Protein AF-0000000087420735 (afdb_homodimer)

Secondary structure (DSSP, 8-state):
-----------------------------------EEE-S-STT-EE--GGGEEESSS-TTTEEEETTEEEE---SSEEEEEEEEESSEEEEEEEEESSTT-EEEEEEEE-GGGTTTPPTT----EEEEEEE-HHHHHHHHHHHSS--SS--SS--EEEETT-EEEEPSSBPTTSSSB--SS-----TT--EEEEEEEETTEEEEEETTEEEEEEEEEE---EEEEEEEBBS-EEEEEEEEEE--/-----------------------------------EEE-S-STT-EE--GGGEEESSS-TTTEEEETTEEEE---SSEEEEEEEEESSEEEEEEEEESSTT-EEEEEEEE-HHHHTTPPTT----EEEEEEE-HHHHHHHHHHHSS--SS--SS--EEEETT-EEEEPSSBPTTSSSB--SS-----TT--EEEEEEEETTEEEEEETTEEEEEEEEEE---EEEEEEEBBS-EEEEEEEEEE--

InterPro domains:
  IPR010496 3-keto-alpha-glucoside-1,2-lyase/3-keto-2-hydroxy-glucal hydratase domain [PF06439] (49-242)

Foldseek 3Di:
DPPPPDPPPPPPPPPPPPPPPPPPPPPCPVPPPDDDDDDQDDPQKDQDFCVQKDFQAFDPPQWDTDPQKIKGALPFWGKIWGPFKAFWKKKKKKKAFQDAFDWKWKFHQFAPVQRVPDYTNDYTWGKTFIATAQNVQVVVCVVPVDGDQADDRATKIFTDDPKDWQWDDPARPVRGIHDFQDRDDDHHPDMKMWMWGQDPAWIWIDIRGHTTIITGPIPPSMGIIIIIRHRGMMMMGPIMMGGDD/DPPPPPPPPPPPPPPPPPPPPPPPPPPCPVPPPDDDDDDQDDPQKDQDDCVQKDFQAFDPPQWDTDPQKIKGALPFWEKIWGPFKAFWKKKKKKKAFQDAFDWKWKFHQFAPVQRVPDYTNDYTWGKTFIQTAQNVQVVVCVVPVDGDQADDRATKIFTDDPKDWQKDDPARPVRGIHDFQDRDDDHHPDMKMWMWGQDPAWIWIDIRGHTTIITGPIPPSMGIIIIIRHRGMMMMGPIMMGGDD

pLDDT: mean 89.61, std 21.27, range [26.3, 98.94]

Nearest PDB structures (foldseek):
  4b1m-assembly3_C  TM=8.074E-01  e=2.940E-08  Bacillus subtilis
  4bme-assembly1_A  TM=6.770E-01  e=5.357E-05  Homo sapiens
  8aa2-assembly1_M  TM=6.828E-01  e=2.028E-04  Bacteroides thetaiotaomicron VPI-5482
  4han-assembly1_B  TM=6.334E-01  e=2.906E-03  Homo sapiens
  4bme-assembly2_B  TM=5.393E-01  e=1.898E-03  Homo sapiens

Structure (mmCIF, N/CA/C/O backbone):
data_AF-0000000087420735-model_v1
#
loop_
_entity.id
_entity.type
_entity.pdbx_description
1 polymer '3-keto-alpha-glucoside-1,2-lyase/3-keto-2-hydroxy-glucal hydratase domain-containing protein'
#
loop_
_atom_site.group_PDB
_atom_site.id
_atom_site.type_symbol
_atom_site.label_atom_id
_atom_site.label_alt_id
_atom_site.label_comp_id
_atom_site.label_asym_id
_atom_site.label_entity_id
_atom_site.label_seq_id
_atom_site.pdbx_PDB_ins_code
_atom_site.Cartn_x
_atom_site.Cartn_y
_atom_site.Cartn_z
_atom_site.occupancy
_atom_site.B_iso_or_equiv
_atom_site.auth_seq_id
_atom_site.auth_comp_id
_atom_site.auth_asym_id
_atom_site.auth_atom_id
_atom_site.pdbx_PDB_model_num
ATOM 1 N N . MET A 1 1 ? -91.875 12.586 -49.75 1 26.3 1 MET A N 1
ATOM 2 C CA . MET A 1 1 ? -91.5 12.07 -48.438 1 26.3 1 MET A CA 1
ATOM 3 C C . MET A 1 1 ? -90 11.828 -48.312 1 26.3 1 MET A C 1
ATOM 5 O O . MET A 1 1 ? -89.5 10.852 -48.844 1 26.3 1 MET A O 1
ATOM 9 N N . LYS A 1 2 ? -89.188 12.953 -48.375 1 30.42 2 LYS A N 1
ATOM 10 C CA . LYS A 1 2 ? -87.75 13.211 -48.531 1 30.42 2 LYS A CA 1
ATOM 11 C C . LYS A 1 2 ? -86.938 12.633 -47.375 1 30.42 2 LYS A C 1
ATOM 13 O O . LYS A 1 2 ? -87.125 13.039 -46.219 1 30.42 2 LYS A O 1
ATOM 18 N N . THR A 1 3 ? -86.625 11.281 -47.375 1 30.92 3 THR A N 1
ATOM 19 C CA . THR A 1 3 ? -86 10.422 -46.406 1 30.92 3 THR A CA 1
ATOM 20 C C . THR A 1 3 ? -84.562 10.883 -46.094 1 30.92 3 THR A C 1
ATOM 22 O O . THR A 1 3 ? -83.75 10.984 -47.031 1 30.92 3 THR A O 1
ATOM 25 N N . HIS A 1 4 ? -84.375 11.82 -45.156 1 33.06 4 HIS A N 1
ATOM 26 C CA . HIS A 1 4 ? -83.125 12.422 -44.656 1 33.06 4 HIS A CA 1
ATOM 27 C C . HIS A 1 4 ? -82.25 11.367 -44 1 33.06 4 HIS A C 1
ATOM 29 O O . HIS A 1 4 ? -82.625 10.695 -43.062 1 33.06 4 HIS A O 1
ATOM 35 N N . PHE A 1 5 ? -81.5 10.562 -44.781 1 33.97 5 PHE A N 1
ATOM 36 C CA . PHE A 1 5 ? -80.562 9.562 -44.25 1 33.97 5 PHE A CA 1
ATOM 37 C C . PHE A 1 5 ? -79.5 10.219 -43.406 1 33.97 5 PHE A C 1
ATOM 39 O O . PHE A 1 5 ? -78.812 11.141 -43.844 1 33.97 5 PHE A O 1
ATOM 46 N N . GLY A 1 6 ? -79.688 10.391 -42.062 1 33.59 6 GLY A N 1
ATOM 47 C CA . GLY A 1 6 ? -78.812 10.898 -41.031 1 33.59 6 GLY A CA 1
ATOM 48 C C . GLY A 1 6 ? -77.5 10.117 -40.938 1 33.59 6 GLY A C 1
ATOM 49 O O . GLY A 1 6 ? -77.5 8.891 -40.844 1 33.59 6 GLY A O 1
ATOM 50 N N . SER A 1 7 ? -76.375 10.516 -41.594 1 35.38 7 SER A N 1
ATOM 51 C CA . SER A 1 7 ? -75.062 9.953 -41.625 1 35.38 7 SER A CA 1
ATOM 52 C C . SER A 1 7 ? -74.438 9.875 -40.25 1 35.38 7 SER A C 1
ATOM 54 O O . SER A 1 7 ? -74.375 10.883 -39.531 1 35.38 7 SER A O 1
ATOM 56 N N . ILE A 1 8 ? -74.688 8.797 -39.5 1 34.75 8 ILE A N 1
ATOM 57 C CA . ILE A 1 8 ? -74.125 8.539 -38.156 1 34.75 8 ILE A CA 1
ATOM 58 C C . ILE A 1 8 ? -72.625 8.477 -38.25 1 34.75 8 ILE A C 1
ATOM 60 O O . ILE A 1 8 ? -72.062 7.656 -39 1 34.75 8 ILE A O 1
ATOM 64 N N . LEU A 1 9 ? -71.875 9.617 -38.094 1 31.61 9 LEU A N 1
ATOM 65 C CA . LEU A 1 9 ? -70.438 9.742 -38.062 1 31.61 9 LEU A CA 1
ATOM 66 C C . LEU A 1 9 ? -69.875 8.938 -36.906 1 31.61 9 LEU A C 1
ATOM 68 O O . LEU A 1 9 ? -70.188 9.188 -35.75 1 31.61 9 LEU A O 1
ATOM 72 N N . LEU A 1 10 ? -69.625 7.637 -37.062 1 32.69 10 LEU A N 1
ATOM 73 C CA . LEU A 1 10 ? -69 6.77 -36.062 1 32.69 10 LEU A CA 1
ATOM 74 C C . LEU A 1 10 ? -67.562 7.262 -35.75 1 32.69 10 LEU A C 1
ATOM 76 O O . LEU A 1 10 ? -66.75 7.355 -36.656 1 32.69 10 LEU A O 1
ATOM 80 N N . ILE A 1 11 ? -67.438 8.188 -34.781 1 34.38 11 ILE A N 1
ATOM 81 C CA . ILE A 1 11 ? -66.125 8.664 -34.312 1 34.38 11 ILE A CA 1
ATOM 82 C C . ILE A 1 11 ? -65.312 7.5 -33.719 1 34.38 11 ILE A C 1
ATOM 84 O O . ILE A 1 11 ? -65.812 6.82 -32.812 1 34.38 11 ILE A O 1
ATOM 88 N N . ALA A 1 12 ? -64.562 6.777 -34.531 1 34.19 12 ALA A N 1
ATOM 89 C CA . ALA A 1 12 ? -63.594 5.734 -34.125 1 34.19 12 ALA A CA 1
ATOM 90 C C . ALA A 1 12 ? -62.625 6.262 -33.062 1 34.19 12 ALA A C 1
ATOM 92 O O . ALA A 1 12 ? -61.938 7.266 -33.312 1 34.19 12 ALA A O 1
ATOM 93 N N . GLY A 1 13 ? -62.938 6.184 -31.797 1 31.89 13 GLY A N 1
ATOM 94 C CA . GLY A 1 13 ? -62.062 6.508 -30.688 1 31.89 13 GLY A CA 1
ATOM 95 C C . GLY A 1 13 ? -60.75 5.77 -30.734 1 31.89 13 GLY A C 1
ATOM 96 O O . GLY A 1 13 ? -60.719 4.543 -30.875 1 31.89 13 GLY A O 1
ATOM 97 N N . ILE A 1 14 ? -59.75 6.355 -31.344 1 37.81 14 ILE A N 1
ATOM 98 C CA . ILE A 1 14 ? -58.375 5.84 -31.375 1 37.81 14 ILE A CA 1
ATOM 99 C C . ILE A 1 14 ? -57.844 5.645 -29.953 1 37.81 14 ILE A C 1
ATOM 101 O O . ILE A 1 14 ? -57.812 6.59 -29.156 1 37.81 14 ILE A O 1
ATOM 105 N N . LEU A 1 15 ? -58.125 4.449 -29.359 1 36.62 15 LEU A N 1
ATOM 106 C CA . LEU A 1 15 ? -57.469 4.07 -28.094 1 36.62 15 LEU A CA 1
ATOM 107 C C . LEU A 1 15 ? -55.969 4.137 -28.219 1 36.62 15 LEU A C 1
ATOM 109 O O . LEU A 1 15 ? -55.375 3.42 -29.016 1 36.62 15 LEU A O 1
ATOM 113 N N . VAL A 1 16 ? -55.375 5.309 -28.031 1 39.41 16 VAL A N 1
ATOM 114 C CA . VAL A 1 16 ? -53.938 5.438 -27.922 1 39.41 16 VAL A CA 1
ATOM 115 C C . VAL A 1 16 ? -53.406 4.594 -26.75 1 39.41 16 VAL A C 1
ATOM 117 O O . VAL A 1 16 ? -53.844 4.785 -25.609 1 39.41 16 VAL A O 1
ATOM 120 N N . SER A 1 17 ? -53.156 3.299 -26.984 1 35.34 17 SER A N 1
ATOM 121 C CA . SER A 1 17 ? -52.438 2.479 -26 1 35.34 17 SER A CA 1
ATOM 122 C C . SER A 1 17 ? -51.156 3.148 -25.547 1 35.34 17 SER A C 1
ATOM 124 O O . SER A 1 17 ? -50.281 3.477 -26.375 1 35.34 17 SER A O 1
ATOM 126 N N . ALA A 1 18 ? -51.188 3.928 -24.469 1 40.53 18 ALA A N 1
ATOM 127 C CA . ALA A 1 18 ? -50 4.395 -23.781 1 40.53 18 ALA A CA 1
ATOM 128 C C . ALA A 1 18 ? -49.062 3.232 -23.4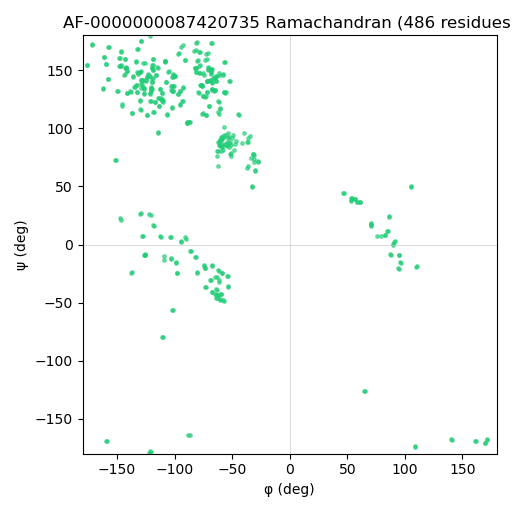69 1 40.53 18 ALA A C 1
ATOM 130 O O . ALA A 1 18 ? -49.375 2.373 -22.641 1 40.53 18 ALA A O 1
ATOM 131 N N . THR A 1 19 ? -48.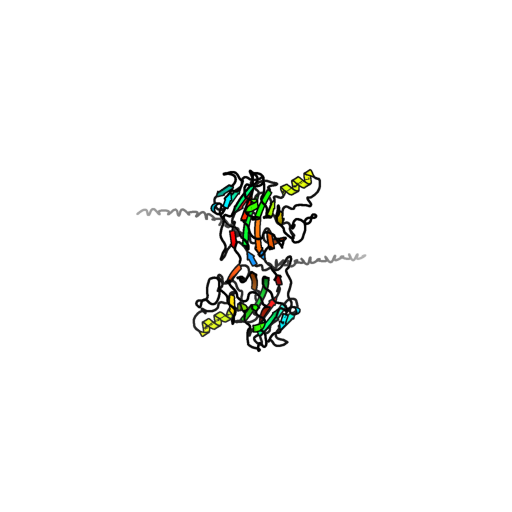312 2.766 -24.438 1 38.5 19 THR A N 1
ATOM 132 C CA . THR A 1 19 ? -47.219 1.854 -24.094 1 38.5 19 THR A CA 1
ATOM 133 C C . THR A 1 19 ? -46.312 2.455 -23 1 38.5 19 THR A C 1
ATOM 135 O O . THR A 1 19 ? -45.75 3.521 -23.203 1 38.5 19 THR A O 1
ATOM 138 N N . LEU A 1 20 ? -46.688 2.232 -21.766 1 37.41 20 LEU A N 1
ATOM 139 C CA . LEU A 1 20 ? -45.781 2.482 -20.672 1 37.41 20 LEU A CA 1
ATOM 140 C C . LEU A 1 20 ? -44.406 1.881 -20.969 1 37.41 20 LEU A C 1
ATOM 142 O O . LEU A 1 20 ? -44.281 0.666 -21.141 1 37.41 20 LEU A O 1
ATOM 146 N N . PHE A 1 21 ? -43.562 2.693 -21.625 1 38.78 21 PHE A N 1
ATOM 147 C CA . PHE A 1 21 ? -42.125 2.361 -21.609 1 38.78 21 PHE A CA 1
ATOM 148 C C . PHE A 1 21 ? -41.625 2.139 -20.188 1 38.78 21 PHE A C 1
ATOM 150 O O . PHE A 1 21 ? -41.625 3.066 -19.375 1 38.78 21 PHE A O 1
ATOM 157 N N . CYS A 1 22 ? -41.906 1.021 -19.656 1 33.56 22 CYS A N 1
ATOM 158 C CA . CYS A 1 22 ? -41.094 0.677 -18.484 1 33.56 22 CYS A CA 1
ATOM 159 C C . CYS A 1 22 ? -39.594 0.881 -18.766 1 33.56 22 CYS A C 1
ATOM 161 O O . CYS A 1 22 ? -39.031 0.218 -19.625 1 33.56 22 CYS A O 1
ATOM 163 N N . ARG A 1 23 ? -39.188 2.148 -18.641 1 34.09 23 ARG A N 1
ATOM 164 C CA . ARG A 1 23 ? -37.719 2.242 -18.547 1 34.09 23 ARG A CA 1
ATOM 165 C C . ARG A 1 23 ? -37.156 1.112 -17.688 1 34.09 23 ARG A C 1
ATOM 167 O O . ARG A 1 23 ? -37.531 0.973 -16.516 1 34.09 23 ARG A O 1
ATOM 174 N N . ALA A 1 24 ? -36.688 -0.025 -18.344 1 34.62 24 ALA A N 1
ATOM 175 C CA . ALA A 1 24 ? -35.75 -0.885 -17.641 1 34.62 24 ALA A CA 1
ATOM 176 C C . ALA A 1 24 ? -34.812 -0.064 -16.75 1 34.62 24 ALA A C 1
ATOM 178 O O . ALA A 1 24 ? -34.188 0.887 -17.219 1 34.62 24 ALA A O 1
ATOM 179 N N . ASP A 1 25 ? -35.156 0.093 -15.562 1 31.55 25 ASP A N 1
ATOM 180 C CA . ASP A 1 25 ? -34.125 0.524 -14.633 1 31.55 25 ASP A CA 1
ATOM 181 C C . ASP A 1 25 ? -32.75 -0.026 -15.039 1 31.55 25 ASP A C 1
ATOM 183 O O . ASP A 1 25 ? -32.562 -1.242 -15.086 1 31.55 25 ASP A O 1
ATOM 187 N N . GLU A 1 26 ? -32.125 0.562 -16.016 1 32.31 26 GLU A N 1
ATOM 188 C CA . GLU A 1 26 ? -30.688 0.247 -16.031 1 32.31 26 GLU A CA 1
ATOM 189 C C . GLU A 1 26 ? -30.156 0.008 -14.625 1 32.31 26 GLU A C 1
ATOM 191 O O . GLU A 1 26 ? -30.234 0.896 -13.773 1 32.31 26 GLU A O 1
ATOM 196 N N . ASP A 1 27 ? -30.453 -1.129 -14.133 1 32.41 27 ASP A N 1
ATOM 197 C CA . ASP A 1 27 ? -29.688 -1.5 -12.953 1 32.41 27 ASP A CA 1
ATOM 198 C C . ASP A 1 27 ? -28.281 -0.893 -13 1 32.41 27 ASP A C 1
ATOM 200 O O . ASP A 1 27 ? -27.469 -1.266 -13.852 1 32.41 27 ASP A O 1
ATOM 204 N N . LYS A 1 28 ? -28.109 0.391 -12.789 1 37.31 28 LYS A N 1
ATOM 205 C CA . LYS A 1 28 ? -26.781 0.869 -12.391 1 37.31 28 LYS A CA 1
ATOM 206 C C . LYS A 1 28 ? -26.062 -0.167 -11.539 1 37.31 28 LYS A C 1
ATOM 208 O O . LYS A 1 28 ? -26.203 -0.192 -10.312 1 37.31 28 LYS A O 1
ATOM 213 N N . THR A 1 29 ? -26 -1.394 -11.953 1 35.72 29 THR A N 1
ATOM 214 C CA . THR A 1 29 ? -25.016 -2.24 -11.273 1 35.72 29 THR A CA 1
ATOM 215 C C . THR A 1 29 ? -23.766 -1.452 -10.938 1 35.72 29 THR A C 1
ATOM 217 O O . THR A 1 29 ? -23.016 -1.045 -11.836 1 35.72 29 THR A O 1
ATOM 220 N N . GLN A 1 30 ? -23.781 -0.537 -10.102 1 38.06 30 GLN A N 1
ATOM 221 C CA . GLN A 1 30 ? -22.547 0.048 -9.578 1 38.06 30 GLN A CA 1
ATOM 222 C C . GLN A 1 30 ? -21.391 -0.958 -9.609 1 38.06 30 GLN A C 1
ATOM 224 O O . GLN A 1 30 ? -21.422 -1.965 -8.898 1 38.06 30 GLN A O 1
ATOM 229 N N . SER A 1 31 ? -20.797 -1.347 -10.711 1 44.5 31 SER A N 1
ATOM 230 C CA . SER A 1 31 ? -19.578 -2.152 -10.797 1 44.5 31 SER A CA 1
ATOM 231 C C . SER A 1 31 ? -18.672 -1.901 -9.602 1 44.5 31 SER A C 1
ATOM 233 O O . SER A 1 31 ? -18.109 -0.814 -9.469 1 44.5 31 SER A O 1
ATOM 235 N N . THR A 1 32 ? -19.094 -2.213 -8.43 1 54.62 32 THR A N 1
ATOM 236 C CA . THR A 1 32 ? -18.188 -2.125 -7.281 1 54.62 32 THR A CA 1
ATOM 237 C C . THR A 1 32 ? -16.766 -2.535 -7.668 1 54.62 32 THR A C 1
ATOM 239 O O . THR A 1 32 ? -16.531 -3.684 -8.055 1 54.62 32 THR A O 1
ATOM 242 N N . VAL A 1 33 ? -16 -1.516 -8.148 1 61 33 VAL A N 1
ATOM 243 C CA . VAL A 1 33 ? -14.594 -1.739 -8.438 1 61 33 VAL A CA 1
ATOM 244 C C . VAL A 1 33 ? -13.945 -2.514 -7.297 1 61 33 VAL A C 1
ATOM 246 O O . VAL A 1 33 ? -14.016 -2.1 -6.137 1 61 33 VAL A O 1
ATOM 249 N N . THR A 1 34 ? -13.555 -3.748 -7.566 1 86.81 34 THR A N 1
ATOM 250 C CA . THR A 1 34 ? -12.836 -4.586 -6.613 1 86.81 34 THR A CA 1
ATOM 251 C C . THR A 1 34 ? -11.492 -3.957 -6.254 1 86.81 34 THR A C 1
ATOM 253 O O . THR A 1 34 ? -10.703 -3.613 -7.137 1 86.81 34 THR A O 1
ATOM 256 N N . ALA A 1 35 ? -11.32 -3.535 -4.996 1 96.56 35 ALA A N 1
ATOM 257 C CA . ALA A 1 35 ? -10.102 -2.871 -4.547 1 96.56 35 ALA A CA 1
ATOM 258 C C . ALA A 1 35 ? -9.562 -3.514 -3.273 1 96.56 35 ALA A C 1
ATOM 260 O O . ALA A 1 35 ? -10.32 -4.086 -2.488 1 96.56 35 ALA A O 1
ATOM 261 N N . ALA A 1 36 ? -8.234 -3.455 -3.178 1 98.25 36 ALA A N 1
ATOM 262 C CA . ALA A 1 36 ? -7.625 -3.77 -1.888 1 98.25 36 ALA A CA 1
ATOM 263 C C . ALA A 1 36 ? -7.883 -2.66 -0.873 1 98.25 36 ALA A C 1
ATOM 265 O O . ALA A 1 36 ? -7.824 -1.476 -1.21 1 98.25 36 ALA A O 1
ATOM 266 N N . LYS A 1 37 ? -8.133 -3.018 0.325 1 97.62 37 LYS A N 1
ATOM 267 C CA . LYS A 1 37 ? -8.422 -2.055 1.384 1 97.62 37 LYS A CA 1
ATOM 268 C C . LYS A 1 37 ? -7.312 -2.039 2.434 1 97.62 37 LYS A C 1
ATOM 270 O O . LYS A 1 37 ? -6.836 -3.094 2.854 1 97.62 37 LYS A O 1
ATOM 275 N N . ILE A 1 38 ? -6.875 -0.872 2.822 1 98.12 38 ILE A N 1
ATOM 276 C CA . ILE A 1 38 ? -5.91 -0.683 3.902 1 98.12 38 ILE A CA 1
ATOM 277 C C . ILE A 1 38 ? -6.547 0.137 5.023 1 98.12 38 ILE A C 1
ATOM 279 O O . ILE A 1 38 ? -6.859 1.315 4.836 1 98.12 38 ILE A O 1
ATOM 283 N N . ASN A 1 39 ? -6.711 -0.494 6.148 1 95.62 39 ASN A N 1
ATOM 284 C CA . ASN A 1 39 ? -7.43 0.159 7.234 1 95.62 39 ASN A CA 1
ATOM 285 C C . ASN A 1 39 ? -6.629 0.13 8.531 1 95.62 39 ASN A C 1
ATOM 287 O O . ASN A 1 39 ? -7.164 0.425 9.602 1 95.62 39 ASN A O 1
ATOM 291 N N . GLY A 1 40 ? -5.422 -0.306 8.469 1 96.5 40 GLY A N 1
ATOM 292 C CA . GLY A 1 40 ? -4.555 -0.303 9.633 1 96.5 40 GLY A CA 1
ATOM 293 C C . GLY A 1 40 ? -4.711 -1.543 10.492 1 96.5 40 GLY A C 1
ATOM 294 O O . GLY A 1 40 ? -4.449 -1.506 11.695 1 96.5 40 GLY A O 1
ATOM 295 N N . THR A 1 41 ? -5.172 -2.592 9.883 1 92.62 41 THR A N 1
ATOM 296 C CA . THR A 1 41 ? -5.285 -3.855 10.602 1 92.62 41 THR A CA 1
ATOM 297 C C . THR A 1 41 ? -4.41 -4.926 9.953 1 92.62 41 THR A C 1
ATOM 299 O O . THR A 1 41 ? -4.02 -4.797 8.797 1 92.62 41 THR A O 1
ATOM 302 N N . GLY A 1 42 ? -4.113 -5.949 10.727 1 88.75 42 GLY A N 1
ATOM 303 C CA . GLY A 1 42 ? -3.291 -7.043 10.227 1 88.75 42 GLY A CA 1
ATOM 304 C C . GLY A 1 42 ? -1.904 -7.07 10.844 1 88.75 42 GLY A C 1
ATOM 305 O O . GLY A 1 42 ? -1.581 -6.242 11.695 1 88.75 42 GLY A O 1
ATOM 306 N N . PRO A 1 43 ? -1.077 -7.996 10.32 1 90.38 43 PRO A N 1
ATOM 307 C CA . PRO A 1 43 ? 0.245 -8.164 10.93 1 90.38 43 PRO A CA 1
ATOM 308 C C . PRO A 1 43 ? 1.123 -6.926 10.781 1 90.38 43 PRO A C 1
ATOM 310 O O . PRO A 1 43 ? 1.166 -6.316 9.711 1 90.38 43 PRO A O 1
ATOM 313 N N . GLY A 1 44 ? 1.738 -6.539 11.898 1 95.31 44 GLY A N 1
ATOM 314 C CA . GLY A 1 44 ? 2.742 -5.484 11.867 1 95.31 44 GLY A CA 1
ATOM 315 C C . GLY A 1 44 ? 2.188 -4.121 12.234 1 95.31 44 GLY A C 1
ATOM 316 O O . GLY A 1 44 ? 2.945 -3.197 12.531 1 95.31 44 GLY A O 1
ATOM 317 N N . TRP A 1 45 ? 0.888 -3.979 12.211 1 97.56 45 TRP A N 1
ATOM 318 C CA . TRP A 1 45 ? 0.298 -2.689 12.555 1 97.56 45 TRP A CA 1
ATOM 319 C C . TRP A 1 45 ? 0.323 -2.469 14.062 1 97.56 45 TRP A C 1
ATOM 321 O O . TRP A 1 45 ? 0.032 -3.385 14.836 1 97.56 45 TRP A O 1
ATOM 331 N N . LYS A 1 46 ? 0.689 -1.291 14.445 1 98 46 LYS A N 1
ATOM 332 C CA . LYS A 1 46 ? 0.712 -0.896 15.852 1 98 46 LYS A CA 1
ATOM 333 C C . LYS A 1 46 ? -0.085 0.385 16.078 1 98 46 LYS A C 1
ATOM 335 O O . LYS A 1 46 ? 0.065 1.354 15.328 1 98 46 LYS A O 1
ATOM 340 N N . SER A 1 47 ? -0.903 0.354 17.109 1 98.06 47 SER A N 1
ATOM 341 C CA . SER A 1 47 ? -1.593 1.577 17.516 1 98.06 47 SER A CA 1
ATOM 342 C C . SER A 1 47 ? -0.664 2.512 18.281 1 98.06 47 SER A C 1
ATOM 344 O O . SER A 1 47 ? 0.112 2.064 19.125 1 98.06 47 SER A O 1
ATOM 346 N N . LEU A 1 48 ? -0.744 3.764 17.969 1 98.75 48 LEU A N 1
ATOM 347 C CA . LEU A 1 48 ? 0.048 4.754 18.688 1 98.75 48 LEU A CA 1
ATOM 348 C C . LEU A 1 48 ? -0.834 5.594 19.609 1 98.75 48 LEU A C 1
ATOM 350 O O . LEU A 1 48 ? -1.953 5.957 19.234 1 98.75 48 LEU A O 1
ATOM 354 N N . THR A 1 49 ? -0.313 5.852 20.766 1 98.69 49 THR A N 1
ATOM 355 C CA . THR A 1 49 ? -0.939 6.738 21.734 1 98.69 49 THR A CA 1
ATOM 356 C C . THR A 1 49 ? -0.007 7.895 22.094 1 98.69 49 THR A C 1
ATOM 358 O O . THR A 1 49 ? 1.103 7.988 21.562 1 98.69 49 THR A O 1
ATOM 361 N N . LEU A 1 50 ? -0.532 8.711 22.953 1 98.75 50 LEU A N 1
ATOM 362 C CA . LEU A 1 50 ? 0.287 9.852 23.344 1 98.75 50 LEU A CA 1
ATOM 363 C C . LEU A 1 50 ? 1.576 9.391 24.016 1 98.75 50 LEU A C 1
ATOM 365 O O . LEU A 1 50 ? 2.588 10.102 23.969 1 98.75 50 LEU A O 1
ATOM 369 N N . GLU A 1 51 ? 1.66 8.156 24.609 1 98.5 51 GLU A N 1
ATOM 370 C CA . GLU A 1 51 ? 2.854 7.609 25.25 1 98.5 51 GLU A CA 1
ATOM 371 C C . GLU A 1 51 ? 3.949 7.332 24.219 1 98.5 51 GLU A C 1
ATOM 373 O O . GLU A 1 51 ? 5.121 7.195 24.578 1 98.5 51 GLU A O 1
ATOM 378 N N . ASP A 1 52 ? 3.535 7.262 22.984 1 98.88 52 ASP A N 1
ATOM 379 C CA . ASP A 1 52 ? 4.484 6.988 21.906 1 98.88 52 ASP A CA 1
ATOM 380 C C . ASP A 1 52 ? 5.055 8.289 21.344 1 98.88 52 ASP A C 1
ATOM 382 O O . ASP A 1 52 ? 5.777 8.266 20.344 1 98.88 52 ASP A O 1
ATOM 386 N N . PHE A 1 53 ? 4.684 9.391 21.984 1 98.88 53 PHE A N 1
ATOM 387 C CA . PHE A 1 53 ? 5.141 10.695 21.531 1 98.88 53 PHE A CA 1
ATOM 388 C C . PHE A 1 53 ? 5.809 11.469 22.656 1 98.88 53 PHE A C 1
ATOM 390 O O . PHE A 1 53 ? 5.52 11.242 23.828 1 98.88 53 PHE A O 1
ATOM 397 N N . THR A 1 54 ? 6.633 12.375 22.234 1 98.75 54 THR A N 1
ATOM 398 C CA . THR A 1 54 ? 7.27 13.344 23.109 1 98.75 54 THR A CA 1
ATOM 399 C C . THR A 1 54 ? 6.918 14.773 22.688 1 98.75 54 THR A C 1
ATOM 401 O O . THR A 1 54 ? 6.969 15.102 21.516 1 98.75 54 THR A O 1
ATOM 404 N N . ASN A 1 55 ? 6.547 15.547 23.641 1 98.75 55 ASN A N 1
ATOM 405 C CA . ASN A 1 55 ? 6.289 16.953 23.359 1 98.75 55 ASN A CA 1
ATOM 406 C C . ASN A 1 55 ? 7.57 17.688 22.984 1 98.75 55 ASN A C 1
ATOM 408 O O . ASN A 1 55 ? 8.578 17.594 23.688 1 98.75 55 ASN A O 1
ATOM 412 N N . VAL A 1 56 ? 7.547 18.453 21.953 1 98.88 56 VAL A N 1
ATOM 413 C CA . VAL A 1 56 ? 8.75 19.141 21.5 1 98.88 56 VAL A CA 1
ATOM 414 C C . VAL A 1 56 ? 8.695 20.594 21.922 1 98.88 56 VAL A C 1
ATOM 416 O O . VAL A 1 56 ? 9.625 21.094 22.562 1 98.88 56 VAL A O 1
ATOM 419 N N . ASN A 1 57 ? 7.672 21.328 21.562 1 98.81 57 ASN A N 1
ATOM 420 C CA . ASN A 1 57 ? 7.633 22.766 21.828 1 98.81 57 ASN A CA 1
ATOM 421 C C . ASN A 1 57 ? 6.211 23.25 22.094 1 98.81 57 ASN A C 1
ATOM 423 O O . ASN A 1 57 ? 5.875 24.406 21.797 1 98.81 57 ASN A O 1
ATOM 427 N N . CYS A 1 58 ? 5.344 22.344 22.5 1 98.69 58 CYS A N 1
ATOM 428 C CA . CYS A 1 58 ? 3.998 22.688 22.922 1 98.69 58 CYS A CA 1
ATOM 429 C C . CYS A 1 58 ? 3.938 22.875 24.438 1 98.69 58 CYS A C 1
ATOM 431 O O . CYS A 1 58 ? 4.914 22.609 25.141 1 98.69 58 CYS A O 1
ATOM 433 N N . ASP A 1 59 ? 2.805 23.391 24.922 1 98.5 59 ASP A N 1
ATOM 434 C CA . ASP A 1 59 ? 2.557 23.438 26.359 1 98.5 59 ASP A CA 1
ATOM 435 C C . ASP A 1 59 ? 2.127 22.062 26.891 1 98.5 59 ASP A C 1
ATOM 437 O O . ASP A 1 59 ? 1.728 21.188 26.109 1 98.5 59 ASP A O 1
ATOM 441 N N . LYS A 1 60 ? 2.154 21.891 28.156 1 97 60 LYS A N 1
ATOM 442 C CA . LYS A 1 60 ? 1.839 20.609 28.797 1 97 60 LYS A CA 1
ATOM 443 C C . LYS A 1 60 ? 0.407 20.188 28.484 1 97 60 LYS A C 1
ATOM 445 O O . LYS A 1 60 ? 0.122 18.984 28.375 1 97 60 LYS A O 1
ATOM 450 N N . ASP A 1 61 ? -0.449 21.156 28.328 1 97.5 61 ASP A N 1
ATOM 451 C CA . ASP A 1 61 ? -1.865 20.828 28.188 1 97.5 61 ASP A CA 1
ATOM 452 C C . ASP A 1 61 ? -2.326 20.938 26.75 1 97.5 61 ASP A C 1
ATOM 454 O O . ASP A 1 61 ? -3.523 20.875 26.453 1 97.5 61 ASP A O 1
ATOM 458 N N . THR A 1 62 ? -1.425 21.172 25.828 1 98.75 62 THR A N 1
ATOM 459 C CA . THR A 1 62 ? -1.774 21.297 24.422 1 98.75 62 THR A CA 1
ATOM 460 C C . THR A 1 62 ? -2.34 19.984 23.891 1 98.75 62 THR A C 1
ATOM 462 O O . THR A 1 62 ? -3.271 19.984 23.078 1 98.75 62 THR A O 1
ATOM 465 N N . TRP A 1 63 ? -1.741 18.906 24.359 1 98.81 63 TRP A N 1
ATOM 466 C CA . TRP A 1 63 ? -2.135 17.578 23.891 1 98.81 63 TRP A CA 1
ATOM 467 C C . TRP A 1 63 ? -2.637 16.719 25.047 1 98.81 63 TRP A C 1
ATOM 469 O O . TRP A 1 63 ? -2.078 16.766 26.141 1 98.81 63 TRP A O 1
ATOM 479 N N . SER A 1 64 ? -3.645 15.984 24.812 1 98.75 64 SER A N 1
ATOM 480 C CA . SER A 1 64 ? -4.117 14.938 25.719 1 98.75 64 SER A CA 1
ATOM 481 C C . SER A 1 64 ? -4.625 13.727 24.938 1 98.75 64 SER A C 1
ATOM 483 O O . SER A 1 64 ? -4.824 13.797 23.719 1 98.75 64 SER A O 1
ATOM 485 N N . PHE A 1 65 ? -4.688 12.625 25.578 1 98.56 65 PHE A N 1
ATOM 486 C CA . PHE A 1 65 ? -5.152 11.375 24.969 1 98.56 65 PHE A CA 1
ATOM 487 C C . PHE A 1 65 ? -6.199 10.711 25.844 1 98.56 65 PHE A C 1
ATOM 489 O O . PHE A 1 65 ? -5.93 10.383 27.016 1 98.56 65 PHE A O 1
ATOM 496 N N . GLN A 1 66 ? -7.383 10.594 25.312 1 97.19 66 GLN A N 1
ATOM 497 C CA . GLN A 1 66 ? -8.492 9.992 26.031 1 97.19 66 GLN A CA 1
ATOM 498 C C . GLN A 1 66 ? -9.359 9.141 25.109 1 97.19 66 GLN A C 1
ATOM 500 O O . GLN A 1 66 ? -9.719 9.578 24.016 1 97.19 66 GLN A O 1
ATOM 505 N N . ASP A 1 67 ? -9.664 7.902 25.484 1 96.12 67 ASP A N 1
ATOM 506 C CA . ASP A 1 67 ? -10.562 7 24.781 1 96.12 67 ASP A CA 1
ATOM 507 C C . ASP A 1 67 ? -10.109 6.797 23.328 1 96.12 67 ASP A C 1
ATOM 509 O O . ASP A 1 67 ? -10.914 6.922 22.406 1 96.12 67 ASP A O 1
ATOM 513 N N . GLY A 1 68 ? -8.891 6.707 23.125 1 96.31 68 GLY A N 1
ATOM 514 C CA . GLY A 1 68 ? -8.344 6.367 21.812 1 96.31 68 GLY A CA 1
ATOM 515 C C . GLY A 1 68 ? -8.188 7.574 20.906 1 96.31 68 GLY A C 1
ATOM 516 O O . GLY A 1 68 ? -7.969 7.422 19.703 1 96.31 68 GLY A O 1
ATOM 517 N N . THR A 1 69 ? -8.344 8.766 21.516 1 98.56 69 THR A N 1
ATOM 518 C CA . THR A 1 69 ? -8.344 9.969 20.703 1 98.56 69 THR A CA 1
ATOM 519 C C . THR A 1 69 ? -7.32 10.977 21.219 1 98.56 69 THR A C 1
ATOM 521 O O . THR A 1 69 ? -7.242 11.227 22.422 1 98.56 69 THR A O 1
ATOM 524 N N . PHE A 1 70 ? -6.477 11.484 20.281 1 98.88 70 PHE A N 1
ATOM 525 C CA . PHE A 1 70 ? -5.648 12.656 20.562 1 98.88 70 PHE A CA 1
ATOM 526 C C . PHE A 1 70 ? -6.484 13.93 20.531 1 98.88 70 PHE A C 1
ATOM 528 O O . PHE A 1 70 ? -7.215 14.172 19.578 1 98.88 70 PHE A O 1
ATOM 535 N N . HIS A 1 71 ? -6.387 14.695 21.578 1 98.88 71 HIS A N 1
ATOM 536 C CA . HIS A 1 71 ? -6.984 16.031 21.609 1 98.88 71 HIS A CA 1
ATOM 537 C C . HIS A 1 71 ? -5.914 17.109 21.609 1 98.88 71 HIS A C 1
ATOM 539 O O . HIS A 1 71 ? -5.02 17.109 22.453 1 98.88 71 HIS A O 1
ATOM 545 N N . CYS A 1 72 ? -6 17.969 20.672 1 98.94 72 CYS A N 1
ATOM 546 C CA . CYS A 1 72 ? -5.07 19.078 20.562 1 98.94 72 CYS A CA 1
ATOM 547 C C . CYS A 1 72 ? -5.805 20.406 20.656 1 98.94 72 CYS A C 1
ATOM 549 O O . CYS A 1 72 ? -6.797 20.625 19.953 1 98.94 72 CYS A O 1
ATOM 551 N N . THR A 1 73 ? -5.316 21.344 21.438 1 98.62 73 THR A N 1
ATOM 552 C CA . THR A 1 73 ? -5.98 22.641 21.609 1 98.62 73 THR A CA 1
ATOM 553 C C . THR A 1 73 ? -5.66 23.562 20.438 1 98.62 73 THR A C 1
ATOM 555 O O . THR A 1 73 ? -6.379 24.531 20.203 1 98.62 73 THR A O 1
ATOM 558 N N . GLY A 1 74 ? -4.559 23.328 19.781 1 98.56 74 GLY A N 1
ATOM 559 C CA . GLY A 1 74 ? -4.078 24.188 18.719 1 98.56 74 GLY A CA 1
ATOM 560 C C . GLY A 1 74 ? -3.166 25.297 19.219 1 98.56 74 GLY A C 1
ATOM 561 O O . GLY A 1 74 ? -2.65 26.078 18.422 1 98.56 74 GLY A O 1
ATOM 562 N N . LYS A 1 75 ? -2.949 25.312 20.547 1 97.38 75 LYS A N 1
ATOM 563 C CA . LYS A 1 75 ? -2.146 26.375 21.125 1 97.38 75 LYS A CA 1
ATOM 564 C C . LYS A 1 75 ? -1.104 25.828 22.094 1 97.38 75 LYS A C 1
ATOM 566 O O . LYS A 1 75 ? -1.438 25.078 23 1 97.38 75 LYS A O 1
ATOM 571 N N . PRO A 1 76 ? 0.119 26.391 21.984 1 98.25 76 PRO A N 1
ATOM 572 C CA . PRO A 1 76 ? 0.669 27.172 20.875 1 98.25 76 PRO A CA 1
ATOM 573 C C . PRO A 1 76 ? 0.881 26.344 19.625 1 98.25 76 PRO A C 1
ATOM 575 O O . PRO A 1 76 ? 0.658 25.125 19.625 1 98.25 76 PRO A O 1
ATOM 578 N N . VAL A 1 77 ? 1.242 27 18.578 1 98.62 77 VAL A N 1
ATOM 579 C CA . VAL A 1 77 ? 1.769 26.328 17.391 1 98.62 77 VAL A CA 1
ATOM 580 C C . VAL A 1 77 ? 3 25.5 17.781 1 98.62 77 VAL A C 1
ATOM 582 O O . VAL A 1 77 ? 3.873 25.984 18.5 1 98.62 77 VAL A O 1
ATOM 585 N N . GLY A 1 78 ? 3.01 24.312 17.359 1 98.81 78 GLY A N 1
ATOM 586 C CA . GLY A 1 78 ? 4.094 23.391 17.688 1 98.81 78 GLY A CA 1
ATOM 587 C C . GLY A 1 78 ? 3.812 21.969 17.266 1 98.81 78 GLY A C 1
ATOM 588 O O . GLY A 1 78 ? 2.908 21.719 16.469 1 98.81 78 GLY A O 1
ATOM 589 N N . VAL A 1 79 ? 4.73 21 17.812 1 98.94 79 VAL A N 1
ATOM 590 C CA . VAL A 1 79 ? 4.543 19.594 17.438 1 98.94 79 VAL A CA 1
ATOM 591 C C . VAL A 1 79 ? 4.84 18.688 18.625 1 98.94 79 VAL A C 1
ATOM 593 O O . VAL A 1 79 ? 5.555 19.078 19.547 1 98.94 79 VAL A O 1
ATOM 596 N N . ILE A 1 80 ? 4.18 17.547 18.594 1 98.94 80 ILE A N 1
ATOM 597 C CA . ILE A 1 80 ? 4.719 16.375 19.281 1 98.94 80 ILE A CA 1
ATOM 598 C C . ILE A 1 80 ? 5.371 15.445 18.25 1 98.94 80 ILE A C 1
ATOM 600 O O . ILE A 1 80 ? 4.945 15.383 17.094 1 98.94 80 ILE A O 1
ATOM 604 N N . ARG A 1 81 ? 6.445 14.758 18.656 1 98.94 81 ARG A N 1
ATOM 605 C CA . ARG A 1 81 ? 7.133 13.828 17.766 1 98.94 81 ARG A CA 1
ATOM 606 C C . ARG A 1 81 ? 7.094 12.406 18.328 1 98.94 81 ARG A C 1
ATOM 608 O O . ARG A 1 81 ? 7.086 12.211 19.547 1 98.94 81 ARG A O 1
ATOM 615 N N . SER A 1 82 ? 7.098 11.422 17.438 1 98.94 82 SER A N 1
ATOM 616 C CA . SER A 1 82 ? 7.211 10.031 17.859 1 98.94 82 SER A CA 1
ATOM 617 C C . SER A 1 82 ? 8.469 9.805 18.688 1 98.94 82 SER A C 1
ATOM 619 O O . SER A 1 82 ? 9.438 10.562 18.578 1 98.94 82 SER A O 1
ATOM 621 N N . ASN A 1 83 ? 8.461 8.758 19.5 1 98.88 83 ASN A N 1
ATOM 622 C CA . ASN A 1 83 ? 9.602 8.445 20.359 1 98.88 83 ASN A CA 1
ATOM 623 C C . ASN A 1 83 ? 10.766 7.875 19.562 1 98.88 83 ASN A C 1
ATOM 625 O O . ASN A 1 83 ? 11.914 7.895 20.031 1 98.88 83 ASN A O 1
ATOM 629 N N . LYS A 1 84 ? 10.523 7.359 18.375 1 98.62 84 LYS A N 1
ATOM 630 C CA . LYS A 1 84 ? 11.586 6.852 17.516 1 98.62 84 LYS A CA 1
ATOM 631 C C . LYS A 1 84 ? 11.438 7.375 16.094 1 98.62 84 LYS A C 1
ATOM 633 O O . LYS A 1 84 ? 10.406 7.965 15.742 1 98.62 84 LYS A O 1
ATOM 638 N N . THR A 1 85 ? 12.477 7.168 15.32 1 98.88 85 THR A N 1
ATOM 639 C CA . THR A 1 85 ? 12.438 7.559 13.914 1 98.88 85 THR A CA 1
ATOM 640 C C . THR A 1 85 ? 11.938 6.41 13.047 1 98.88 85 THR A C 1
ATOM 642 O O . THR A 1 85 ? 11.953 5.254 13.469 1 98.88 85 THR A O 1
ATOM 645 N N . TYR A 1 86 ? 11.477 6.789 11.898 1 98.88 86 TYR A N 1
ATOM 646 C CA . TYR A 1 86 ? 11.016 5.832 10.898 1 98.88 86 TYR A CA 1
ATOM 647 C C . TYR A 1 86 ? 11.648 6.113 9.547 1 98.88 86 TYR A C 1
ATOM 649 O O . TYR A 1 86 ? 12 7.258 9.242 1 98.88 86 TYR A O 1
ATOM 657 N N . THR A 1 87 ? 11.867 5.125 8.758 1 98.81 87 THR A N 1
ATOM 658 C CA . THR A 1 87 ? 12.32 5.242 7.375 1 98.81 87 THR A CA 1
ATOM 659 C C . THR A 1 87 ? 11.211 4.852 6.402 1 98.81 87 THR A C 1
ATOM 661 O O . THR A 1 87 ? 10.516 5.719 5.871 1 98.81 87 THR A O 1
ATOM 664 N N . ASN A 1 88 ? 10.984 3.537 6.184 1 98.88 88 ASN A N 1
ATOM 665 C CA . ASN A 1 88 ? 9.844 3.039 5.414 1 98.88 88 ASN A CA 1
ATOM 666 C C . ASN A 1 88 ? 8.68 2.666 6.324 1 98.88 88 ASN A C 1
ATOM 668 O O . ASN A 1 88 ? 8.867 1.998 7.34 1 98.88 88 ASN A O 1
ATOM 672 N N . MET A 1 89 ? 7.453 3.158 5.945 1 98.81 89 MET A N 1
ATOM 673 C CA . MET A 1 89 ? 6.305 2.936 6.824 1 98.81 89 MET A CA 1
ATOM 674 C C . MET A 1 89 ? 4.996 3.125 6.066 1 98.81 89 MET A C 1
ATOM 676 O O . MET A 1 89 ? 4.98 3.701 4.977 1 98.81 89 MET A O 1
ATOM 680 N N . GLU A 1 90 ? 4.004 2.631 6.59 1 98.75 90 GLU A N 1
ATOM 681 C CA . GLU A 1 90 ? 2.639 3.049 6.285 1 98.75 90 GLU A CA 1
ATOM 682 C C . GLU A 1 90 ? 1.899 3.494 7.543 1 98.75 90 GLU A C 1
ATOM 684 O O . GLU A 1 90 ? 2.129 2.953 8.625 1 98.75 90 GLU A O 1
ATOM 689 N N . LEU A 1 91 ? 1.054 4.434 7.375 1 98.81 91 LEU A N 1
ATOM 690 C CA . LEU A 1 91 ? 0.356 5.09 8.477 1 98.81 91 LEU A CA 1
ATOM 691 C C . LEU A 1 91 ? -1.108 5.332 8.125 1 98.81 91 LEU A C 1
ATOM 693 O O . LEU A 1 91 ? -1.421 5.773 7.016 1 98.81 91 LEU A O 1
ATOM 697 N N . VAL A 1 92 ? -2.027 4.961 9.07 1 98.81 92 VAL A N 1
ATOM 698 C CA . VAL A 1 92 ? -3.414 5.402 8.953 1 98.81 92 VAL A CA 1
ATOM 699 C C . VAL A 1 92 ? -3.771 6.301 10.133 1 98.81 92 VAL A C 1
ATOM 701 O O . VAL A 1 92 ? -3.285 6.098 11.25 1 98.81 92 VAL A O 1
ATOM 704 N N . VAL A 1 93 ? -4.605 7.27 9.859 1 98.81 93 VAL A N 1
ATOM 705 C CA . VAL A 1 93 ? -5.078 8.148 10.922 1 98.81 93 VAL A CA 1
ATOM 706 C C . VAL A 1 93 ? -6.395 8.805 10.5 1 98.81 93 VAL A C 1
ATOM 708 O O . VAL A 1 93 ? -6.602 9.102 9.32 1 98.81 93 VAL A O 1
ATOM 711 N N . GLN A 1 94 ? -7.277 8.953 11.422 1 98.62 94 GLN A N 1
ATOM 712 C CA . GLN A 1 94 ? -8.445 9.797 11.227 1 98.62 94 GLN A CA 1
ATOM 713 C C . GLN A 1 94 ? -8.266 11.148 11.914 1 98.62 94 GLN A C 1
ATOM 715 O O . GLN A 1 94 ? -7.703 11.219 13.008 1 98.62 94 GLN A O 1
ATOM 720 N N . TRP A 1 95 ? -8.773 12.18 11.328 1 98.81 95 TRP A N 1
ATOM 721 C CA . TRP A 1 95 ? -8.648 13.516 11.898 1 98.81 95 TRP A CA 1
ATOM 722 C C . TRP A 1 95 ? -9.93 14.32 11.672 1 98.81 95 TRP A C 1
ATOM 724 O O . TRP A 1 95 ? -10.672 14.07 10.727 1 98.81 95 TRP A O 1
ATOM 734 N N . ARG A 1 96 ? -10.227 15.258 12.539 1 98.69 96 ARG A N 1
ATOM 735 C CA . ARG A 1 96 ? -11.273 16.25 12.305 1 98.69 96 ARG A CA 1
ATOM 736 C C . ARG A 1 96 ? -10.945 17.562 13 1 98.69 96 ARG A C 1
ATOM 738 O O . ARG A 1 96 ? -10.469 17.578 14.141 1 98.69 96 ARG A O 1
ATOM 745 N N . HIS A 1 97 ? -11.078 18.641 12.281 1 98.75 97 HIS A N 1
ATOM 746 C CA . HIS A 1 97 ? -11.047 19.969 12.898 1 98.75 97 HIS A CA 1
ATOM 747 C C . HIS A 1 97 ? -12.344 20.266 13.641 1 98.75 97 HIS A C 1
ATOM 749 O O . HIS A 1 97 ? -13.43 19.906 13.172 1 98.75 97 HIS A O 1
ATOM 755 N N . LEU A 1 98 ? -12.242 20.984 14.703 1 98.69 98 LEU A N 1
ATOM 756 C CA . LEU A 1 98 ? -13.422 21.25 15.516 1 98.69 98 LEU A CA 1
ATOM 757 C C . LEU A 1 98 ? -13.938 22.656 15.273 1 98.69 98 LEU A C 1
ATOM 759 O O . LEU A 1 98 ? -15.031 23.016 15.727 1 98.69 98 LEU A O 1
ATOM 763 N N . LYS A 1 99 ? -13.172 23.453 14.617 1 98.38 99 LYS A N 1
ATOM 764 C CA . LYS A 1 99 ? -13.578 24.797 14.203 1 98.38 99 LYS A CA 1
ATOM 765 C C . LYS A 1 99 ? -13.211 25.062 12.742 1 98.38 99 LYS A C 1
ATOM 767 O O . LYS A 1 99 ? -12.281 24.438 12.219 1 98.38 99 LYS A O 1
ATOM 772 N N . SER A 1 100 ? -13.906 26 12.164 1 98.06 100 SER A N 1
ATOM 773 C CA . SER A 1 100 ? -13.609 26.391 10.789 1 98.06 100 SER A CA 1
ATOM 774 C C . SER A 1 100 ? -12.211 27 10.688 1 98.06 100 SER A C 1
ATOM 776 O O . SER A 1 100 ? -11.742 27.641 11.625 1 98.06 100 SER A O 1
ATOM 778 N N . ALA A 1 101 ? -11.602 26.703 9.531 1 98 101 ALA A N 1
ATOM 779 C CA . ALA A 1 101 ? -10.32 27.281 9.141 1 98 101 ALA A CA 1
ATOM 780 C C . ALA A 1 101 ? -9.18 26.734 10 1 98 101 ALA A C 1
ATOM 782 O O . ALA A 1 101 ? -8.117 27.359 10.094 1 98 101 ALA A O 1
ATOM 783 N N . GLY A 1 102 ? -9.492 25.578 10.664 1 97.69 102 GLY A N 1
ATOM 784 C CA . GLY A 1 102 ? -8.422 24.922 11.391 1 97.69 102 GLY A CA 1
ATOM 785 C C . GLY A 1 102 ? -7.273 24.484 10.5 1 97.69 102 GLY A C 1
ATOM 786 O O . GLY A 1 102 ? -7.484 24.141 9.336 1 97.69 102 GLY A O 1
ATOM 787 N N . ASN A 1 103 ? -6.016 24.516 11.07 1 98.12 103 ASN A N 1
ATOM 788 C CA . ASN A 1 103 ? -4.793 24.094 10.398 1 98.12 103 ASN A CA 1
ATOM 789 C C . ASN A 1 103 ? -3.998 23.109 11.242 1 98.12 103 ASN A C 1
ATOM 791 O O . ASN A 1 103 ? -3.924 23.25 12.461 1 98.12 103 ASN A O 1
ATOM 795 N N . SER A 1 104 ? -3.545 22.094 10.664 1 98.75 104 SER A N 1
ATOM 796 C CA . SER A 1 104 ? -2.672 21.094 11.266 1 98.75 104 SER A CA 1
ATOM 797 C C . SER A 1 104 ? -1.911 20.312 10.211 1 98.75 104 SER A C 1
ATOM 799 O O . SER A 1 104 ? -1.831 20.734 9.055 1 98.75 104 SER A O 1
ATOM 801 N N . GLY A 1 105 ? -1.256 19.219 10.602 1 98.81 105 GLY A N 1
ATOM 802 C CA . GLY A 1 105 ? -0.485 18.422 9.664 1 98.81 105 GLY A CA 1
ATOM 803 C C . GLY A 1 105 ? 0.107 17.172 10.305 1 98.81 105 GLY A C 1
ATOM 804 O O . GLY A 1 105 ? 0.271 17.109 11.523 1 98.81 105 GLY A O 1
ATOM 805 N N . VAL A 1 106 ? 0.323 16.234 9.508 1 98.94 106 VAL A N 1
ATOM 806 C CA . VAL A 1 106 ? 1.132 15.07 9.852 1 98.94 106 VAL A CA 1
ATOM 807 C C . VAL A 1 106 ? 2.479 15.148 9.133 1 98.94 106 VAL A C 1
ATOM 809 O O . VAL A 1 106 ? 2.543 15.078 7.906 1 98.94 106 VAL A O 1
ATOM 812 N N . PHE A 1 107 ? 3.549 15.344 9.914 1 98.94 107 PHE A N 1
ATOM 813 C CA . PHE A 1 107 ? 4.895 15.383 9.352 1 98.94 107 PHE A CA 1
ATOM 814 C C . PHE A 1 107 ? 5.539 14.008 9.391 1 98.94 107 PHE A C 1
ATOM 816 O O . PHE A 1 107 ? 5.445 13.305 10.398 1 98.94 107 PHE A O 1
ATOM 823 N N . ILE A 1 108 ? 6.164 13.633 8.297 1 98.94 108 ILE A N 1
ATOM 824 C CA . ILE A 1 108 ? 7.008 12.445 8.312 1 98.94 108 ILE A CA 1
ATOM 825 C C . ILE A 1 108 ? 8.445 12.82 7.965 1 98.94 108 ILE A C 1
ATOM 827 O O . ILE A 1 108 ? 8.688 13.883 7.387 1 98.94 108 ILE A O 1
ATOM 831 N N . TRP A 1 109 ? 9.375 12.016 8.43 1 98.94 109 TRP A N 1
ATOM 832 C CA . TRP A 1 109 ? 10.797 12.148 8.141 1 98.94 109 TRP A CA 1
ATOM 833 C C . TRP A 1 109 ? 11.336 13.484 8.641 1 98.94 109 TRP A C 1
ATOM 835 O O . TRP A 1 109 ? 12.148 14.125 7.969 1 98.94 109 TRP A O 1
ATOM 845 N N . THR A 1 110 ? 10.789 13.883 9.812 1 98.94 110 THR A N 1
ATOM 846 C CA . THR A 1 110 ? 11.312 15.078 10.469 1 98.94 110 THR A CA 1
ATOM 847 C C . THR A 1 110 ? 12.711 14.82 11.031 1 98.94 110 THR A C 1
ATOM 849 O O . THR A 1 110 ? 12.883 13.984 11.914 1 98.94 110 THR A O 1
ATOM 852 N N . PRO A 1 111 ? 13.688 15.562 10.562 1 98.75 111 PRO A N 1
ATOM 853 C CA . PRO A 1 111 ? 15.047 15.312 11.062 1 98.75 111 PRO A CA 1
ATOM 854 C C . PRO A 1 111 ? 15.234 15.766 12.508 1 98.75 111 PRO A C 1
ATOM 856 O O . PRO A 1 111 ? 14.75 16.828 12.891 1 98.75 111 PRO A O 1
ATOM 859 N N . PRO A 1 112 ? 15.953 15.016 13.312 1 98.19 112 PRO A N 1
ATOM 860 C CA . PRO A 1 112 ? 16.172 15.367 14.719 1 98.19 112 PRO A CA 1
ATOM 861 C C . PRO A 1 112 ? 16.719 16.781 14.898 1 98.19 112 PRO A C 1
ATOM 863 O O . PRO A 1 112 ? 16.312 17.5 15.812 1 98.19 112 PRO A O 1
ATOM 866 N N . ALA A 1 113 ? 17.531 17.203 14.016 1 98.19 113 ALA A N 1
ATOM 867 C CA . ALA A 1 113 ? 18.203 18.5 14.141 1 98.19 113 ALA A CA 1
ATOM 868 C C . ALA A 1 113 ? 17.188 19.641 14.086 1 98.19 113 ALA A C 1
ATOM 870 O O . ALA A 1 113 ? 17.391 20.688 14.719 1 98.19 113 ALA A O 1
ATOM 871 N N . SER A 1 114 ? 16.062 19.438 13.406 1 98.5 114 SER A N 1
ATOM 872 C CA . SER A 1 114 ? 15.086 20.516 13.242 1 98.5 114 SER A CA 1
ATOM 873 C C . SER A 1 114 ? 14.203 20.656 14.484 1 98.5 114 SER A C 1
ATOM 875 O O . SER A 1 114 ? 13.445 21.625 14.602 1 98.5 114 SER A O 1
ATOM 877 N N . LEU A 1 115 ? 14.297 19.703 15.367 1 98.75 115 LEU A N 1
ATOM 878 C CA . LEU A 1 115 ? 13.477 19.719 16.578 1 98.75 115 LEU A CA 1
ATOM 879 C C . LEU A 1 115 ? 14.258 20.281 17.75 1 98.75 115 LEU A C 1
ATOM 881 O O . LEU A 1 115 ? 13.672 20.672 18.766 1 98.75 115 LEU A O 1
ATOM 885 N N . GLU A 1 116 ? 15.594 20.203 17.719 1 97.5 116 GLU A N 1
ATOM 886 C CA . GLU A 1 116 ? 16.453 20.656 18.812 1 97.5 116 GLU A CA 1
ATOM 887 C C . GLU A 1 116 ? 16.266 22.141 19.062 1 97.5 116 GLU A C 1
ATOM 889 O O . GLU A 1 116 ? 16.531 22.969 18.188 1 97.5 116 GLU A O 1
ATOM 894 N N . GLY A 1 117 ? 15.797 22.438 20.266 1 97.19 117 GLY A N 1
ATOM 895 C CA . GLY A 1 117 ? 15.656 23.828 20.656 1 97.19 117 GLY A CA 1
ATOM 896 C C . GLY A 1 117 ? 14.539 24.547 19.922 1 97.19 117 GLY A C 1
ATOM 897 O O . GLY A 1 117 ? 14.547 25.766 19.828 1 97.19 117 GLY A O 1
ATOM 898 N N . LEU A 1 118 ? 13.688 23.781 19.328 1 98.5 118 LEU A N 1
ATOM 899 C CA . LEU A 1 118 ? 12.586 24.406 18.594 1 98.5 118 LEU A CA 1
ATOM 900 C C . LEU A 1 118 ? 11.695 25.219 19.531 1 98.5 118 LEU A C 1
ATOM 902 O O . LEU A 1 118 ? 11.172 24.688 20.5 1 98.5 118 LEU A O 1
ATOM 906 N N . LYS A 1 119 ? 11.516 26.516 19.25 1 98 119 LYS A N 1
ATOM 907 C CA . LYS A 1 119 ? 10.75 27.406 20.109 1 98 119 LYS A CA 1
ATOM 908 C C . LYS A 1 119 ? 9.25 27.281 19.844 1 98 119 LYS A C 1
ATOM 910 O O . LYS A 1 119 ? 8.836 26.969 18.734 1 98 119 LYS A O 1
ATOM 915 N N . PRO A 1 120 ? 8.406 27.547 20.859 1 97.62 120 PRO A N 1
ATOM 916 C CA . PRO A 1 120 ? 6.965 27.609 20.594 1 97.62 120 PRO A CA 1
ATOM 917 C C . PRO A 1 120 ? 6.617 28.547 19.438 1 97.62 120 PRO A C 1
ATOM 919 O O . PRO A 1 120 ? 7.234 29.609 19.297 1 97.62 120 PRO A O 1
ATOM 922 N N . GLY A 1 121 ? 5.684 28.125 18.656 1 98 121 GLY A N 1
ATOM 923 C CA . GLY A 1 121 ? 5.262 28.953 17.531 1 98 121 GLY A CA 1
ATOM 924 C C . GLY A 1 121 ? 5.957 28.594 16.234 1 98 121 GLY A C 1
ATOM 925 O O . GLY A 1 121 ? 5.59 29.094 15.164 1 98 121 GLY A O 1
ATOM 926 N N . LYS A 1 122 ? 6.953 27.75 16.328 1 98 122 LYS A N 1
ATOM 927 C CA . LYS A 1 122 ? 7.707 27.344 15.141 1 98 122 LYS A CA 1
ATOM 928 C C . LYS A 1 122 ? 7.395 25.906 14.75 1 98 122 LYS A C 1
ATOM 930 O O . LYS A 1 122 ? 6.957 25.109 15.586 1 98 122 LYS A O 1
ATOM 935 N N . LEU A 1 123 ? 7.637 25.625 13.477 1 98.31 123 LEU A N 1
ATOM 936 C CA . LEU A 1 123 ? 7.402 24.297 12.953 1 98.31 123 LEU A CA 1
ATOM 937 C C . LEU A 1 123 ? 8.711 23.641 12.531 1 98.31 123 LEU A C 1
ATOM 939 O O . LEU A 1 123 ? 9.664 24.328 12.172 1 98.31 123 LEU A O 1
ATOM 943 N N . PRO A 1 124 ? 8.773 22.328 12.578 1 98.5 124 PRO A N 1
ATOM 944 C CA . PRO A 1 124 ? 9.984 21.609 12.18 1 98.5 124 PRO A CA 1
ATOM 945 C C . PRO A 1 124 ? 10.109 21.453 10.664 1 98.5 124 PRO A C 1
ATOM 947 O O . PRO A 1 124 ? 9.234 21.906 9.922 1 98.5 124 PRO A O 1
ATOM 950 N N . HIS A 1 125 ? 11.258 20.906 10.25 1 98.75 125 HIS A N 1
ATOM 951 C CA . HIS A 1 125 ? 11.414 20.469 8.867 1 98.75 125 HIS A CA 1
ATOM 952 C C . HIS A 1 125 ? 10.828 19.078 8.656 1 98.75 125 HIS A C 1
ATOM 954 O O . HIS A 1 125 ? 10.484 18.406 9.625 1 98.75 125 HIS A O 1
ATOM 960 N N . GLY A 1 126 ? 10.648 18.656 7.438 1 98.88 126 GLY A N 1
ATOM 961 C CA . GLY A 1 126 ? 10.109 17.359 7.074 1 98.88 126 GLY A CA 1
ATOM 962 C C . GLY A 1 126 ? 9.172 17.406 5.883 1 98.88 126 GLY A C 1
ATOM 963 O O . GLY A 1 126 ? 9.172 18.375 5.129 1 98.88 126 GLY A O 1
ATOM 964 N N . ILE A 1 127 ? 8.445 16.312 5.637 1 98.94 127 ILE A N 1
ATOM 965 C CA . ILE A 1 127 ? 7.383 16.281 4.637 1 98.94 127 ILE A CA 1
ATOM 966 C C . ILE A 1 127 ? 6.02 16.375 5.32 1 98.94 127 ILE A C 1
ATOM 968 O O . ILE A 1 127 ? 5.66 15.516 6.129 1 98.94 127 ILE A O 1
ATOM 972 N N . GLU A 1 128 ? 5.305 17.438 4.992 1 98.94 128 GLU A N 1
ATOM 973 C CA . GLU A 1 128 ? 4.012 17.656 5.629 1 98.94 128 GLU A CA 1
ATOM 974 C C . GLU A 1 128 ? 2.873 17.109 4.773 1 98.94 128 GLU A C 1
ATOM 976 O O . GLU A 1 128 ? 2.77 17.438 3.586 1 98.94 128 GLU A O 1
ATOM 981 N N . ASN A 1 129 ? 2.135 16.219 5.305 1 98.94 129 ASN A N 1
ATOM 982 C CA . ASN A 1 129 ? 0.796 15.883 4.832 1 98.94 129 ASN A CA 1
ATOM 983 C C . ASN A 1 129 ? -0.262 16.781 5.469 1 98.94 129 ASN A C 1
ATOM 985 O O . ASN A 1 129 ? -0.612 16.594 6.637 1 98.94 129 ASN A O 1
ATOM 989 N N . GLN A 1 130 ? -0.75 17.688 4.699 1 98.81 130 GLN A N 1
ATOM 990 C CA . GLN A 1 130 ? -1.499 18.828 5.191 1 98.81 130 GLN A CA 1
ATOM 991 C C . GLN A 1 130 ? -2.881 18.422 5.691 1 98.81 130 GLN A C 1
ATOM 993 O O . GLN A 1 130 ? -3.568 17.625 5.039 1 98.81 130 GLN A O 1
ATOM 998 N N . VAL A 1 131 ? -3.232 18.859 6.855 1 98.75 131 VAL A N 1
ATOM 999 C CA . VAL A 1 131 ? -4.559 18.734 7.453 1 98.75 131 VAL A CA 1
ATOM 1000 C C . VAL A 1 131 ? -5.18 20.125 7.609 1 98.75 131 VAL A C 1
ATOM 1002 O O . VAL A 1 131 ? -4.848 20.859 8.547 1 98.75 131 VAL A O 1
ATOM 1005 N N . LEU A 1 132 ? -6 20.531 6.672 1 98.62 132 LEU A N 1
ATOM 1006 C CA . LEU A 1 132 ? -6.484 21.906 6.574 1 98.62 132 LEU A CA 1
ATOM 1007 C C . LEU A 1 132 ? -7.992 21.938 6.355 1 98.62 132 LEU A C 1
ATOM 1009 O O . LEU A 1 132 ? -8.516 21.219 5.512 1 98.62 132 LEU A O 1
ATOM 1013 N N . ASP A 1 133 ? -8.641 22.75 7.137 1 98.44 133 ASP A N 1
ATOM 1014 C CA . ASP A 1 133 ? -10.094 22.875 7.023 1 98.44 133 ASP A CA 1
ATOM 1015 C C . ASP A 1 133 ? -10.477 23.797 5.871 1 98.44 133 ASP A C 1
ATOM 1017 O O . ASP A 1 133 ? -9.758 24.75 5.57 1 98.44 133 ASP A O 1
ATOM 1021 N N . HIS A 1 134 ? -11.719 23.656 5.371 1 98.44 134 HIS A N 1
ATOM 1022 C CA . HIS A 1 134 ? -12.195 24.375 4.191 1 98.44 134 HIS A CA 1
ATOM 1023 C C . HIS A 1 134 ? -12.336 25.859 4.477 1 98.44 134 HIS A C 1
ATOM 1025 O O . HIS A 1 134 ? -12.195 26.688 3.568 1 98.44 134 HIS A O 1
ATOM 1031 N N . GLY A 1 135 ? -12.633 26.172 5.68 1 98.19 135 GLY A N 1
ATOM 1032 C CA . GLY A 1 135 ? -12.773 27.562 6.047 1 98.19 135 GLY A CA 1
ATOM 1033 C C . GLY A 1 135 ? -11.516 28.375 5.793 1 98.19 135 GLY A C 1
ATOM 1034 O O . GLY A 1 135 ? -11.578 29.594 5.637 1 98.19 135 GLY A O 1
ATOM 1035 N N . TYR A 1 136 ? -10.406 27.719 5.77 1 97.81 136 TYR A N 1
ATOM 1036 C CA . TYR A 1 136 ? -9.156 28.406 5.473 1 97.81 136 TYR A CA 1
ATOM 1037 C C . TYR A 1 136 ? -9.164 28.969 4.055 1 97.81 136 TYR A C 1
ATOM 1039 O O . TYR A 1 136 ? -8.82 30.141 3.844 1 97.81 136 TYR A O 1
ATOM 1047 N N . ALA A 1 137 ? -9.594 28.156 3.117 1 97.31 137 ALA A N 1
ATOM 1048 C CA . ALA A 1 137 ? -9.688 28.578 1.723 1 97.31 137 ALA A CA 1
ATOM 1049 C C . ALA A 1 137 ? -10.781 29.641 1.546 1 97.31 137 ALA A C 1
ATOM 1051 O O . ALA A 1 137 ? -10.609 30.594 0.792 1 97.31 137 ALA A O 1
ATOM 1052 N N . GLU A 1 138 ? -11.867 29.422 2.213 1 97.44 138 GLU A N 1
ATOM 1053 C CA . GLU A 1 138 ? -12.969 30.375 2.139 1 97.44 138 GLU A CA 1
ATOM 1054 C C . GLU A 1 138 ? -12.539 31.75 2.635 1 97.44 138 GLU A C 1
ATOM 1056 O O . GLU A 1 138 ? -12.82 32.75 1.99 1 97.44 138 GLU A O 1
ATOM 1061 N N . ASN A 1 139 ? -11.891 31.734 3.764 1 97.44 139 ASN A N 1
ATOM 1062 C CA . ASN A 1 139 ? -11.406 33 4.324 1 97.44 139 ASN A CA 1
ATOM 1063 C C . ASN A 1 139 ? -10.391 33.656 3.402 1 97.44 139 ASN A C 1
ATOM 1065 O O . ASN A 1 139 ? -10.422 34.875 3.223 1 97.44 139 ASN A O 1
ATOM 1069 N N . PHE A 1 140 ? -9.508 32.906 2.877 1 97.31 140 PHE A N 1
ATOM 1070 C CA . PHE A 1 140 ? -8.516 33.438 1.946 1 97.31 140 PHE A CA 1
ATOM 1071 C C . PHE A 1 140 ? -9.188 34.094 0.749 1 97.31 140 PHE A C 1
ATOM 1073 O O . PHE A 1 140 ? -8.82 35.188 0.354 1 97.31 140 PHE A O 1
ATOM 1080 N N . GLU A 1 141 ? -10.156 33.406 0.167 1 96.69 141 GLU A N 1
ATOM 1081 C CA . GLU A 1 141 ? -10.852 33.906 -1.011 1 96.69 141 GLU A CA 1
ATOM 1082 C C . GLU A 1 141 ? -11.617 35.188 -0.69 1 96.69 141 GLU A C 1
ATOM 1084 O O . GLU A 1 141 ? -11.633 36.125 -1.49 1 96.69 141 GLU A O 1
ATOM 1089 N N . LYS A 1 142 ? -12.289 35.219 0.429 1 97.5 142 LYS A N 1
ATOM 1090 C CA . LYS A 1 142 ? -13.016 36.406 0.862 1 97.5 142 LYS A CA 1
ATOM 1091 C C . LYS A 1 142 ? -12.078 37.594 1.021 1 97.5 142 LYS A C 1
ATOM 1093 O O . LYS A 1 142 ? -12.398 38.719 0.605 1 97.5 142 LYS A O 1
ATOM 1098 N N . LYS A 1 143 ? -10.961 37.312 1.6 1 97.31 143 LYS A N 1
ATOM 1099 C CA . LYS A 1 143 ? -10 38.375 1.891 1 97.31 143 LYS A CA 1
ATOM 1100 C C . LYS A 1 143 ? -9.305 38.875 0.618 1 97.31 143 LYS A C 1
ATOM 1102 O O . LYS A 1 143 ? -9.031 40.062 0.466 1 97.31 143 LYS A O 1
ATOM 1107 N N . ASN A 1 144 ? -9.023 38 -0.308 1 97.19 144 ASN A N 1
ATOM 1108 C CA . ASN A 1 144 ? -8.156 38.312 -1.442 1 97.19 144 ASN A CA 1
ATOM 1109 C C . ASN A 1 144 ? -8.953 38.406 -2.74 1 97.19 144 ASN A C 1
ATOM 1111 O O . ASN A 1 144 ? -8.43 38.844 -3.764 1 97.19 144 ASN A O 1
ATOM 1115 N N . GLY A 1 145 ? -10.156 37.969 -2.773 1 96.5 145 GLY A N 1
ATOM 1116 C CA . GLY A 1 145 ? -11.031 38.062 -3.934 1 96.5 145 GLY A CA 1
ATOM 1117 C C . GLY A 1 145 ? -10.734 37 -4.988 1 96.5 145 GLY A C 1
ATOM 1118 O O . GLY A 1 145 ? -11.164 37.125 -6.137 1 96.5 145 GLY A O 1
ATOM 1119 N N . LYS A 1 146 ? -9.883 36.125 -4.609 1 96.06 146 LYS A N 1
ATOM 1120 C CA . LYS A 1 146 ? -9.547 35.031 -5.527 1 96.06 146 LYS A CA 1
ATOM 1121 C C . LYS A 1 146 ? -9.211 33.75 -4.766 1 96.06 146 LYS A C 1
ATOM 1123 O O . LYS A 1 146 ? -8.836 33.812 -3.596 1 96.06 146 LYS A O 1
ATOM 1128 N N . LYS A 1 147 ? -9.289 32.625 -5.438 1 94.5 147 LYS A N 1
ATOM 1129 C CA . LYS A 1 147 ? -8.914 31.359 -4.848 1 94.5 147 LYS A CA 1
ATOM 1130 C C . LYS A 1 147 ? -7.406 31.25 -4.645 1 94.5 147 LYS A C 1
ATOM 1132 O O . LYS A 1 147 ? -6.633 31.859 -5.391 1 94.5 147 LYS A O 1
ATOM 1137 N N . SER A 1 148 ? -7.02 30.516 -3.656 1 94.38 148 SER A N 1
ATOM 1138 C CA . SER A 1 148 ? -5.598 30.312 -3.402 1 94.38 148 SER A CA 1
ATOM 1139 C C . SER A 1 148 ? -4.938 29.547 -4.535 1 94.38 148 SER A C 1
ATOM 1141 O O . SER A 1 148 ? -5.516 28.594 -5.062 1 94.38 148 SER A O 1
ATOM 1143 N N . ASP A 1 149 ? -3.727 29.891 -4.824 1 93.06 149 ASP A N 1
ATOM 1144 C CA . ASP A 1 149 ? -2.951 29.141 -5.809 1 93.06 149 ASP A CA 1
ATOM 1145 C C . ASP A 1 149 ? -1.779 28.422 -5.145 1 93.06 149 ASP A C 1
ATOM 1147 O O . ASP A 1 149 ? -0.939 27.844 -5.832 1 93.06 149 ASP A O 1
ATOM 1151 N N . TRP A 1 150 ? -1.716 28.453 -3.818 1 94.31 150 TRP A N 1
ATOM 1152 C CA . TRP A 1 150 ? -0.524 27.875 -3.221 1 94.31 150 TRP A CA 1
ATOM 1153 C C . TRP A 1 150 ? -0.899 26.812 -2.184 1 94.31 150 TRP A C 1
ATOM 1155 O O . TRP A 1 150 ? -0.028 26.141 -1.633 1 94.31 150 TRP A O 1
ATOM 1165 N N . PHE A 1 151 ? -2.162 26.75 -1.894 1 97.38 151 PHE A N 1
ATOM 1166 C CA . PHE A 1 151 ? -2.613 25.656 -1.031 1 97.38 151 PHE A CA 1
ATOM 1167 C C . PHE A 1 151 ? -4.023 25.219 -1.412 1 97.38 151 PHE A C 1
ATOM 1169 O O . PHE A 1 151 ? -4.766 25.969 -2.041 1 97.38 151 PHE A O 1
ATOM 1176 N N . THR A 1 152 ? -4.324 24 -1.114 1 98.06 152 THR A N 1
ATOM 1177 C CA . THR A 1 152 ? -5.688 23.469 -1.105 1 98.06 152 THR A CA 1
ATOM 1178 C C . THR A 1 152 ? -6.051 22.938 0.273 1 98.06 152 THR A C 1
ATOM 1180 O O . THR A 1 152 ? -5.27 23.062 1.221 1 98.06 152 THR A O 1
ATOM 1183 N N . THR A 1 153 ? -7.215 22.422 0.42 1 98.62 153 THR A N 1
ATOM 1184 C CA . THR A 1 153 ? -7.66 21.922 1.722 1 98.62 153 THR A CA 1
ATOM 1185 C C . THR A 1 153 ? -8.008 20.438 1.651 1 98.62 153 THR A C 1
ATOM 1187 O O . THR A 1 153 ? -8.859 19.969 2.4 1 98.62 153 THR A O 1
ATOM 1190 N N . HIS A 1 154 ? -7.375 19.734 0.668 1 98.44 154 HIS A N 1
ATOM 1191 C CA . HIS A 1 154 ? -7.805 18.359 0.401 1 98.44 154 HIS A CA 1
ATOM 1192 C C . HIS A 1 154 ? -6.617 17.406 0.384 1 98.44 154 HIS A C 1
ATOM 1194 O O . HIS A 1 154 ? -6.648 16.391 -0.31 1 98.44 154 HIS A O 1
ATOM 1200 N N . GLY A 1 155 ? -5.539 17.75 1.115 1 98.56 155 GLY A N 1
ATOM 1201 C CA . GLY A 1 155 ? -4.453 16.797 1.259 1 98.56 155 GLY A CA 1
ATOM 1202 C C . GLY A 1 155 ? -3.234 17.156 0.43 1 98.56 155 GLY A C 1
ATOM 1203 O O . GLY A 1 155 ? -2.709 16.312 -0.303 1 98.56 155 GLY A O 1
ATOM 1204 N N . ASP A 1 156 ? -2.793 18.453 0.574 1 98.81 156 ASP A N 1
ATOM 1205 C CA . ASP A 1 156 ? -1.509 18.812 -0.018 1 98.81 156 ASP A CA 1
ATOM 1206 C C . ASP A 1 156 ? -0.361 18.062 0.653 1 98.81 156 ASP A C 1
ATOM 1208 O O . ASP A 1 156 ? -0.37 17.859 1.869 1 98.81 156 ASP A O 1
ATOM 1212 N N . VAL A 1 157 ? 0.652 17.672 -0.172 1 98.94 157 VAL A N 1
ATOM 1213 C CA . VAL A 1 157 ? 1.895 17.109 0.357 1 98.94 157 VAL A CA 1
ATOM 1214 C C . VAL A 1 157 ? 3.076 17.969 -0.105 1 98.94 157 VAL A C 1
ATOM 1216 O O . VAL A 1 157 ? 3.186 18.297 -1.288 1 98.94 157 VAL A O 1
ATOM 1219 N N . PHE A 1 158 ? 3.93 18.359 0.876 1 98.88 158 PHE A N 1
ATOM 1220 C CA . PHE A 1 158 ? 5.016 19.25 0.49 1 98.88 158 PHE A CA 1
ATOM 1221 C C . PHE A 1 158 ? 6.145 19.203 1.511 1 98.88 158 PHE A C 1
ATOM 1223 O O . PHE A 1 158 ? 5.922 18.875 2.676 1 98.88 158 PHE A O 1
ATOM 1230 N N . PRO A 1 159 ? 7.344 19.531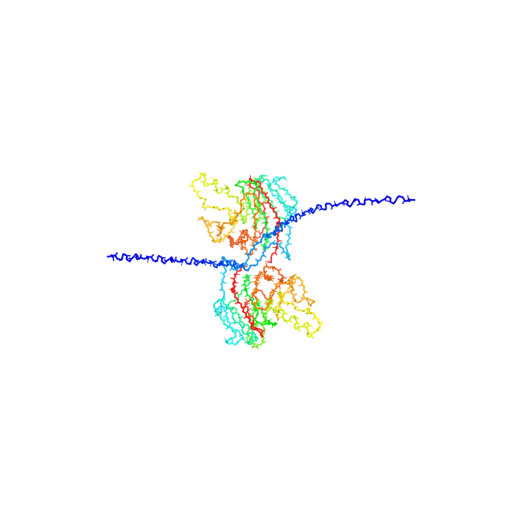 1.078 1 98.81 159 PRO A N 1
ATOM 1231 C CA . PRO A 1 159 ? 8.469 19.656 2.012 1 98.81 159 PRO A CA 1
ATOM 1232 C C . PRO A 1 159 ? 8.453 20.969 2.793 1 98.81 159 PRO A C 1
ATOM 1234 O O . PRO A 1 159 ? 8.031 22 2.268 1 98.81 159 PRO A O 1
ATOM 1237 N N . VAL A 1 160 ? 8.914 20.922 3.982 1 98.56 160 VAL A N 1
ATOM 1238 C CA . VAL A 1 160 ? 9 22.094 4.848 1 98.56 160 VAL A CA 1
ATOM 1239 C C . VAL A 1 160 ? 10.453 22.312 5.273 1 98.56 160 VAL A C 1
ATOM 1241 O O . VAL A 1 160 ? 11.18 21.359 5.527 1 98.56 160 VAL A O 1
ATOM 1244 N N . GLY A 1 161 ? 10.828 23.531 5.395 1 97.69 161 GLY A N 1
ATOM 1245 C CA . GLY A 1 161 ? 12.188 23.875 5.797 1 97.69 161 GLY A CA 1
ATOM 1246 C C . GLY A 1 161 ? 13.234 23.438 4.781 1 97.69 161 GLY A C 1
ATOM 1247 O O . GLY A 1 161 ? 13.117 23.75 3.594 1 97.69 161 GLY A O 1
ATOM 1248 N N . ASN A 1 162 ? 14.211 22.688 5.293 1 97.31 162 ASN A N 1
ATOM 1249 C CA . ASN A 1 162 ? 15.312 22.297 4.422 1 97.31 162 ASN A CA 1
ATOM 1250 C C . ASN A 1 162 ? 15.078 20.922 3.801 1 97.31 162 ASN A C 1
ATOM 1252 O O . ASN A 1 162 ? 15.93 20.406 3.07 1 97.31 162 ASN A O 1
ATOM 1256 N N . SER A 1 163 ? 13.922 20.344 4.094 1 98.69 163 SER A N 1
ATOM 1257 C CA . SER A 1 163 ? 13.602 19.062 3.467 1 98.69 163 SER A CA 1
ATOM 1258 C C . SER A 1 163 ? 13.305 19.234 1.98 1 98.69 163 SER A C 1
ATOM 1260 O O . SER A 1 163 ? 12.898 20.312 1.544 1 98.69 163 SER A O 1
ATOM 1262 N N . LYS A 1 164 ? 13.562 18.172 1.215 1 98.62 164 LYS A N 1
ATOM 1263 C CA . LYS A 1 164 ? 13.367 18.203 -0.231 1 98.62 164 LYS A CA 1
ATOM 1264 C C . LYS A 1 164 ? 12.352 17.156 -0.669 1 98.62 164 LYS A C 1
ATOM 1266 O O . LYS A 1 164 ? 12.219 16.109 -0.026 1 98.62 164 LYS A O 1
ATOM 1271 N N . MET A 1 165 ? 11.695 17.453 -1.77 1 98.62 165 MET A N 1
ATOM 1272 C CA . MET A 1 165 ? 10.734 16.547 -2.395 1 98.62 165 MET A CA 1
ATOM 1273 C C . MET A 1 165 ? 10.469 16.953 -3.842 1 98.62 165 MET A C 1
ATOM 1275 O O . MET A 1 165 ? 10.336 18.141 -4.145 1 98.62 165 MET A O 1
ATOM 1279 N N . LYS A 1 166 ? 10.477 16.047 -4.727 1 98.19 166 LYS A N 1
ATOM 1280 C CA . LYS A 1 166 ? 9.891 16.234 -6.047 1 98.19 166 LYS A CA 1
ATOM 1281 C C . LYS A 1 166 ? 8.414 15.859 -6.051 1 98.19 166 LYS A C 1
ATOM 1283 O O . LYS A 1 166 ? 8.062 14.68 -6.008 1 98.19 166 LYS A O 1
ATOM 1288 N N . PRO A 1 167 ? 7.531 16.828 -6.09 1 98.12 167 PRO A N 1
ATOM 1289 C CA . PRO A 1 167 ? 6.102 16.547 -5.945 1 98.12 167 PRO A CA 1
ATOM 1290 C C . PRO A 1 167 ? 5.523 15.789 -7.137 1 98.12 167 PRO A C 1
ATOM 1292 O O . PRO A 1 167 ? 6.027 15.914 -8.258 1 98.12 167 PRO A O 1
ATOM 1295 N N . PHE A 1 168 ? 4.496 14.977 -6.887 1 97.5 168 PHE A N 1
ATOM 1296 C CA . PHE A 1 168 ? 3.676 14.43 -7.961 1 97.5 168 PHE A CA 1
ATOM 1297 C C . PHE A 1 168 ? 2.68 15.469 -8.461 1 97.5 168 PHE A C 1
ATOM 1299 O O . PHE A 1 168 ? 2.271 16.359 -7.715 1 97.5 168 PHE A O 1
ATOM 1306 N N . PRO A 1 169 ? 2.275 15.359 -9.68 1 96.12 169 PRO A N 1
ATOM 1307 C CA . PRO A 1 169 ? 1.172 16.219 -10.133 1 96.12 169 PRO A CA 1
ATOM 1308 C C . PRO A 1 169 ? -0.173 15.797 -9.539 1 96.12 169 PRO A C 1
ATOM 1310 O O . PRO A 1 169 ? -0.363 14.633 -9.188 1 96.12 169 PRO A O 1
ATOM 1313 N N . PRO A 1 170 ? -1.154 16.812 -9.555 1 97.06 170 PRO A N 1
ATOM 1314 C CA . PRO A 1 170 ? -1.04 18.203 -9.984 1 97.06 170 PRO A CA 1
ATOM 1315 C C . PRO A 1 170 ? -0.146 19.031 -9.062 1 97.06 170 PRO A C 1
ATOM 1317 O O . PRO A 1 170 ? -0.092 18.781 -7.855 1 97.06 170 PRO A O 1
ATOM 1320 N N . PHE A 1 171 ? 0.45 19.984 -9.609 1 96.62 171 PHE A N 1
ATOM 1321 C CA . PHE A 1 171 ? 1.376 20.828 -8.867 1 96.62 171 PHE A CA 1
ATOM 1322 C C . PHE A 1 171 ? 0.699 22.125 -8.438 1 96.62 171 PHE A C 1
ATOM 1324 O O . PHE A 1 171 ? -0.112 22.688 -9.18 1 96.62 171 PHE A O 1
ATOM 1331 N N . ALA A 1 172 ? 1.104 22.578 -7.242 1 96.44 172 ALA A N 1
ATOM 1332 C CA . ALA A 1 172 ? 0.872 24 -7.004 1 96.44 172 ALA A CA 1
ATOM 1333 C C . ALA A 1 172 ? 1.555 24.859 -8.07 1 96.44 172 ALA A C 1
ATOM 1335 O O . ALA A 1 172 ? 2.619 24.484 -8.578 1 96.44 172 ALA A O 1
ATOM 1336 N N . PRO A 1 173 ? 0.922 25.984 -8.406 1 93.88 173 PRO A N 1
ATOM 1337 C CA . PRO A 1 173 ? 1.505 26.812 -9.461 1 93.88 173 PRO A CA 1
ATOM 1338 C C . PRO A 1 173 ? 2.967 27.172 -9.203 1 93.88 173 PRO A C 1
ATOM 1340 O O . PRO A 1 173 ? 3.748 27.312 -10.141 1 93.88 173 PRO A O 1
ATOM 1343 N N . ASN A 1 174 ? 3.375 27.219 -7.973 1 91.5 174 ASN A N 1
ATOM 1344 C CA . ASN A 1 174 ? 4.766 27.531 -7.664 1 91.5 174 ASN A CA 1
ATOM 1345 C C . ASN A 1 174 ? 5.637 26.281 -7.691 1 91.5 174 ASN A C 1
ATOM 1347 O O . ASN A 1 174 ? 6.844 26.344 -7.449 1 91.5 174 ASN A O 1
ATOM 1351 N N . GLY A 1 175 ? 5.074 25.109 -7.855 1 92.38 175 GLY A N 1
ATOM 1352 C CA . GLY A 1 175 ? 5.766 23.844 -8.062 1 92.38 175 GLY A CA 1
ATOM 1353 C C . GLY A 1 175 ? 6.23 23.203 -6.77 1 92.38 175 GLY A C 1
ATOM 1354 O O . GLY A 1 175 ? 6.898 22.172 -6.789 1 92.38 175 GLY A O 1
ATOM 1355 N N . ARG A 1 176 ? 5.844 23.719 -5.648 1 90.69 176 ARG A N 1
ATOM 1356 C CA . ARG A 1 176 ? 6.465 23.297 -4.395 1 90.69 176 ARG A CA 1
ATOM 1357 C C . ARG A 1 176 ? 5.609 22.266 -3.68 1 90.69 176 ARG A C 1
ATOM 1359 O O . ARG A 1 176 ? 6.07 21.609 -2.742 1 90.69 176 ARG A O 1
ATOM 1366 N N . ARG A 1 177 ? 4.395 22.156 -4.09 1 97.5 177 ARG A N 1
ATOM 1367 C CA . ARG A 1 177 ? 3.471 21.25 -3.414 1 97.5 177 ARG A CA 1
ATOM 1368 C C . ARG A 1 177 ? 2.783 20.328 -4.414 1 97.5 177 ARG A C 1
ATOM 1370 O O . ARG A 1 177 ? 2.453 20.75 -5.527 1 97.5 177 ARG A O 1
ATOM 1377 N N . SER A 1 178 ? 2.682 19.094 -4.012 1 98.62 178 SER A N 1
ATOM 1378 C CA . SER A 1 178 ? 1.73 18.219 -4.688 1 98.62 178 SER A CA 1
ATOM 1379 C C . SER A 1 178 ? 0.299 18.531 -4.266 1 98.62 178 SER A C 1
ATOM 1381 O O . SER A 1 178 ? -0.049 18.391 -3.09 1 98.62 178 SER A O 1
ATOM 1383 N N . PHE A 1 179 ? -0.489 19.031 -5.172 1 98.62 179 PHE A N 1
ATOM 1384 C CA . PHE A 1 179 ? -1.911 19.25 -4.941 1 98.62 179 PHE A CA 1
ATOM 1385 C C . PHE A 1 179 ? -2.699 17.969 -5.129 1 98.62 179 PHE A C 1
ATOM 1387 O O . PHE A 1 179 ? -2.264 17.062 -5.852 1 98.62 179 PHE A O 1
ATOM 1394 N N . PRO A 1 180 ? -3.812 17.891 -4.422 1 98.38 180 PRO A N 1
ATOM 1395 C CA . PRO A 1 180 ? -4.613 16.672 -4.574 1 98.38 180 PRO A CA 1
ATOM 1396 C C . PRO A 1 180 ? -5.258 16.562 -5.953 1 98.38 180 PRO A C 1
ATOM 1398 O O . PRO A 1 180 ? -5.703 17.562 -6.516 1 98.38 180 PRO A O 1
ATOM 1401 N N . SER A 1 181 ? -5.301 15.359 -6.496 1 97.88 181 SER A N 1
ATOM 1402 C CA . SER A 1 181 ? -5.938 15.102 -7.781 1 97.88 181 SER A CA 1
ATOM 1403 C C . SER A 1 181 ? -7.457 15.133 -7.664 1 97.88 181 SER A C 1
ATOM 1405 O O . SER A 1 181 ? -8.164 15.188 -8.672 1 97.88 181 SER A O 1
ATOM 1407 N N . LYS A 1 182 ? -7.992 15.016 -6.43 1 97.75 182 LYS A N 1
ATOM 1408 C CA . LYS A 1 182 ? -9.422 15.062 -6.141 1 97.75 182 LYS A CA 1
ATOM 1409 C C . LYS A 1 182 ? -9.695 15.766 -4.812 1 97.75 182 LYS A C 1
ATOM 1411 O O . LYS A 1 182 ? -8.891 15.672 -3.881 1 97.75 182 LYS A O 1
ATOM 1416 N N . ASN A 1 183 ? -10.773 16.453 -4.738 1 98.44 183 ASN A N 1
ATOM 1417 C CA . ASN A 1 183 ? -11.211 17.078 -3.5 1 98.44 183 ASN A CA 1
ATOM 1418 C C . ASN A 1 183 ? -12.094 16.156 -2.674 1 98.44 183 ASN A C 1
ATOM 1420 O O . ASN A 1 183 ? -13.289 16.031 -2.939 1 98.44 183 ASN A O 1
ATOM 1424 N N . LEU A 1 184 ? -11.469 15.594 -1.575 1 98.44 184 LEU A N 1
ATOM 1425 C CA . LEU A 1 184 ? -12.203 14.508 -0.936 1 98.44 184 LEU A CA 1
ATOM 1426 C C . LEU A 1 184 ? -12.383 14.781 0.555 1 98.44 184 LEU A C 1
ATOM 1428 O O . LEU A 1 184 ? -13.117 14.062 1.235 1 98.44 184 LEU A O 1
ATOM 1432 N N . SER A 1 185 ? -11.703 15.836 1.117 1 98.62 185 SER A N 1
ATOM 1433 C CA . SER A 1 185 ? -11.789 16.078 2.553 1 98.62 185 SER A CA 1
ATOM 1434 C C . SER A 1 185 ? -13.188 16.531 2.955 1 98.62 185 SER A C 1
ATOM 1436 O O . SER A 1 185 ? -13.844 17.266 2.215 1 98.62 185 SER A O 1
ATOM 1438 N N . LYS A 1 186 ? -13.555 16.141 4.133 1 98.44 186 LYS A N 1
ATOM 1439 C CA . LYS A 1 186 ? -14.82 16.562 4.73 1 98.44 186 LYS A CA 1
ATOM 1440 C C . LYS A 1 186 ? -14.633 17.766 5.648 1 98.44 186 LYS A C 1
ATOM 1442 O O . LYS A 1 186 ? -13.508 18.062 6.062 1 98.44 186 LYS A O 1
ATOM 1447 N N . GLY A 1 187 ? -15.742 18.406 5.992 1 97.75 187 GLY A N 1
ATOM 1448 C CA . GLY A 1 187 ? -15.664 19.688 6.68 1 97.75 187 GLY A CA 1
ATOM 1449 C C . GLY A 1 187 ? -15.586 19.547 8.188 1 97.75 187 GLY A C 1
ATOM 1450 O O . GLY A 1 187 ? -15.305 18.453 8.703 1 97.75 187 GLY A O 1
ATOM 1451 N N . VAL A 1 188 ? -15.844 20.656 8.906 1 98.31 188 VAL A N 1
ATOM 1452 C CA . VAL A 1 188 ? -15.695 20.781 10.352 1 98.31 188 VAL A CA 1
ATOM 1453 C C . VAL A 1 188 ? -16.531 19.703 11.047 1 98.31 188 VAL A C 1
ATOM 1455 O O . VAL A 1 188 ? -17.688 19.484 10.695 1 98.31 188 VAL A O 1
ATOM 1458 N N . GLY A 1 189 ? -15.93 19.016 11.953 1 98.38 189 GLY A N 1
ATOM 1459 C CA . GLY A 1 189 ? -16.625 18.062 12.805 1 98.38 189 GLY A CA 1
ATOM 1460 C C . GLY A 1 189 ? -16.703 16.672 12.211 1 98.38 189 GLY A C 1
ATOM 1461 O O . GLY A 1 189 ? -17.125 15.727 12.875 1 98.38 189 GLY A O 1
ATOM 1462 N N . GLU A 1 190 ? -16.328 16.531 10.977 1 98.38 190 GLU A N 1
ATOM 1463 C CA . GLU A 1 190 ? -16.406 15.227 10.305 1 98.38 190 GLU A CA 1
ATOM 1464 C C . GLU A 1 190 ? -15.039 14.547 10.266 1 98.38 190 GLU A C 1
ATOM 1466 O O . GLU A 1 190 ? -14.023 15.188 10.016 1 98.38 190 GLU A O 1
ATOM 1471 N N . TRP A 1 191 ? -15.086 13.273 10.555 1 98.56 191 TRP A N 1
ATOM 1472 C CA . TRP A 1 191 ? -13.844 12.508 10.547 1 98.56 191 TRP A CA 1
ATOM 1473 C C . TRP A 1 191 ? -13.367 12.266 9.117 1 98.56 191 TRP A C 1
ATOM 1475 O O . TRP A 1 191 ? -14.141 11.805 8.266 1 98.56 191 TRP A O 1
ATOM 1485 N N . ASN A 1 192 ? -12.133 12.609 8.836 1 98.75 192 ASN A N 1
ATOM 1486 C CA . ASN A 1 192 ? -11.414 12.289 7.609 1 98.75 192 ASN A CA 1
ATOM 1487 C C . ASN A 1 192 ? -10.383 11.18 7.836 1 98.75 192 ASN A C 1
ATOM 1489 O O . ASN A 1 192 ? -9.844 11.047 8.93 1 98.75 192 ASN A O 1
ATOM 1493 N N . HIS A 1 193 ? -10.148 10.391 6.781 1 98.75 193 HIS A N 1
ATOM 1494 C CA . HIS A 1 193 ? -9.188 9.297 6.859 1 98.75 193 HIS A CA 1
ATOM 1495 C C . HIS A 1 193 ? -8 9.547 5.938 1 98.75 193 HIS A C 1
ATOM 1497 O O . HIS A 1 193 ? -8.18 9.844 4.754 1 98.75 193 HIS A O 1
ATOM 1503 N N . TYR A 1 194 ? -6.781 9.477 6.551 1 98.94 194 TYR A N 1
ATOM 1504 C CA . TYR A 1 194 ? -5.543 9.508 5.777 1 98.94 194 TYR A CA 1
ATOM 1505 C C . TYR A 1 194 ? -4.84 8.156 5.812 1 98.94 194 TYR A C 1
ATOM 1507 O O . TYR A 1 194 ? -4.773 7.512 6.859 1 98.94 194 TYR A O 1
ATOM 1515 N N . TYR A 1 195 ? -4.488 7.699 4.711 1 98.94 195 TYR A N 1
ATOM 1516 C CA . TYR A 1 195 ? -3.453 6.68 4.562 1 98.94 195 TYR A CA 1
ATOM 1517 C C . TYR A 1 195 ? -2.203 7.262 3.912 1 98.94 195 TYR A C 1
ATOM 1519 O O . TYR A 1 195 ? -2.281 7.891 2.854 1 98.94 195 TYR A O 1
ATOM 1527 N N . ILE A 1 196 ? -1.06 7.145 4.605 1 98.94 196 ILE A N 1
ATOM 1528 C CA . ILE A 1 196 ? 0.227 7.641 4.129 1 98.94 196 ILE A CA 1
ATOM 1529 C C . ILE A 1 196 ? 1.191 6.473 3.939 1 98.94 196 ILE A C 1
ATOM 1531 O O . ILE A 1 196 ? 1.417 5.688 4.867 1 98.94 196 ILE A O 1
ATOM 1535 N N . ARG A 1 197 ? 1.689 6.332 2.764 1 98.81 197 ARG A N 1
ATOM 1536 C CA . ARG A 1 197 ? 2.723 5.336 2.494 1 98.81 197 ARG A CA 1
ATOM 1537 C C . ARG A 1 197 ? 4.055 6.004 2.172 1 98.81 197 ARG A C 1
ATOM 1539 O O . ARG A 1 197 ? 4.129 6.863 1.288 1 98.81 197 ARG A O 1
ATOM 1546 N N . ALA A 1 198 ? 5.062 5.621 2.902 1 98.88 198 ALA A N 1
ATOM 1547 C CA . ALA A 1 198 ? 6.406 6.164 2.736 1 98.88 198 ALA A CA 1
ATOM 1548 C C . ALA A 1 198 ? 7.418 5.055 2.469 1 98.88 198 ALA A C 1
ATOM 1550 O O . ALA A 1 198 ? 7.703 4.238 3.35 1 98.88 198 ALA A O 1
ATOM 1551 N N . VAL A 1 199 ? 7.969 5 1.244 1 98.75 199 VAL A N 1
ATOM 1552 C CA . VAL A 1 199 ? 8.859 3.914 0.844 1 98.75 199 VAL A CA 1
ATOM 1553 C C . VAL A 1 199 ? 10.055 4.48 0.081 1 98.75 199 VAL A C 1
ATOM 1555 O O . VAL A 1 199 ? 9.891 5.043 -1.004 1 98.75 199 VAL A O 1
ATOM 1558 N N . ASN A 1 200 ? 11.211 4.379 0.644 1 98.62 200 ASN A N 1
ATOM 1559 C CA . ASN A 1 200 ? 12.461 4.727 -0.025 1 98.62 200 ASN A CA 1
ATOM 1560 C C . ASN A 1 200 ? 12.422 6.145 -0.588 1 98.62 200 ASN A C 1
ATOM 1562 O O . ASN A 1 200 ? 12.812 6.371 -1.733 1 98.62 200 ASN A O 1
ATOM 1566 N N . GLY A 1 201 ? 11.852 7.055 0.126 1 98.81 201 GLY A N 1
ATOM 1567 C CA . GLY A 1 201 ? 11.852 8.461 -0.251 1 98.81 201 GLY A CA 1
ATOM 1568 C C . GLY A 1 201 ? 10.648 8.844 -1.093 1 98.81 201 GLY A C 1
ATOM 1569 O O . GLY A 1 201 ? 10.586 9.961 -1.616 1 98.81 201 GLY A O 1
ATOM 1570 N N . GLU A 1 202 ? 9.781 7.949 -1.327 1 98.81 202 GLU A N 1
ATOM 1571 C CA . GLU A 1 202 ? 8.5 8.266 -1.95 1 98.81 202 GLU A CA 1
ATOM 1572 C C . GLU A 1 202 ? 7.379 8.305 -0.917 1 98.81 202 GLU A C 1
ATOM 1574 O O . GLU A 1 202 ? 7.273 7.41 -0.075 1 98.81 202 GLU A O 1
ATOM 1579 N N . VAL A 1 203 ? 6.559 9.359 -0.965 1 98.88 203 VAL A N 1
ATOM 1580 C CA . VAL A 1 203 ? 5.391 9.477 -0.095 1 98.88 203 VAL A CA 1
ATOM 1581 C C . VAL A 1 203 ? 4.125 9.578 -0.94 1 98.88 203 VAL A C 1
ATOM 1583 O O . VAL A 1 203 ? 4.105 10.258 -1.966 1 98.88 203 VAL A O 1
ATOM 1586 N N . ARG A 1 204 ? 3.107 8.844 -0.566 1 98.75 204 ARG A N 1
ATOM 1587 C CA . ARG A 1 204 ? 1.788 8.914 -1.188 1 98.75 204 ARG A CA 1
ATOM 1588 C C . ARG A 1 204 ? 0.697 9.086 -0.137 1 98.75 204 ARG A C 1
ATOM 1590 O O . ARG A 1 204 ? 0.74 8.461 0.922 1 98.75 204 ARG A O 1
ATOM 1597 N N . LEU A 1 205 ? -0.273 9.891 -0.486 1 98.88 205 LEU A N 1
ATOM 1598 C CA . LEU A 1 205 ? -1.359 10.188 0.442 1 98.88 205 LEU A CA 1
ATOM 1599 C C . LEU A 1 205 ? -2.705 9.781 -0.149 1 98.88 205 LEU A C 1
ATOM 1601 O O . LEU A 1 205 ? -3.033 10.164 -1.274 1 98.88 205 LEU A O 1
ATOM 1605 N N . TRP A 1 206 ? -3.42 8.938 0.558 1 98.75 206 TRP A N 1
ATOM 1606 C CA . TRP A 1 206 ? -4.836 8.672 0.325 1 98.75 206 TRP A CA 1
ATOM 1607 C C . TRP A 1 206 ? -5.707 9.5 1.26 1 98.75 206 TRP A C 1
ATOM 1609 O O . TRP A 1 206 ? -5.469 9.547 2.469 1 98.75 206 TRP A O 1
ATOM 1619 N N . VAL A 1 207 ? -6.664 10.172 0.687 1 98.62 207 VAL A N 1
ATOM 1620 C CA . VAL A 1 207 ? -7.652 10.922 1.449 1 98.62 207 VAL A CA 1
ATOM 1621 C C . VAL A 1 207 ? -9.031 10.289 1.284 1 98.62 207 VAL A C 1
ATOM 1623 O O . VAL A 1 207 ? -9.547 10.188 0.168 1 98.62 207 VAL A O 1
ATOM 1626 N N . ASN A 1 208 ? -9.57 9.867 2.406 1 98.31 208 ASN A N 1
ATOM 1627 C CA . ASN A 1 208 ? -10.891 9.25 2.439 1 98.31 208 ASN A CA 1
ATOM 1628 C C . ASN A 1 208 ? -11.039 8.195 1.345 1 98.31 208 ASN A C 1
ATOM 1630 O O . ASN A 1 208 ? -12.023 8.203 0.602 1 98.31 208 ASN A O 1
ATOM 1634 N N . GLY A 1 209 ? -10.016 7.406 1.217 1 97.31 209 GLY A N 1
ATOM 1635 C CA . GLY A 1 209 ? -10.148 6.168 0.463 1 97.31 209 GLY A CA 1
ATOM 1636 C C . GLY A 1 209 ? -9.383 6.188 -0.849 1 97.31 209 GLY A C 1
ATOM 1637 O O . GLY A 1 209 ? -9.109 5.133 -1.427 1 97.31 209 GLY A O 1
ATOM 1638 N N . GLU A 1 210 ? -9.047 7.371 -1.312 1 97.56 210 GLU A N 1
ATOM 1639 C CA . GLU A 1 210 ? -8.453 7.438 -2.645 1 97.56 210 GLU A CA 1
ATOM 1640 C C . GLU A 1 210 ? -7.102 8.141 -2.613 1 97.56 210 GLU A C 1
ATOM 1642 O O . GLU A 1 210 ? -6.922 9.125 -1.893 1 97.56 210 GLU A O 1
ATOM 1647 N N . GLU A 1 211 ? -6.16 7.68 -3.439 1 98.19 211 GLU A N 1
ATOM 1648 C CA . GLU A 1 211 ? -4.867 8.344 -3.582 1 98.19 211 GLU A CA 1
ATOM 1649 C C . GLU A 1 211 ? -5.02 9.711 -4.242 1 98.19 211 GLU A C 1
ATOM 1651 O O . GLU A 1 211 ? -5.633 9.828 -5.305 1 98.19 211 GLU A O 1
ATOM 1656 N N . VAL A 1 212 ? -4.312 10.789 -3.617 1 98.31 212 VAL A N 1
ATOM 1657 C CA . VAL A 1 212 ? -4.641 12.078 -4.219 1 98.31 212 VAL A CA 1
ATOM 1658 C C . VAL A 1 212 ? -3.365 12.906 -4.395 1 98.31 212 VAL A C 1
ATOM 1660 O O . VAL A 1 212 ? -3.332 13.844 -5.191 1 98.31 212 VAL A O 1
ATOM 1663 N N . SER A 1 213 ? -2.285 12.672 -3.633 1 98.62 213 SER A N 1
ATOM 1664 C CA . SER A 1 213 ? -1.091 13.508 -3.693 1 98.62 213 SER A CA 1
ATOM 1665 C C . SER A 1 213 ? 0.135 12.758 -3.184 1 98.62 213 SER A C 1
ATOM 1667 O O . SER A 1 213 ? 0.034 11.594 -2.781 1 98.62 213 SER A O 1
ATOM 1669 N N . GLY A 1 214 ? 1.312 13.344 -3.377 1 98.44 214 GLY A N 1
ATOM 1670 C CA . GLY A 1 214 ? 2.555 12.711 -2.963 1 98.44 214 GLY A CA 1
ATOM 1671 C C . GLY A 1 214 ? 3.775 13.281 -3.662 1 98.44 214 GLY A C 1
ATOM 1672 O O . GLY A 1 214 ? 3.721 14.375 -4.223 1 98.44 214 GLY A O 1
ATOM 1673 N N . GLY A 1 215 ? 4.848 12.555 -3.451 1 98.31 215 GLY A N 1
ATOM 1674 C CA . GLY A 1 215 ? 6.102 12.953 -4.074 1 98.31 215 GLY A CA 1
ATOM 1675 C C . GLY A 1 215 ? 7.207 11.93 -3.908 1 98.31 215 GLY A C 1
ATOM 1676 O O . GLY A 1 215 ? 7.031 10.93 -3.209 1 98.31 215 GLY A O 1
ATOM 1677 N N . THR A 1 216 ? 8.32 12.211 -4.613 1 98.12 216 THR A N 1
ATOM 1678 C CA . THR A 1 216 ? 9.477 11.312 -4.586 1 98.12 216 THR A CA 1
ATOM 1679 C C . THR A 1 216 ? 10.75 12.086 -4.273 1 98.12 216 THR A C 1
ATOM 1681 O O . THR A 1 216 ? 10.711 13.305 -4.086 1 98.12 216 THR A O 1
ATOM 1684 N N . GLU A 1 217 ? 11.805 11.367 -4.125 1 98.44 217 GLU A N 1
ATOM 1685 C CA . GLU A 1 217 ? 13.125 11.938 -3.869 1 98.44 217 GLU A CA 1
ATOM 1686 C C . GLU A 1 217 ? 13.125 12.781 -2.602 1 98.44 217 GLU A C 1
ATOM 1688 O O . GLU A 1 217 ? 13.727 13.859 -2.57 1 98.44 217 GLU A O 1
ATOM 1693 N N . CYS A 1 218 ? 12.375 12.32 -1.644 1 98.88 218 CYS A N 1
ATOM 1694 C CA . CYS A 1 218 ? 12.375 13.016 -0.364 1 98.88 218 CYS A CA 1
ATOM 1695 C C . CYS A 1 218 ? 13.719 12.883 0.336 1 98.88 218 CYS A C 1
ATOM 1697 O O . CYS A 1 218 ? 14.328 11.812 0.313 1 98.88 218 CYS A O 1
ATOM 1699 N N . ASP A 1 219 ? 14.117 13.953 0.904 1 98.69 219 ASP A N 1
ATOM 1700 C CA . ASP A 1 219 ? 15.359 14.023 1.663 1 98.69 219 ASP A CA 1
ATOM 1701 C C . ASP A 1 219 ? 15.227 14.984 2.844 1 98.69 219 ASP A C 1
ATOM 1703 O O . ASP A 1 219 ? 14.992 16.188 2.656 1 98.69 219 ASP A O 1
ATOM 1707 N N . PRO A 1 220 ? 15.43 14.469 4.059 1 98.69 220 PRO A N 1
ATOM 1708 C CA . PRO A 1 220 ? 15.766 13.102 4.457 1 98.69 220 PRO A CA 1
ATOM 1709 C C . PRO A 1 220 ? 14.602 12.133 4.281 1 98.69 220 PRO A C 1
ATOM 1711 O O . PRO A 1 220 ? 13.461 12.562 4.078 1 98.69 220 PRO A O 1
ATOM 1714 N N . ARG A 1 221 ? 14.906 10.883 4.309 1 98.69 221 ARG A N 1
ATOM 1715 C CA . ARG A 1 221 ? 13.875 9.852 4.219 1 98.69 221 ARG A CA 1
ATOM 1716 C C . ARG A 1 221 ? 13.859 8.984 5.477 1 98.69 221 ARG A C 1
ATOM 1718 O O . ARG A 1 221 ? 13.492 7.812 5.418 1 98.69 221 ARG A O 1
ATOM 1725 N N . THR A 1 222 ? 14.461 9.477 6.461 1 98.88 222 THR A N 1
ATOM 1726 C CA . THR A 1 222 ? 14.398 8.953 7.824 1 98.88 222 THR A CA 1
ATOM 1727 C C . THR A 1 222 ? 14.203 10.086 8.828 1 98.88 222 THR A C 1
ATOM 1729 O O . THR A 1 222 ? 14.828 11.141 8.711 1 98.88 222 THR A O 1
ATOM 1732 N N . GLY A 1 223 ? 13.32 9.898 9.766 1 98.94 223 GLY A N 1
ATOM 1733 C CA . GLY A 1 223 ? 13.078 10.906 10.781 1 98.94 223 GLY A CA 1
ATOM 1734 C C . GLY A 1 223 ? 11.859 10.625 11.625 1 98.94 223 GLY A C 1
ATOM 1735 O O . GLY A 1 223 ? 11.312 9.516 11.586 1 98.94 223 GLY A O 1
ATOM 1736 N N . TYR A 1 224 ? 11.445 11.562 12.438 1 98.94 224 TYR A N 1
ATOM 1737 C CA . TYR A 1 224 ? 10.328 11.414 13.367 1 98.94 224 TYR A CA 1
ATOM 1738 C C . TYR A 1 224 ? 9 11.625 12.648 1 98.94 224 TYR A C 1
ATOM 1740 O O . TYR A 1 224 ? 8.93 12.344 11.656 1 98.94 224 TYR A O 1
ATOM 1748 N N . LEU A 1 225 ? 8 10.969 13.094 1 98.94 225 LEU A N 1
ATOM 1749 C CA . LEU A 1 225 ? 6.609 11.336 12.867 1 98.94 225 LEU A CA 1
ATOM 1750 C C . LEU A 1 225 ? 6.18 12.453 13.812 1 98.94 225 LEU A C 1
ATOM 1752 O O . LEU A 1 225 ? 6.438 12.391 15.016 1 98.94 225 LEU A O 1
ATOM 1756 N N . CYS A 1 226 ? 5.547 13.531 13.289 1 98.94 226 CYS A N 1
ATOM 1757 C CA . CYS A 1 226 ? 5.07 14.609 14.148 1 98.94 226 CYS A CA 1
ATOM 1758 C C . CYS A 1 226 ? 3.6 14.906 13.883 1 98.94 226 CYS A C 1
ATOM 1760 O O . CYS A 1 226 ? 3.152 14.875 12.734 1 98.94 226 CYS A O 1
ATOM 1762 N N . LEU A 1 227 ? 2.881 15.188 14.914 1 98.94 227 LEU A N 1
ATOM 1763 C CA . LEU A 1 227 ? 1.559 15.789 14.812 1 98.94 227 LEU A CA 1
ATOM 1764 C C . LEU A 1 227 ? 1.618 17.281 15.141 1 98.94 227 LEU A C 1
ATOM 1766 O O . LEU A 1 227 ? 2.256 17.672 16.125 1 98.94 227 LEU A O 1
ATOM 1770 N N . GLU A 1 228 ? 0.955 18.016 14.359 1 98.94 228 GLU A N 1
ATOM 1771 C CA . GLU A 1 228 ? 1.099 19.469 14.422 1 98.94 228 GLU A CA 1
ATOM 1772 C C . GLU A 1 228 ? -0.067 20.109 15.172 1 98.94 228 GLU A C 1
ATOM 1774 O O . GLU A 1 228 ? -1.226 19.75 14.945 1 98.94 228 GLU A O 1
ATOM 1779 N N . SER A 1 229 ? 0.215 20.984 16.094 1 98.75 229 SER A N 1
ATOM 1780 C CA . SER A 1 229 ? -0.687 21.984 16.672 1 98.75 229 SER A CA 1
ATOM 1781 C C . SER A 1 229 ? -0.58 23.312 15.93 1 98.75 229 SER A C 1
ATOM 1783 O O . SER A 1 229 ? 0.509 23.875 15.82 1 98.75 229 SER A O 1
ATOM 1785 N N . GLU A 1 230 ? -1.714 23.781 15.422 1 97.75 230 GLU A N 1
ATOM 1786 C CA . GLU A 1 230 ? -1.568 25.031 14.688 1 97.75 230 GLU A CA 1
ATOM 1787 C C . GLU A 1 230 ? -2.848 25.859 14.742 1 97.75 230 GLU A C 1
ATOM 1789 O O . GLU A 1 230 ? -3.553 26 13.742 1 97.75 230 GLU A O 1
ATOM 1794 N N . GLY A 1 231 ? -3.111 26.406 15.836 1 94.75 231 GLY A N 1
ATOM 1795 C CA . GLY A 1 231 ? -3.973 27.562 15.977 1 94.75 231 GLY A CA 1
ATOM 1796 C C . GLY A 1 231 ? -5.414 27.203 16.297 1 94.75 231 GLY A C 1
ATOM 1797 O O . GLY A 1 231 ? -6.176 28.047 16.766 1 94.75 231 GLY A O 1
ATOM 1798 N N . SER A 1 232 ? -5.812 25.969 16.016 1 97.69 232 SER A N 1
ATOM 1799 C CA . SER A 1 232 ? -7.207 25.578 16.203 1 97.69 232 SER A CA 1
ATOM 1800 C C . SER A 1 232 ? -7.312 24.156 16.75 1 97.69 232 SER A C 1
ATOM 1802 O O . SER A 1 232 ? -6.465 23.312 16.469 1 97.69 232 SER A O 1
ATOM 1804 N N . PRO A 1 233 ? -8.406 23.938 17.547 1 98.69 233 PRO A N 1
ATOM 1805 C CA . PRO A 1 233 ? -8.555 22.594 18.109 1 98.69 233 PRO A CA 1
ATOM 1806 C C . PRO A 1 233 ? -8.766 21.531 17.031 1 98.69 233 PRO A C 1
ATOM 1808 O O . PRO A 1 233 ? -9.477 21.766 16.047 1 98.69 233 PRO A O 1
ATOM 1811 N N . ILE A 1 234 ? -8.141 20.375 17.234 1 98.88 234 ILE A N 1
ATOM 1812 C CA . ILE A 1 234 ? -8.227 19.234 16.312 1 98.88 234 ILE A CA 1
ATOM 1813 C C . ILE A 1 234 ? -8.141 17.922 17.094 1 98.88 234 ILE A C 1
ATOM 1815 O O . ILE A 1 234 ? -7.582 17.891 18.203 1 98.88 234 ILE A O 1
ATOM 1819 N N . GLU A 1 235 ? -8.727 16.906 16.516 1 98.88 235 GLU A N 1
ATOM 1820 C CA . GLU A 1 235 ? -8.625 15.562 17.078 1 98.88 235 GLU A CA 1
ATOM 1821 C C . GLU A 1 235 ? -8.078 14.57 16.047 1 98.88 235 GLU A C 1
ATOM 1823 O O . GLU A 1 235 ? -8.367 14.68 14.859 1 98.88 235 GLU A O 1
ATOM 1828 N N . PHE A 1 236 ? -7.242 13.656 16.5 1 98.88 236 PHE A N 1
ATOM 1829 C CA . PHE A 1 236 ? -6.781 12.492 15.75 1 98.88 236 PHE A CA 1
ATOM 1830 C C . PHE A 1 236 ? -7.176 11.203 16.453 1 98.88 236 PHE A C 1
ATOM 1832 O O . PHE A 1 236 ? -7.121 11.117 17.688 1 98.88 236 PHE A O 1
ATOM 1839 N N . ARG A 1 237 ? -7.535 10.203 15.727 1 98.38 237 ARG A N 1
ATOM 1840 C CA . ARG A 1 237 ? -7.777 8.898 16.344 1 98.38 237 ARG A CA 1
ATOM 1841 C C . ARG A 1 237 ? -7.387 7.77 15.391 1 98.38 237 ARG A C 1
ATOM 1843 O O . ARG A 1 237 ? -7.109 8.008 14.211 1 98.38 237 ARG A O 1
ATOM 1850 N N . ASP A 1 238 ? -7.289 6.531 15.953 1 97.69 238 ASP A N 1
ATOM 1851 C CA . ASP A 1 238 ? -6.926 5.34 15.195 1 97.69 238 ASP A CA 1
ATOM 1852 C C . ASP A 1 238 ? -5.621 5.555 14.422 1 97.69 238 ASP A C 1
ATOM 1854 O O . ASP A 1 238 ? -5.523 5.211 13.242 1 97.69 238 ASP A O 1
ATOM 1858 N N . LEU A 1 239 ? -4.715 6.289 15.133 1 98.69 239 LEU A N 1
ATOM 1859 C CA . LEU A 1 239 ? -3.375 6.43 14.57 1 98.69 239 LEU A CA 1
ATOM 1860 C C . LEU A 1 239 ? -2.6 5.121 14.68 1 98.69 239 LEU A C 1
ATOM 1862 O O . LEU A 1 239 ? -2.283 4.672 15.781 1 98.69 239 LEU A O 1
ATOM 1866 N N . ARG A 1 240 ? -2.35 4.52 13.547 1 98.69 240 ARG A N 1
ATOM 1867 C CA . ARG A 1 240 ? -1.645 3.244 13.492 1 98.69 240 ARG A CA 1
ATOM 1868 C C . ARG A 1 240 ? -0.524 3.277 12.461 1 98.69 240 ARG A C 1
ATOM 1870 O O . ARG A 1 240 ? -0.634 3.959 11.438 1 98.69 240 ARG A O 1
ATOM 1877 N N . ILE A 1 241 ? 0.531 2.549 12.75 1 98.88 241 ILE A N 1
ATOM 1878 C CA . ILE A 1 241 ? 1.706 2.572 11.883 1 98.88 241 ILE A CA 1
ATOM 1879 C C . ILE A 1 241 ? 2.225 1.151 11.68 1 98.88 241 ILE A C 1
ATOM 1881 O O . ILE A 1 241 ? 2.107 0.306 12.57 1 98.88 241 ILE A O 1
ATOM 1885 N N . ARG A 1 242 ? 2.715 0.885 10.523 1 98.69 242 ARG A N 1
ATOM 1886 C CA . ARG A 1 242 ? 3.467 -0.33 10.227 1 98.69 242 ARG A CA 1
ATOM 1887 C C . ARG A 1 242 ? 4.785 -0.003 9.531 1 98.69 242 ARG A C 1
ATOM 1889 O O . ARG A 1 242 ? 4.797 0.676 8.5 1 98.69 242 ARG A O 1
ATOM 1896 N N . GLU A 1 243 ? 5.863 -0.479 10.148 1 98.62 243 GLU A N 1
ATOM 1897 C CA . GLU A 1 243 ? 7.168 -0.303 9.516 1 98.62 243 GLU A CA 1
ATOM 1898 C C . GLU A 1 243 ? 7.359 -1.283 8.367 1 98.62 243 GLU A C 1
ATOM 1900 O O . GLU A 1 243 ? 6.961 -2.445 8.453 1 98.62 243 GLU A O 1
ATOM 1905 N N . LEU A 1 244 ? 7.879 -0.778 7.336 1 98.19 244 LEU A N 1
ATOM 1906 C CA . LEU A 1 244 ? 8.234 -1.569 6.164 1 98.19 244 LEU A CA 1
ATOM 1907 C C . LEU A 1 244 ? 9.75 -1.707 6.047 1 98.19 244 LEU A C 1
ATOM 1909 O O . LEU A 1 244 ? 10.5 -0.915 6.625 1 98.19 244 LEU A O 1
ATOM 1913 N N . PRO A 1 245 ? 10.172 -2.732 5.344 1 97.31 245 PRO A N 1
ATOM 1914 C CA . PRO A 1 245 ? 11.625 -2.889 5.238 1 97.31 245 PRO A CA 1
ATOM 1915 C C . PRO A 1 245 ? 12.273 -1.798 4.387 1 97.31 245 PRO A C 1
ATOM 1917 O O . PRO A 1 245 ? 11.617 -1.212 3.521 1 97.31 245 PRO A O 1
ATOM 1920 N N . MET B 1 1 ? -86.438 -29.906 47.344 1 26.3 1 MET B N 1
ATOM 1921 C CA . MET B 1 1 ? -86.438 -29.062 46.156 1 26.3 1 MET B CA 1
ATOM 1922 C C . MET B 1 1 ? -85.125 -28.234 46.062 1 26.3 1 MET B C 1
ATOM 1924 O O . MET B 1 1 ? -85.062 -27.141 46.656 1 26.3 1 MET B O 1
ATOM 1928 N N . LYS B 1 2 ? -83.938 -28.922 46.188 1 31.3 2 LYS B N 1
ATOM 1929 C CA . LYS B 1 2 ? -82.562 -28.5 46.438 1 31.3 2 LYS B CA 1
ATOM 1930 C C . LYS B 1 2 ? -82.062 -27.562 45.344 1 31.3 2 LYS B C 1
ATOM 1932 O O . LYS B 1 2 ? -82.125 -27.906 44.156 1 31.3 2 LYS B O 1
ATOM 1937 N N . THR B 1 3 ? -82.188 -26.188 45.5 1 29.62 3 THR B N 1
ATOM 1938 C CA . THR B 1 3 ? -82 -25.047 44.656 1 29.62 3 THR B CA 1
ATOM 1939 C C . THR B 1 3 ? -80.562 -24.969 44.156 1 29.62 3 THR B C 1
ATOM 1941 O O . THR B 1 3 ? -79.625 -24.969 44.969 1 29.62 3 THR B O 1
ATOM 1944 N N . HIS B 1 4 ? -80.188 -25.562 43 1 32.94 4 HIS B N 1
ATOM 1945 C CA . HIS B 1 4 ? -79 -25.672 42.25 1 32.94 4 HIS B CA 1
ATOM 1946 C C . HIS B 1 4 ? -78.5 -24.297 41.75 1 32.94 4 HIS B C 1
ATOM 1948 O O . HIS B 1 4 ? -79.188 -23.656 40.938 1 32.94 4 HIS B O 1
ATOM 1954 N N . PHE B 1 5 ? -78.062 -23.406 42.688 1 33.91 5 PHE B N 1
ATOM 1955 C CA . PHE B 1 5 ? -77.625 -22.094 42.25 1 33.91 5 PHE B CA 1
ATOM 1956 C C . PHE B 1 5 ? -76.5 -22.203 41.219 1 33.91 5 PHE B C 1
ATOM 1958 O O . PHE B 1 5 ? -75.562 -22.969 41.406 1 33.91 5 PHE B O 1
ATOM 1965 N N . GLY B 1 6 ? -76.812 -22.047 39.906 1 32.66 6 GLY B N 1
ATOM 1966 C CA . GLY B 1 6 ? -76 -22.016 38.688 1 32.66 6 GLY B CA 1
ATOM 1967 C C . GLY B 1 6 ? -74.938 -20.938 38.688 1 32.66 6 GLY B C 1
ATOM 1968 O O . GLY B 1 6 ? -75.25 -19.75 38.812 1 32.66 6 GLY B O 1
ATOM 1969 N N . SER B 1 7 ? -73.75 -21.109 39.312 1 35.66 7 SER B N 1
ATOM 1970 C CA . SER B 1 7 ? -72.625 -20.156 39.406 1 35.66 7 SER B CA 1
ATOM 1971 C C . SER B 1 7 ? -72.188 -19.719 38 1 35.66 7 SER B C 1
ATOM 1973 O O . SER B 1 7 ? -71.938 -20.547 37.125 1 35.66 7 SER B O 1
ATOM 1975 N N . ILE B 1 8 ? -72.75 -18.562 37.531 1 33.94 8 ILE B N 1
ATOM 1976 C CA . ILE B 1 8 ? -72.375 -17.906 36.25 1 33.94 8 ILE B CA 1
ATOM 1977 C C . ILE B 1 8 ? -70.938 -17.562 36.219 1 33.94 8 ILE B C 1
ATOM 1979 O O . ILE B 1 8 ? -70.438 -16.844 37.094 1 33.94 8 ILE B O 1
ATOM 1983 N N . LEU B 1 9 ? -70.062 -18.453 35.719 1 31.34 9 LEU B N 1
ATOM 1984 C CA . LEU B 1 9 ? -68.625 -18.312 35.5 1 31.34 9 LEU B CA 1
ATOM 1985 C C . LEU B 1 9 ? -68.312 -17.156 34.531 1 31.34 9 LEU B C 1
ATOM 1987 O O . LEU B 1 9 ? -68.75 -17.172 33.375 1 31.34 9 LEU B O 1
ATOM 1991 N N . LEU B 1 10 ? -68.312 -15.883 35 1 32.22 10 LEU B N 1
ATOM 1992 C CA . LEU B 1 10 ? -68 -14.719 34.219 1 32.22 10 LEU B CA 1
ATOM 1993 C C . LEU B 1 10 ? -66.562 -14.859 33.656 1 32.22 10 LEU B C 1
ATOM 1995 O O . LEU B 1 10 ? -65.625 -15.031 34.406 1 32.22 10 LEU B O 1
ATOM 1999 N N . ILE B 1 11 ? -66.375 -15.398 32.438 1 34.19 11 ILE B N 1
ATOM 2000 C CA . ILE B 1 11 ? -65.125 -15.531 31.672 1 34.19 11 ILE B CA 1
ATOM 2001 C C . ILE B 1 11 ? -64.562 -14.148 31.344 1 34.19 11 ILE B C 1
ATOM 2003 O O . ILE B 1 11 ? -65.25 -13.344 30.688 1 34.19 11 ILE B O 1
ATOM 2007 N N . ALA B 1 12 ? -63.938 -13.453 32.312 1 34.19 12 ALA B N 1
ATOM 2008 C CA . ALA B 1 12 ? -63.25 -12.188 32.031 1 34.19 12 ALA B CA 1
ATOM 2009 C C . ALA B 1 12 ? -62.25 -12.336 30.906 1 34.19 12 ALA B C 1
ATOM 2011 O O . ALA B 1 12 ? -61.375 -13.234 30.922 1 34.19 12 ALA B O 1
ATOM 2012 N N . GLY B 1 13 ? -62.625 -12.008 29.672 1 32.31 13 GLY B N 1
ATOM 2013 C CA . GLY B 1 13 ? -61.812 -11.945 28.484 1 32.31 13 GLY B CA 1
ATOM 2014 C C . GLY B 1 13 ? -60.594 -11.047 28.641 1 32.31 13 GLY B C 1
ATOM 2015 O O . GLY B 1 13 ? -60.719 -9.875 29 1 32.31 13 GLY B O 1
ATOM 2016 N N . ILE B 1 14 ? -59.469 -11.594 29.125 1 37.94 14 ILE B N 1
ATOM 2017 C CA . ILE B 1 14 ? -58.188 -10.891 29.234 1 37.94 14 ILE B CA 1
ATOM 2018 C C . ILE B 1 14 ? -57.781 -10.375 27.859 1 37.94 14 ILE B C 1
ATOM 2020 O O . ILE B 1 14 ? -57.656 -11.148 26.906 1 37.94 14 ILE B O 1
ATOM 2024 N N . LEU B 1 15 ? -58.156 -9.102 27.531 1 36.53 15 LEU B N 1
ATOM 2025 C CA . LEU B 1 15 ? -57.625 -8.406 26.359 1 36.53 15 LEU B CA 1
ATOM 2026 C C . LEU B 1 15 ? -56.125 -8.359 26.391 1 36.53 15 LEU B C 1
ATOM 2028 O O . LEU B 1 15 ? -55.531 -7.789 27.312 1 36.53 15 LEU B O 1
ATOM 2032 N N . VAL B 1 16 ? -55.438 -9.398 25.891 1 39.22 16 VAL B N 1
ATOM 2033 C CA . VAL B 1 16 ? -54 -9.406 25.688 1 39.22 16 VAL B CA 1
ATOM 2034 C C . VAL B 1 16 ? -53.594 -8.281 24.75 1 39.22 16 VAL B C 1
ATOM 2036 O O . VAL B 1 16 ? -54.062 -8.242 23.594 1 39.22 16 VAL B O 1
ATOM 2039 N N . SER B 1 17 ? -53.406 -7.047 25.219 1 36.94 17 SER B N 1
ATOM 2040 C CA . SER B 1 17 ? -52.781 -5.992 24.422 1 36.94 17 SER B CA 1
ATOM 2041 C C . SER B 1 17 ? -51.5 -6.465 23.797 1 36.94 17 SER B C 1
ATOM 2043 O O . SER B 1 17 ? -50.594 -6.918 24.5 1 36.94 17 SER B O 1
ATOM 2045 N N . ALA B 1 18 ? -51.531 -6.949 22.562 1 39.25 18 ALA B N 1
ATOM 2046 C CA . ALA B 1 18 ? -50.375 -7.199 21.734 1 39.25 18 ALA B CA 1
ATOM 2047 C C . ALA B 1 18 ? -49.469 -5.961 21.672 1 39.25 18 ALA B C 1
ATOM 2049 O O . ALA B 1 18 ? -49.844 -4.957 21.062 1 39.25 18 ALA B O 1
ATOM 2050 N N . THR B 1 19 ? -48.688 -5.66 22.703 1 39.62 19 THR B N 1
ATOM 2051 C CA . THR B 1 19 ? -47.656 -4.656 22.547 1 39.62 19 THR B CA 1
ATOM 2052 C C . THR B 1 19 ? -46.781 -4.98 21.344 1 39.62 19 THR B C 1
ATOM 2054 O O . THR B 1 19 ? -46.156 -6.047 21.281 1 39.62 19 THR B O 1
ATOM 2057 N N . LEU B 1 20 ? -47.125 -4.434 20.219 1 37.84 20 LEU B N 1
ATOM 2058 C CA . LEU B 1 20 ? -46.25 -4.402 19.062 1 37.84 20 LEU B CA 1
ATOM 2059 C C . LEU B 1 20 ? -44.875 -3.861 19.453 1 37.84 20 LEU B C 1
ATOM 2061 O O . LEU B 1 20 ? -44.75 -2.705 19.875 1 37.84 20 LEU B O 1
ATOM 2065 N N . PHE B 1 21 ? -44 -4.781 19.938 1 37.66 21 PHE B N 1
ATOM 2066 C CA . PHE B 1 21 ? -42.562 -4.434 19.969 1 37.66 21 PHE B CA 1
ATOM 2067 C C . PHE B 1 21 ? -42.094 -3.975 18.609 1 37.66 21 PHE B C 1
ATOM 2069 O O . PHE B 1 21 ? -42.156 -4.73 17.625 1 37.66 21 PHE B O 1
ATOM 2076 N N . CYS B 1 22 ? -42.281 -2.77 18.312 1 33.81 22 CYS B N 1
ATOM 2077 C CA . CYS B 1 22 ? -41.5 -2.234 17.188 1 33.81 22 CYS B CA 1
ATOM 2078 C C . CYS B 1 22 ? -40.031 -2.6 17.312 1 33.81 22 CYS B C 1
ATOM 2080 O O . CYS B 1 22 ? -39.375 -2.193 18.266 1 33.81 22 CYS B O 1
ATOM 2082 N N . ARG B 1 23 ? -39.688 -3.807 16.797 1 31.08 23 ARG B N 1
ATOM 2083 C CA . ARG B 1 23 ? -38.25 -3.998 16.594 1 31.08 23 ARG B CA 1
ATOM 2084 C C . ARG B 1 23 ? -37.594 -2.742 16.016 1 31.08 23 ARG B C 1
ATOM 2086 O O . ARG B 1 23 ? -37.969 -2.301 14.922 1 31.08 23 ARG B O 1
ATOM 2093 N N . ALA B 1 24 ? -37.156 -1.791 16.953 1 33.62 24 ALA B N 1
ATOM 2094 C CA . ALA B 1 24 ? -36.188 -0.816 16.469 1 33.62 24 ALA B CA 1
ATOM 2095 C C . ALA B 1 24 ? -35.219 -1.456 15.469 1 33.62 24 ALA B C 1
ATOM 2097 O O . ALA B 1 24 ? -34.594 -2.467 15.773 1 33.62 24 ALA B O 1
ATOM 2098 N N . ASP B 1 25 ? -35.562 -1.377 14.273 1 31.28 25 ASP B N 1
ATOM 2099 C CA . ASP B 1 25 ? -34.469 -1.619 13.312 1 31.28 25 ASP B CA 1
ATOM 2100 C C . ASP B 1 25 ? -33.156 -1.111 13.844 1 31.28 25 ASP B C 1
ATOM 2102 O O . ASP B 1 25 ? -32.969 0.09 14.055 1 31.28 25 ASP B O 1
ATOM 2106 N N . GLU B 1 26 ? -32.562 -1.784 14.789 1 32.81 26 GLU B N 1
ATOM 2107 C CA . GLU B 1 26 ? -31.125 -1.467 14.906 1 32.81 26 GLU B CA 1
ATOM 2108 C C . GLU B 1 26 ? -30.531 -1.105 13.547 1 32.81 26 GLU B C 1
ATOM 2110 O O . GLU B 1 26 ? -30.547 -1.919 12.625 1 32.81 26 GLU B O 1
ATOM 2115 N N . ASP B 1 27 ? -30.797 0.064 13.164 1 32.25 27 ASP B N 1
ATOM 2116 C CA . ASP B 1 27 ? -29.953 0.537 12.07 1 32.25 27 ASP B CA 1
ATOM 2117 C C . ASP B 1 27 ? -28.562 -0.071 12.148 1 32.25 27 ASP B C 1
ATOM 2119 O O . ASP B 1 27 ? -27.797 0.235 13.062 1 32.25 27 ASP B O 1
ATOM 2123 N N . LYS B 1 28 ? -28.375 -1.365 11.875 1 37.06 28 LYS B N 1
ATOM 2124 C CA . LYS B 1 28 ? -27.031 -1.801 11.508 1 37.06 28 LYS B CA 1
ATOM 2125 C C . LYS B 1 28 ? -26.281 -0.708 10.742 1 37.06 28 LYS B C 1
ATOM 2127 O O . LYS B 1 28 ? -26.438 -0.582 9.523 1 37.06 28 LYS B O 1
ATOM 2132 N N . THR B 1 29 ? -26.234 0.498 11.242 1 35.72 29 THR B N 1
ATOM 2133 C CA . THR B 1 29 ? -25.234 1.382 10.656 1 35.72 29 THR B CA 1
ATOM 2134 C C . THR B 1 29 ? -23.953 0.609 10.328 1 35.72 29 THR B C 1
ATOM 2136 O O . THR B 1 29 ? -23.25 0.157 11.234 1 35.72 29 THR B O 1
ATOM 2139 N N . GLN B 1 30 ? -23.938 -0.28 9.453 1 38.09 30 GLN B N 1
ATOM 2140 C CA . GLN B 1 30 ? -22.703 -0.844 8.945 1 38.09 30 GLN B CA 1
ATOM 2141 C C . GLN B 1 30 ? -21.547 0.159 9.055 1 38.09 30 GLN B C 1
ATOM 2143 O O . GLN B 1 30 ? -21.562 1.196 8.391 1 38.09 30 GLN B O 1
ATOM 2148 N N . SER B 1 31 ? -20.984 0.533 10.195 1 44.84 31 SER B N 1
ATOM 2149 C CA . SER B 1 31 ? -19.781 1.33 10.352 1 44.84 31 SER B CA 1
ATOM 2150 C C . SER B 1 31 ? -18.812 1.117 9.18 1 44.84 31 SER B C 1
ATOM 2152 O O . SER B 1 31 ? -18.266 0.029 9.023 1 44.84 31 SER B O 1
ATOM 2154 N N . THR B 1 32 ? -19.203 1.48 8.008 1 54.59 32 THR B N 1
ATOM 2155 C CA . THR B 1 32 ? -18.281 1.431 6.883 1 54.59 32 THR B CA 1
ATOM 2156 C C . THR B 1 32 ? -16.875 1.829 7.32 1 54.59 32 THR B C 1
ATOM 2158 O O . THR B 1 32 ? -16.641 2.957 7.766 1 54.59 32 THR B O 1
ATOM 2161 N N . VAL B 1 33 ? -16.094 0.804 7.777 1 61.41 33 VAL B N 1
ATOM 2162 C CA . VAL B 1 33 ? -14.688 1.011 8.117 1 61.41 33 VAL B CA 1
ATOM 2163 C C . VAL B 1 33 ? -14.016 1.855 7.035 1 61.41 33 VAL B C 1
ATOM 2165 O O . VAL B 1 33 ? -14.031 1.494 5.855 1 61.41 33 VAL B O 1
ATOM 2168 N N . THR B 1 34 ? -13.656 3.09 7.391 1 86.5 34 THR B N 1
ATOM 2169 C CA . THR B 1 34 ? -12.922 3.99 6.508 1 86.5 34 THR B CA 1
ATOM 2170 C C . THR B 1 34 ? -11.562 3.395 6.137 1 86.5 34 THR B C 1
ATOM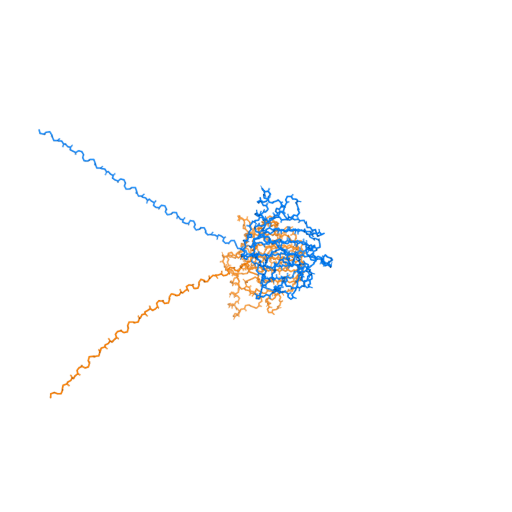 2172 O O . THR B 1 34 ? -10.781 3.021 7.012 1 86.5 34 THR B O 1
ATOM 2175 N N . ALA B 1 35 ? -11.375 3.021 4.863 1 96.5 35 ALA B N 1
ATOM 2176 C CA . ALA B 1 35 ? -10.141 2.391 4.41 1 96.5 35 ALA B CA 1
ATOM 2177 C C . ALA B 1 35 ? -9.625 3.045 3.131 1 96.5 35 ALA B C 1
ATOM 2179 O O . ALA B 1 35 ? -10.406 3.598 2.354 1 96.5 35 ALA B O 1
ATOM 2180 N N . ALA B 1 36 ? -8.289 3.021 3.025 1 98.25 36 ALA B N 1
ATOM 2181 C CA . ALA B 1 36 ? -7.703 3.355 1.731 1 98.25 36 ALA B CA 1
ATOM 2182 C C . ALA B 1 36 ? -7.938 2.24 0.717 1 98.25 36 ALA B C 1
ATOM 2184 O O . ALA B 1 36 ? -7.844 1.057 1.054 1 98.25 36 ALA B O 1
ATOM 2185 N N . LYS B 1 37 ? -8.211 2.598 -0.485 1 97.62 37 LYS B N 1
ATOM 2186 C CA . LYS B 1 37 ? -8.484 1.628 -1.543 1 97.62 37 LYS B CA 1
ATOM 2187 C C . LYS B 1 37 ? -7.383 1.642 -2.598 1 97.62 37 LYS B C 1
ATOM 2189 O O . LYS B 1 37 ? -6.926 2.709 -3.014 1 97.62 37 LYS B O 1
ATOM 2194 N N . ILE B 1 38 ? -6.922 0.481 -2.996 1 98.12 38 ILE B N 1
ATOM 2195 C CA . ILE B 1 38 ? -5.961 0.317 -4.082 1 98.12 38 ILE B CA 1
ATOM 2196 C C . ILE B 1 38 ? -6.578 -0.522 -5.195 1 98.12 38 ILE B C 1
ATOM 2198 O O . ILE B 1 38 ? -6.852 -1.71 -5.008 1 98.12 38 ILE B O 1
ATOM 2202 N N . ASN B 1 39 ? -6.777 0.109 -6.316 1 95.75 39 ASN B N 1
ATOM 2203 C CA . ASN B 1 39 ? -7.48 -0.569 -7.402 1 95.75 39 ASN B CA 1
ATOM 2204 C C . ASN B 1 39 ? -6.688 -0.519 -8.703 1 95.75 39 ASN B C 1
ATOM 2206 O O . ASN B 1 39 ? -7.211 -0.843 -9.773 1 95.75 39 ASN B O 1
ATOM 2210 N N . GLY B 1 40 ? -5.5 -0.046 -8.641 1 96.56 40 GLY B N 1
ATOM 2211 C CA . GLY B 1 40 ? -4.637 -0.024 -9.812 1 96.56 40 GLY B CA 1
ATOM 2212 C C . GLY B 1 40 ? -4.836 1.208 -10.672 1 96.56 40 GLY B C 1
ATOM 2213 O O . GLY B 1 40 ? -4.578 1.176 -11.875 1 96.56 40 GLY B O 1
ATOM 2214 N N . THR B 1 41 ? -5.324 2.262 -10.062 1 92.69 41 THR B N 1
ATOM 2215 C CA . THR B 1 41 ? -5.488 3.52 -10.781 1 92.69 41 THR B CA 1
ATOM 2216 C C . THR B 1 41 ? -4.645 4.621 -10.141 1 92.69 41 THR B C 1
ATOM 2218 O O . THR B 1 41 ? -4.23 4.5 -8.984 1 92.69 41 THR B O 1
ATOM 2221 N N . GLY B 1 42 ? -4.391 5.652 -10.914 1 88.69 42 GLY B N 1
ATOM 2222 C CA . GLY B 1 42 ? -3.598 6.77 -10.43 1 88.69 42 GLY B CA 1
ATOM 2223 C C . GLY B 1 42 ? -2.217 6.844 -11.055 1 88.69 42 GLY B C 1
ATOM 2224 O O . GLY B 1 42 ? -1.879 6.031 -11.922 1 88.69 42 GLY B O 1
ATOM 2225 N N . PRO B 1 43 ? -1.409 7.781 -10.531 1 90.25 43 PRO B N 1
ATOM 2226 C CA . PRO B 1 43 ? -0.101 7.992 -11.148 1 90.25 43 PRO B CA 1
ATOM 2227 C C . PRO B 1 43 ? 0.819 6.781 -11.016 1 90.25 43 PRO B C 1
ATOM 2229 O O . PRO B 1 43 ? 0.895 6.172 -9.953 1 90.25 43 PRO B O 1
ATOM 2232 N N . GLY B 1 44 ? 1.436 6.426 -12.133 1 95.31 44 GLY B N 1
ATOM 2233 C CA . GLY B 1 44 ? 2.475 5.406 -12.125 1 95.31 44 GLY B CA 1
ATOM 2234 C C . GLY B 1 44 ? 1.959 4.023 -12.469 1 95.31 44 GLY B C 1
ATOM 2235 O O . GLY B 1 44 ? 2.742 3.123 -12.781 1 95.31 44 GLY B O 1
ATOM 2236 N N . TRP B 1 45 ? 0.667 3.832 -12.43 1 97.56 45 TRP B N 1
ATOM 2237 C CA . TRP B 1 45 ? 0.116 2.525 -12.773 1 97.56 45 TRP B CA 1
ATOM 2238 C C . TRP B 1 45 ? 0.134 2.303 -14.281 1 97.56 45 TRP B C 1
ATOM 2240 O O . TRP B 1 45 ? -0.193 3.207 -15.055 1 97.56 45 TRP B O 1
ATOM 2250 N N . LYS B 1 46 ? 0.529 1.136 -14.656 1 98.06 46 LYS B N 1
ATOM 2251 C CA . LYS B 1 46 ? 0.552 0.739 -16.062 1 98.06 46 LYS B CA 1
ATOM 2252 C C . LYS B 1 46 ? -0.21 -0.565 -16.281 1 98.06 46 LYS B C 1
ATOM 2254 O O . LYS B 1 46 ? -0.025 -1.529 -15.531 1 98.06 46 LYS B O 1
ATOM 2259 N N . SER B 1 47 ? -1.036 -0.566 -17.328 1 98.06 47 SER B N 1
ATOM 2260 C CA . SER B 1 47 ? -1.693 -1.809 -17.719 1 98.06 47 SER B CA 1
ATOM 2261 C C . SER B 1 47 ? -0.744 -2.715 -18.484 1 98.06 47 SER B C 1
ATOM 2263 O O . SER B 1 47 ? 0.009 -2.248 -19.344 1 98.06 47 SER B O 1
ATOM 2265 N N . LEU B 1 48 ? -0.785 -3.965 -18.172 1 98.75 48 LEU B N 1
ATOM 2266 C CA . LEU B 1 48 ? 0.03 -4.934 -18.906 1 98.75 48 LEU B CA 1
ATOM 2267 C C . LEU B 1 48 ? -0.835 -5.797 -19.812 1 98.75 48 LEU B C 1
ATOM 2269 O O . LEU B 1 48 ? -1.942 -6.188 -19.438 1 98.75 48 LEU B O 1
ATOM 2273 N N . THR B 1 49 ? -0.306 -6.039 -20.969 1 98.69 49 THR B N 1
ATOM 2274 C CA . THR B 1 49 ? -0.912 -6.949 -21.938 1 98.69 49 THR B CA 1
ATOM 2275 C C . THR B 1 49 ? 0.054 -8.07 -22.297 1 98.69 49 THR B C 1
ATOM 2277 O O . THR B 1 49 ? 1.17 -8.133 -21.781 1 98.69 49 THR B O 1
ATOM 2280 N N . LEU B 1 50 ? -0.45 -8.906 -23.172 1 98.75 50 LEU B N 1
ATOM 2281 C CA . LEU B 1 50 ? 0.399 -10.023 -23.562 1 98.75 50 LEU B CA 1
ATOM 2282 C C . LEU B 1 50 ? 1.67 -9.531 -24.25 1 98.75 50 LEU B C 1
ATOM 2284 O O . LEU B 1 50 ? 2.701 -10.203 -24.219 1 98.75 50 LEU B O 1
ATOM 2288 N N . GLU B 1 51 ? 1.714 -8.281 -24.844 1 98.5 51 GLU B N 1
ATOM 2289 C CA . GLU B 1 51 ? 2.885 -7.699 -25.484 1 98.5 51 GLU B CA 1
ATOM 2290 C C . GLU B 1 51 ? 3.98 -7.395 -24.469 1 98.5 51 GLU B C 1
ATOM 2292 O O . GLU B 1 51 ? 5.145 -7.215 -24.844 1 98.5 51 GLU B O 1
ATOM 2297 N N . ASP B 1 52 ? 3.562 -7.348 -23.219 1 98.88 52 ASP B N 1
ATOM 2298 C CA . ASP B 1 52 ? 4.516 -7.047 -22.156 1 98.88 52 ASP B CA 1
ATOM 2299 C C . ASP B 1 52 ? 5.125 -8.328 -21.594 1 98.88 52 ASP B C 1
ATOM 2301 O O . ASP B 1 52 ? 5.855 -8.289 -20.609 1 98.88 52 ASP B O 1
ATOM 2305 N N . PHE B 1 53 ? 4.789 -9.438 -22.25 1 98.88 53 PHE B N 1
ATOM 2306 C CA . PHE B 1 53 ? 5.285 -10.734 -21.781 1 98.88 53 PHE B CA 1
ATOM 2307 C C . PHE B 1 53 ? 5.965 -11.484 -22.922 1 98.88 53 PHE B C 1
ATOM 2309 O O . PHE B 1 53 ? 5.664 -11.266 -24.094 1 98.88 53 PHE B O 1
ATOM 2316 N N . THR B 1 54 ? 6.824 -12.367 -22.5 1 98.75 54 THR B N 1
ATOM 2317 C CA . THR B 1 54 ? 7.48 -13.32 -23.391 1 98.75 54 THR B CA 1
ATOM 2318 C C . THR B 1 54 ? 7.172 -14.75 -22.969 1 98.75 54 THR B C 1
ATOM 2320 O O . THR B 1 54 ? 7.242 -15.086 -21.781 1 98.75 54 THR B O 1
ATOM 2323 N N . ASN B 1 55 ? 6.809 -15.539 -23.891 1 98.75 55 ASN B N 1
ATOM 2324 C CA . ASN B 1 55 ? 6.594 -16.953 -23.625 1 98.75 55 ASN B CA 1
ATOM 2325 C C . ASN B 1 55 ? 7.902 -17.656 -23.25 1 98.75 55 ASN B C 1
ATOM 2327 O O . ASN B 1 55 ? 8.898 -17.547 -23.969 1 98.75 55 ASN B O 1
ATOM 2331 N N . VAL B 1 56 ? 7.91 -18.406 -22.219 1 98.88 56 VAL B N 1
ATOM 2332 C CA . VAL B 1 56 ? 9.133 -19.062 -21.766 1 98.88 56 VAL B CA 1
ATOM 2333 C C . VAL B 1 56 ? 9.125 -20.531 -22.188 1 98.88 56 VAL B C 1
ATOM 2335 O O . VAL B 1 56 ? 10.055 -21 -22.844 1 98.88 56 VAL B O 1
ATOM 2338 N N . ASN B 1 57 ? 8.125 -21.281 -21.812 1 98.81 57 ASN B N 1
ATOM 2339 C CA . ASN B 1 57 ? 8.125 -22.719 -22.078 1 98.81 57 ASN B CA 1
ATOM 2340 C C . ASN B 1 57 ? 6.715 -23.25 -22.344 1 98.81 57 ASN B C 1
ATOM 2342 O O . ASN B 1 57 ? 6.418 -24.406 -22.031 1 98.81 57 ASN B O 1
ATOM 2346 N N . CYS B 1 58 ? 5.816 -22.359 -22.719 1 98.69 58 CYS B N 1
ATOM 2347 C CA . CYS B 1 58 ? 4.477 -22.75 -23.141 1 98.69 58 CYS B CA 1
ATOM 2348 C C . CYS B 1 58 ? 4.414 -22.938 -24.656 1 98.69 58 CYS B C 1
ATOM 2350 O O . CYS B 1 58 ? 5.383 -22.656 -25.359 1 98.69 58 CYS B O 1
ATOM 2352 N N . ASP B 1 59 ? 3.285 -23.469 -25.141 1 98.5 59 ASP B N 1
ATOM 2353 C CA . ASP B 1 59 ? 3.029 -23.531 -26.578 1 98.5 59 ASP B CA 1
ATOM 2354 C C . ASP B 1 59 ? 2.562 -22.172 -27.109 1 98.5 59 ASP B C 1
ATOM 2356 O O . ASP B 1 59 ? 2.148 -21.312 -26.328 1 98.5 59 ASP B O 1
ATOM 2360 N N . LYS B 1 60 ? 2.574 -22 -28.375 1 97 60 LYS B N 1
ATOM 2361 C CA . LYS B 1 60 ? 2.221 -20.734 -29 1 97 60 LYS B CA 1
ATOM 2362 C C . LYS B 1 60 ? 0.778 -20.344 -28.688 1 97 60 LYS B C 1
ATOM 2364 O O . LYS B 1 60 ? 0.46 -19.156 -28.578 1 97 60 LYS B O 1
ATOM 2369 N N . ASP B 1 61 ? -0.041 -21.344 -28.516 1 97.5 61 ASP B N 1
ATOM 2370 C CA . ASP B 1 61 ? -1.466 -21.062 -28.375 1 97.5 61 ASP B CA 1
ATOM 2371 C C . ASP B 1 61 ? -1.913 -21.188 -26.922 1 97.5 61 ASP B C 1
ATOM 2373 O O . ASP B 1 61 ? -3.109 -21.141 -26.641 1 97.5 61 ASP B O 1
ATOM 2377 N N . THR B 1 62 ? -1 -21.391 -26.031 1 98.75 62 THR B N 1
ATOM 2378 C CA . THR B 1 62 ? -1.338 -21.516 -24.609 1 98.75 62 THR B CA 1
ATOM 2379 C C . THR B 1 62 ? -1.936 -20.219 -24.078 1 98.75 62 THR B C 1
ATOM 2381 O O . THR B 1 62 ? -2.861 -20.25 -23.266 1 98.75 62 THR B O 1
ATOM 2384 N N . TRP B 1 63 ? -1.37 -19.125 -24.547 1 98.81 63 TRP B N 1
ATOM 2385 C CA . TRP B 1 63 ? -1.8 -17.812 -24.078 1 98.81 63 TRP B CA 1
ATOM 2386 C C . TRP B 1 63 ? -2.336 -16.969 -25.219 1 98.81 63 TRP B C 1
ATOM 2388 O O . TRP B 1 63 ? -1.783 -16.984 -26.328 1 98.81 63 TRP B O 1
ATOM 2398 N N . SER B 1 64 ? -3.365 -16.266 -24.984 1 98.75 64 SER B N 1
ATOM 2399 C CA . SER B 1 64 ? -3.875 -15.234 -25.891 1 98.75 64 SER B CA 1
ATOM 2400 C C . SER B 1 64 ? -4.418 -14.039 -25.109 1 98.75 64 SER B C 1
ATOM 2402 O O . SER B 1 64 ? -4.605 -14.117 -23.891 1 98.75 64 SER B O 1
ATOM 2404 N N . PHE B 1 65 ? -4.512 -12.93 -25.734 1 98.56 65 PHE B N 1
ATOM 2405 C CA . PHE B 1 65 ? -5.012 -11.695 -25.141 1 98.56 65 PHE B CA 1
ATOM 2406 C C . PHE B 1 65 ? -6.09 -11.062 -26 1 98.56 65 PHE B C 1
ATOM 2408 O O . PHE B 1 65 ? -5.836 -10.727 -27.172 1 98.56 65 PHE B O 1
ATOM 2415 N N . GLN B 1 66 ? -7.277 -10.992 -25.469 1 97.19 66 GLN B N 1
ATOM 2416 C CA . GLN B 1 66 ? -8.414 -10.422 -26.188 1 97.19 66 GLN B CA 1
ATOM 2417 C C . GLN B 1 66 ? -9.297 -9.602 -25.25 1 97.19 66 GLN B C 1
ATOM 2419 O O . GLN B 1 66 ? -9.633 -10.047 -24.156 1 97.19 66 GLN B O 1
ATOM 2424 N N . ASP B 1 67 ? -9.633 -8.383 -25.625 1 96.12 67 ASP B N 1
ATOM 2425 C CA . ASP B 1 67 ? -10.562 -7.512 -24.906 1 96.12 67 ASP B CA 1
ATOM 2426 C C . ASP B 1 67 ? -10.109 -7.289 -23.469 1 96.12 67 ASP B C 1
ATOM 2428 O O . ASP B 1 67 ? -10.891 -7.445 -22.531 1 96.12 67 ASP B O 1
ATOM 2432 N N . GLY B 1 68 ? -8.891 -7.152 -23.266 1 96.31 68 GLY B N 1
ATOM 2433 C CA . GLY B 1 68 ? -8.352 -6.797 -21.969 1 96.31 68 GLY B CA 1
ATOM 2434 C C . GLY B 1 68 ? -8.148 -7.992 -21.047 1 96.31 68 GLY B C 1
ATOM 2435 O O . GLY B 1 68 ? -7.93 -7.832 -19.844 1 96.31 68 GLY B O 1
ATOM 2436 N N . THR B 1 69 ? -8.266 -9.188 -21.656 1 98.56 69 THR B N 1
ATOM 2437 C CA . THR B 1 69 ? -8.219 -10.391 -20.844 1 98.56 69 THR B CA 1
ATOM 2438 C C . THR B 1 69 ? -7.168 -11.367 -21.359 1 98.56 69 THR B C 1
ATOM 2440 O O . THR B 1 69 ? -7.09 -11.617 -22.578 1 98.56 69 THR B O 1
ATOM 2443 N N . PHE B 1 70 ? -6.305 -11.844 -20.453 1 98.88 70 PHE B N 1
ATOM 2444 C CA . PHE B 1 70 ? -5.445 -12.984 -20.734 1 98.88 70 PHE B CA 1
ATOM 2445 C C . PHE B 1 70 ? -6.238 -14.289 -20.688 1 98.88 70 PHE B C 1
ATOM 2447 O O . PHE B 1 70 ? -6.953 -14.555 -19.719 1 98.88 70 PHE B O 1
ATOM 2454 N N . HIS B 1 71 ? -6.129 -15.055 -21.734 1 98.88 71 HIS B N 1
ATOM 2455 C CA . HIS B 1 71 ? -6.684 -16.406 -21.766 1 98.88 71 HIS B CA 1
ATOM 2456 C C . HIS B 1 71 ? -5.582 -17.453 -21.766 1 98.88 71 HIS B C 1
ATOM 2458 O O . HIS B 1 71 ? -4.688 -17.422 -22.609 1 98.88 71 HIS B O 1
ATOM 2464 N N . CYS B 1 72 ? -5.637 -18.328 -20.828 1 98.94 72 CYS B N 1
ATOM 2465 C CA . CYS B 1 72 ? -4.672 -19.422 -20.734 1 98.94 72 CYS B CA 1
ATOM 2466 C C . CYS B 1 72 ? -5.367 -20.766 -20.812 1 98.94 72 CYS B C 1
ATOM 2468 O O . CYS B 1 72 ? -6.348 -21.016 -20.109 1 98.94 72 CYS B O 1
ATOM 2470 N N . THR B 1 73 ? -4.852 -21.688 -21.594 1 98.62 73 THR B N 1
ATOM 2471 C CA . THR B 1 73 ? -5.477 -23 -21.75 1 98.62 73 THR B CA 1
ATOM 2472 C C . THR B 1 73 ? -5.117 -23.906 -20.594 1 98.62 73 THR B C 1
ATOM 2474 O O . THR B 1 73 ? -5.805 -24.906 -20.344 1 98.62 73 THR B O 1
ATOM 2477 N N . GLY B 1 74 ? -4.02 -23.625 -19.953 1 98.56 74 GLY B N 1
ATOM 2478 C CA . GLY B 1 74 ? -3.502 -24.469 -18.875 1 98.56 74 GLY B CA 1
ATOM 2479 C C . GLY B 1 74 ? -2.566 -25.562 -19.375 1 98.56 74 GLY B C 1
ATOM 2480 O O . GLY B 1 74 ? -2.025 -26.328 -18.578 1 98.56 74 GLY B O 1
ATOM 2481 N N . LYS B 1 75 ? -2.357 -25.562 -20.719 1 97.44 75 LYS B N 1
ATOM 2482 C CA . LYS B 1 75 ? -1.531 -26.625 -21.297 1 97.44 75 LYS B CA 1
ATOM 2483 C C . LYS B 1 75 ? -0.519 -26.047 -22.281 1 97.44 75 LYS B C 1
ATOM 2485 O O . LYS B 1 75 ? -0.888 -25.312 -23.203 1 97.44 75 LYS B O 1
ATOM 2490 N N . PRO B 1 76 ? 0.737 -26.562 -22.188 1 98.25 76 PRO B N 1
ATOM 2491 C CA . PRO B 1 76 ? 1.317 -27.328 -21.078 1 98.25 76 PRO B CA 1
ATOM 2492 C C . PRO B 1 76 ? 1.512 -26.484 -19.812 1 98.25 76 PRO B C 1
ATOM 2494 O O . PRO B 1 76 ? 1.255 -25.281 -19.828 1 98.25 76 PRO B O 1
ATOM 2497 N N . VAL B 1 77 ? 1.891 -27.125 -18.766 1 98.62 77 VAL B N 1
ATOM 2498 C CA . VAL B 1 77 ? 2.406 -26.438 -17.594 1 98.62 77 VAL B CA 1
ATOM 2499 C C . VAL B 1 77 ? 3.609 -25.578 -17.984 1 98.62 77 VAL B C 1
ATOM 2501 O O . VAL B 1 77 ? 4.488 -26.031 -18.719 1 98.62 77 VAL B O 1
ATOM 2504 N N . GLY B 1 78 ? 3.59 -24.391 -17.578 1 98.81 78 GLY B N 1
ATOM 2505 C CA . GLY B 1 78 ? 4.645 -23.453 -17.906 1 98.81 78 GLY B CA 1
ATOM 2506 C C . GLY B 1 78 ? 4.324 -22.031 -17.484 1 98.81 78 GLY B C 1
ATOM 2507 O O . GLY B 1 78 ? 3.426 -21.797 -16.672 1 98.81 78 GLY B O 1
ATOM 2508 N N . VAL B 1 79 ? 5.203 -21.031 -18.047 1 98.94 79 VAL B N 1
ATOM 2509 C CA . VAL B 1 79 ? 4.977 -19.641 -17.672 1 98.94 79 VAL B CA 1
ATOM 2510 C C . VAL B 1 79 ? 5.238 -18.719 -18.859 1 98.94 79 VAL B C 1
ATOM 2512 O O . VAL B 1 79 ? 5.957 -19.094 -19.797 1 98.94 79 VAL B O 1
ATOM 2515 N N . ILE B 1 80 ? 4.543 -17.594 -18.828 1 98.94 80 ILE B N 1
ATOM 2516 C CA . ILE B 1 80 ? 5.043 -16.406 -19.516 1 98.94 80 ILE B CA 1
ATOM 2517 C C . ILE B 1 80 ? 5.676 -15.461 -18.5 1 98.94 80 ILE B C 1
ATOM 2519 O O . ILE B 1 80 ? 5.258 -15.414 -17.344 1 98.94 80 ILE B O 1
ATOM 2523 N N . ARG B 1 81 ? 6.727 -14.75 -18.922 1 98.94 81 ARG B N 1
ATOM 2524 C CA . ARG B 1 81 ? 7.395 -13.797 -18.031 1 98.94 81 ARG B CA 1
ATOM 2525 C C . ARG B 1 81 ? 7.312 -12.383 -18.578 1 98.94 81 ARG B C 1
ATOM 2527 O O . ARG B 1 81 ? 7.281 -12.188 -19.797 1 98.94 81 ARG B O 1
ATOM 2534 N N . SER B 1 82 ? 7.293 -11.398 -17.703 1 98.94 82 SER B N 1
ATOM 2535 C CA . SER B 1 82 ? 7.359 -10 -18.125 1 98.94 82 SER B CA 1
ATOM 2536 C C . SER B 1 82 ? 8.609 -9.734 -18.953 1 98.94 82 SER B C 1
ATOM 2538 O O . SER B 1 82 ? 9.594 -10.477 -18.859 1 98.94 82 SER B O 1
ATOM 2540 N N . ASN B 1 83 ? 8.562 -8.695 -19.766 1 98.88 83 ASN B N 1
ATOM 2541 C CA . ASN B 1 83 ? 9.688 -8.352 -20.641 1 98.88 83 ASN B CA 1
ATOM 2542 C C . ASN B 1 83 ? 10.844 -7.746 -19.859 1 98.88 83 ASN B C 1
ATOM 2544 O O . ASN B 1 83 ? 11.984 -7.734 -20.328 1 98.88 83 ASN B O 1
ATOM 2548 N N . LYS B 1 84 ? 10.586 -7.234 -18.672 1 98.62 84 LYS B N 1
ATOM 2549 C CA . LYS B 1 84 ? 11.641 -6.695 -17.812 1 98.62 84 LYS B CA 1
ATOM 2550 C C . LYS B 1 84 ? 11.516 -7.223 -16.391 1 98.62 84 LYS B C 1
ATOM 2552 O O . LYS B 1 84 ? 10.516 -7.84 -16.031 1 98.62 84 LYS B O 1
ATOM 2557 N N . THR B 1 85 ? 12.562 -6.984 -15.633 1 98.88 85 THR B N 1
ATOM 2558 C CA . THR B 1 85 ? 12.547 -7.375 -14.227 1 98.88 85 THR B CA 1
ATOM 2559 C C . THR B 1 85 ? 12.023 -6.238 -13.359 1 98.88 85 THR B C 1
ATOM 2561 O O . THR B 1 85 ? 11.992 -5.082 -13.789 1 98.88 85 THR B O 1
ATOM 2564 N N . TYR B 1 86 ? 11.578 -6.621 -12.211 1 98.88 86 TYR B N 1
ATOM 2565 C CA . TYR B 1 86 ? 11.102 -5.68 -11.203 1 98.88 86 TYR B CA 1
ATOM 2566 C C . TYR B 1 86 ? 11.758 -5.941 -9.852 1 98.88 86 TYR B C 1
ATOM 2568 O O . TYR B 1 86 ? 12.133 -7.074 -9.547 1 98.88 86 TYR B O 1
ATOM 2576 N N . THR B 1 87 ? 11.938 -4.941 -9.062 1 98.81 87 THR B N 1
ATOM 2577 C CA . THR B 1 87 ? 12.414 -5.047 -7.691 1 98.81 87 THR B CA 1
ATOM 2578 C C . THR B 1 87 ? 11.297 -4.691 -6.707 1 98.81 87 THR B C 1
ATOM 2580 O O . THR B 1 87 ? 10.625 -5.578 -6.176 1 98.81 87 THR B O 1
ATOM 2583 N N . ASN B 1 88 ? 11.031 -3.385 -6.492 1 98.88 88 ASN B N 1
ATOM 2584 C CA . ASN B 1 88 ? 9.891 -2.922 -5.715 1 98.88 88 ASN B CA 1
ATOM 2585 C C . ASN B 1 88 ? 8.703 -2.586 -6.609 1 98.88 88 ASN B C 1
ATOM 2587 O O . ASN B 1 88 ? 8.859 -1.911 -7.629 1 98.88 88 ASN B O 1
ATOM 2591 N N . MET B 1 89 ? 7.492 -3.109 -6.219 1 98.81 89 MET B N 1
ATOM 2592 C CA . MET B 1 89 ? 6.332 -2.924 -7.086 1 98.81 89 MET B CA 1
ATOM 2593 C C . MET B 1 89 ? 5.035 -3.148 -6.316 1 98.81 89 MET B C 1
ATOM 2595 O O . MET B 1 89 ? 5.047 -3.703 -5.215 1 98.81 89 MET B O 1
ATOM 2599 N N . GLU B 1 90 ? 4.023 -2.68 -6.832 1 98.75 90 GLU B N 1
ATOM 2600 C CA . GLU B 1 90 ? 2.676 -3.137 -6.508 1 98.75 90 GLU B CA 1
ATOM 2601 C C . GLU B 1 90 ? 1.937 -3.602 -7.762 1 98.75 90 GLU B C 1
ATOM 2603 O O . GLU B 1 90 ? 2.137 -3.055 -8.844 1 98.75 90 GLU B O 1
ATOM 2608 N N . LEU B 1 91 ? 1.115 -4.59 -7.598 1 98.81 91 LEU B N 1
ATOM 2609 C CA . LEU B 1 91 ? 0.428 -5.266 -8.695 1 98.81 91 LEU B CA 1
ATOM 2610 C C . LEU B 1 91 ? -1.026 -5.547 -8.336 1 98.81 91 LEU B C 1
ATOM 2612 O O . LEU B 1 91 ? -1.319 -5.996 -7.223 1 98.81 91 LEU B O 1
ATOM 2616 N N . VAL B 1 92 ? -1.954 -5.195 -9.266 1 98.81 92 VAL B N 1
ATOM 2617 C CA . VAL B 1 92 ? -3.326 -5.676 -9.133 1 98.81 92 VAL B CA 1
ATOM 2618 C C . VAL B 1 92 ? -3.67 -6.586 -10.305 1 98.81 92 VAL B C 1
ATOM 2620 O O . VAL B 1 92 ? -3.199 -6.371 -11.43 1 98.81 92 VAL B O 1
ATOM 2623 N N . VAL B 1 93 ? -4.473 -7.582 -10.031 1 98.81 93 VAL B N 1
ATOM 2624 C CA . VAL B 1 93 ? -4.93 -8.477 -11.086 1 98.81 93 VAL B CA 1
ATOM 2625 C C . VAL B 1 93 ? -6.223 -9.164 -10.656 1 98.81 93 VAL B C 1
ATOM 2627 O O . VAL B 1 93 ? -6.41 -9.469 -9.477 1 98.81 93 VAL B O 1
ATOM 2630 N N . GLN B 1 94 ? -7.102 -9.344 -11.57 1 98.62 94 GLN B N 1
ATOM 2631 C CA . GLN B 1 94 ? -8.242 -10.227 -11.367 1 98.62 94 GLN B CA 1
ATOM 2632 C C . GLN B 1 94 ? -8.031 -11.57 -12.062 1 98.62 94 GLN B C 1
ATOM 2634 O O . GLN B 1 94 ? -7.469 -11.625 -13.156 1 98.62 94 GLN B O 1
ATOM 2639 N N . TRP B 1 95 ? -8.5 -12.617 -11.469 1 98.81 95 TRP B N 1
ATOM 2640 C CA . TRP B 1 95 ? -8.344 -13.953 -12.039 1 98.81 95 TRP B CA 1
ATOM 2641 C C . TRP B 1 95 ? -9.594 -14.789 -11.805 1 98.81 95 TRP B C 1
ATOM 2643 O O . TRP B 1 95 ? -10.336 -14.555 -10.844 1 98.81 95 TRP B O 1
ATOM 2653 N N . ARG B 1 96 ? -9.867 -15.742 -12.656 1 98.62 96 ARG B N 1
ATOM 2654 C CA . ARG B 1 96 ? -10.883 -16.766 -12.422 1 98.62 96 ARG B CA 1
ATOM 2655 C C . ARG B 1 96 ? -10.523 -18.062 -13.117 1 98.62 96 ARG B C 1
ATOM 2657 O O . ARG B 1 96 ? -10.062 -18.062 -14.258 1 98.62 96 ARG B O 1
ATOM 2664 N N . HIS B 1 97 ? -10.625 -19.141 -12.398 1 98.75 97 HIS B N 1
ATOM 2665 C CA . HIS B 1 97 ? -10.555 -20.469 -13.016 1 98.75 97 HIS B CA 1
ATOM 2666 C C . HIS B 1 97 ? -11.859 -20.797 -13.742 1 98.75 97 HIS B C 1
ATOM 2668 O O . HIS B 1 97 ? -12.945 -20.469 -13.266 1 98.75 97 HIS B O 1
ATOM 2674 N N . LEU B 1 98 ? -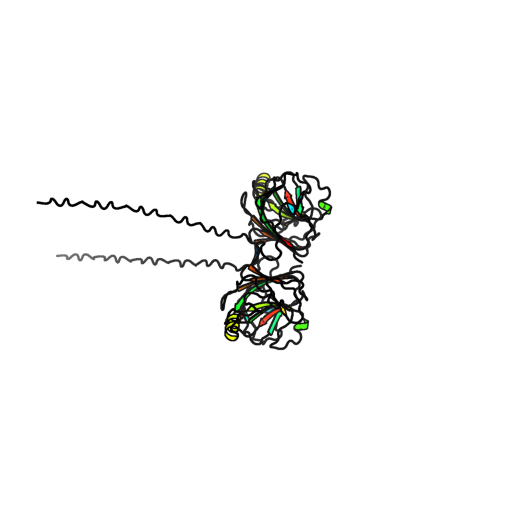11.734 -21.531 -14.805 1 98.62 98 LEU B N 1
ATOM 2675 C CA . LEU B 1 98 ? -12.914 -21.828 -15.609 1 98.62 98 LEU B CA 1
ATOM 2676 C C . LEU B 1 98 ? -13.391 -23.25 -15.359 1 98.62 98 LEU B C 1
ATOM 2678 O O . LEU B 1 98 ? -14.477 -23.625 -15.797 1 98.62 98 LEU B O 1
ATOM 2682 N N . LYS B 1 99 ? -12.602 -24.031 -14.719 1 98.38 99 LYS B N 1
ATOM 2683 C CA . LYS B 1 99 ? -12.961 -25.375 -14.305 1 98.38 99 LYS B CA 1
ATOM 2684 C C . LYS B 1 99 ? -12.562 -25.625 -12.852 1 98.38 99 LYS B C 1
ATOM 2686 O O . LYS B 1 99 ? -11.656 -24.984 -12.328 1 98.38 99 LYS B O 1
ATOM 2691 N N . SER B 1 100 ? -13.227 -26.578 -12.266 1 98.06 100 SER B N 1
ATOM 2692 C CA . SER B 1 100 ? -12.898 -26.969 -10.891 1 98.06 100 SER B CA 1
ATOM 2693 C C . SER B 1 100 ? -11.492 -27.531 -10.797 1 98.06 100 SER B C 1
ATOM 2695 O O . SER B 1 100 ? -11.008 -28.172 -11.742 1 98.06 100 SER B O 1
ATOM 2697 N N . ALA B 1 101 ? -10.875 -27.219 -9.648 1 98 101 ALA B N 1
ATOM 2698 C CA . ALA B 1 101 ? -9.578 -27.75 -9.266 1 98 101 ALA B CA 1
ATOM 2699 C C . ALA B 1 101 ? -8.461 -27.172 -10.133 1 98 101 ALA B C 1
ATOM 2701 O O . ALA B 1 101 ? -7.383 -27.766 -10.242 1 98 101 ALA B O 1
ATOM 2702 N N . GLY B 1 102 ? -8.812 -26.031 -10.789 1 97.69 102 GLY B N 1
ATOM 2703 C CA . GLY B 1 102 ? -7.77 -25.328 -11.523 1 97.69 102 GLY B CA 1
ATOM 2704 C C . GLY B 1 102 ? -6.633 -24.859 -10.641 1 97.69 102 GLY B C 1
ATOM 2705 O O . GLY B 1 102 ? -6.844 -24.531 -9.477 1 97.69 102 GLY B O 1
ATOM 2706 N N . ASN B 1 103 ? -5.375 -24.875 -11.227 1 98.12 103 ASN B N 1
ATOM 2707 C CA . ASN B 1 103 ? -4.164 -24.406 -10.555 1 98.12 103 ASN B CA 1
ATOM 2708 C C . ASN B 1 103 ? -3.404 -23.391 -11.406 1 98.12 103 ASN B C 1
ATOM 2710 O O . ASN B 1 103 ? -3.34 -23.531 -12.633 1 98.12 103 ASN B O 1
ATOM 2714 N N . SER B 1 104 ? -2.967 -22.359 -10.828 1 98.75 104 SER B N 1
ATOM 2715 C CA . SER B 1 104 ? -2.127 -21.344 -11.445 1 98.75 104 SER B CA 1
ATOM 2716 C C . SER B 1 104 ? -1.385 -20.531 -10.383 1 98.75 104 SER B C 1
ATOM 2718 O O . SER B 1 104 ? -1.284 -20.953 -9.234 1 98.75 104 SER B O 1
ATOM 2720 N N . GLY B 1 105 ? -0.763 -19.438 -10.781 1 98.81 105 GLY B N 1
ATOM 2721 C CA . GLY B 1 105 ? -0.013 -18.594 -9.859 1 98.81 105 GLY B CA 1
ATOM 2722 C C . GLY B 1 105 ? 0.536 -17.344 -10.5 1 98.81 105 GLY B C 1
ATOM 2723 O O . GLY B 1 105 ? 0.685 -17.281 -11.727 1 98.81 105 GLY B O 1
ATOM 2724 N N . VAL B 1 106 ? 0.734 -16.391 -9.719 1 98.94 106 VAL B N 1
ATOM 2725 C CA . VAL B 1 106 ? 1.504 -15.203 -10.062 1 98.94 106 VAL B CA 1
ATOM 2726 C C . VAL B 1 106 ? 2.857 -15.242 -9.359 1 98.94 106 VAL B C 1
ATOM 2728 O O . VAL B 1 106 ? 2.93 -15.164 -8.133 1 98.94 106 VAL B O 1
ATOM 2731 N N . PHE B 1 107 ? 3.926 -15.406 -10.141 1 98.94 107 PHE B N 1
ATOM 2732 C CA . PHE B 1 107 ? 5.277 -15.406 -9.594 1 98.94 107 PHE B CA 1
ATOM 2733 C C . PHE B 1 107 ? 5.883 -14.008 -9.641 1 98.94 107 PHE B C 1
ATOM 2735 O O . PHE B 1 107 ? 5.766 -13.312 -10.648 1 98.94 107 PHE B O 1
ATOM 2742 N N . ILE B 1 108 ? 6.496 -13.625 -8.555 1 98.94 108 ILE B N 1
ATOM 2743 C CA . ILE B 1 108 ? 7.305 -12.406 -8.578 1 98.94 108 ILE B CA 1
ATOM 2744 C C . ILE B 1 108 ? 8.758 -12.75 -8.234 1 98.94 108 ILE B C 1
ATOM 2746 O O . ILE B 1 108 ? 9.031 -13.797 -7.66 1 98.94 108 ILE B O 1
ATOM 2750 N N . TRP B 1 109 ? 9.656 -11.914 -8.703 1 98.94 109 TRP B N 1
ATOM 2751 C CA . TRP B 1 109 ? 11.086 -12.008 -8.43 1 98.94 109 TRP B CA 1
ATOM 2752 C C . TRP B 1 109 ? 11.656 -13.328 -8.938 1 98.94 109 TRP B C 1
ATOM 2754 O O . TRP B 1 109 ? 12.492 -13.945 -8.273 1 98.94 109 TRP B O 1
ATOM 2764 N N . THR B 1 110 ? 11.117 -13.75 -10.094 1 98.94 110 THR B N 1
ATOM 2765 C CA . THR B 1 110 ? 11.672 -14.922 -10.758 1 98.94 110 THR B CA 1
ATOM 2766 C C . THR B 1 110 ? 13.055 -14.625 -11.328 1 98.94 110 THR B C 1
ATOM 2768 O O . THR B 1 110 ? 13.195 -13.781 -12.219 1 98.94 110 THR B O 1
ATOM 2771 N N . PRO B 1 111 ? 14.062 -15.336 -10.875 1 98.75 111 PRO B N 1
ATOM 2772 C CA . PRO B 1 111 ? 15.406 -15.047 -11.383 1 98.75 111 PRO B CA 1
ATOM 2773 C C . PRO B 1 111 ? 15.594 -15.492 -12.828 1 98.75 111 PRO B C 1
ATOM 2775 O O . PRO B 1 111 ? 15.141 -16.578 -13.211 1 98.75 111 PRO B O 1
ATOM 2778 N N . PRO B 1 112 ? 16.281 -14.734 -13.641 1 98.19 112 PRO B N 1
ATOM 2779 C CA . PRO B 1 112 ? 16.5 -15.078 -15.047 1 98.19 112 PRO B CA 1
ATOM 2780 C C . PRO B 1 112 ? 17.094 -16.484 -15.219 1 98.19 112 PRO B C 1
ATOM 2782 O O . PRO B 1 112 ? 16.703 -17.203 -16.141 1 98.19 112 PRO B O 1
ATOM 2785 N N . ALA B 1 113 ? 17.938 -16.875 -14.344 1 98.19 113 ALA B N 1
ATOM 2786 C CA . ALA B 1 113 ? 18.625 -18.141 -14.461 1 98.19 113 ALA B CA 1
ATOM 2787 C C . ALA B 1 113 ? 17.641 -19.312 -14.406 1 98.19 113 ALA B C 1
ATOM 2789 O O . ALA B 1 113 ? 17.875 -20.359 -15.031 1 98.19 113 ALA B O 1
ATOM 2790 N N . SER B 1 114 ? 16.516 -19.141 -13.734 1 98.5 114 SER B N 1
ATOM 2791 C CA . SER B 1 114 ? 15.578 -20.25 -13.562 1 98.5 114 SER B CA 1
ATOM 2792 C C . SER B 1 114 ? 14.688 -20.422 -14.789 1 98.5 114 SER B C 1
ATOM 2794 O O . SER B 1 114 ? 13.961 -21.406 -14.906 1 98.5 114 SER B O 1
ATOM 2796 N N . LEU B 1 115 ? 14.742 -19.469 -15.672 1 98.75 115 LEU B N 1
ATOM 2797 C CA . LEU B 1 115 ? 13.922 -19.5 -16.875 1 98.75 115 LEU B CA 1
ATOM 2798 C C . LEU B 1 115 ? 14.711 -20.031 -18.062 1 98.75 115 LEU B C 1
ATOM 2800 O O . LEU B 1 115 ? 14.125 -20.453 -19.062 1 98.75 115 LEU B O 1
ATOM 2804 N N . GLU B 1 116 ? 16.047 -19.922 -18.031 1 97.56 116 GLU B N 1
ATOM 2805 C CA . GLU B 1 116 ? 16.906 -20.359 -19.125 1 97.56 116 GLU B CA 1
ATOM 2806 C C . GLU B 1 116 ? 16.766 -21.844 -19.391 1 97.56 116 GLU B C 1
ATOM 2808 O O . GLU B 1 116 ? 17.047 -22.672 -18.516 1 97.56 116 GLU B O 1
ATOM 2813 N N . GLY B 1 117 ? 16.297 -22.156 -20.578 1 97.25 117 GLY B N 1
ATOM 2814 C CA . GLY B 1 117 ? 16.188 -23.547 -20.969 1 97.25 117 GLY B CA 1
ATOM 2815 C C . GLY B 1 117 ? 15.102 -24.297 -20.219 1 97.25 117 GLY B C 1
ATOM 2816 O O . GLY B 1 117 ? 15.141 -25.516 -20.109 1 97.25 117 GLY B O 1
ATOM 2817 N N . LEU B 1 118 ? 14.234 -23.562 -19.625 1 98.5 118 LEU B N 1
ATOM 2818 C CA . LEU B 1 118 ? 13.156 -24.203 -18.891 1 98.5 118 LEU B CA 1
ATOM 2819 C C . LEU B 1 118 ? 12.289 -25.047 -19.812 1 98.5 118 LEU B C 1
ATOM 2821 O O . LEU B 1 118 ? 11.742 -24.531 -20.797 1 98.5 118 LEU B O 1
ATOM 2825 N N . LYS B 1 119 ? 12.141 -26.359 -19.531 1 98.06 119 LYS B N 1
ATOM 2826 C CA . LYS B 1 119 ? 11.391 -27.266 -20.391 1 98.06 119 LYS B CA 1
ATOM 2827 C C . LYS B 1 119 ? 9.898 -27.188 -20.109 1 98.06 119 LYS B C 1
ATOM 2829 O O . LYS B 1 119 ? 9.484 -26.891 -18.984 1 98.06 119 LYS B O 1
ATOM 2834 N N . PRO B 1 120 ? 9.055 -27.469 -21.109 1 97.69 120 PRO B N 1
ATOM 2835 C CA . PRO B 1 120 ? 7.617 -27.562 -20.828 1 97.69 120 PRO B CA 1
ATOM 2836 C C . PRO B 1 120 ? 7.309 -28.516 -19.688 1 97.69 120 PRO B C 1
ATOM 2838 O O . PRO B 1 120 ? 7.957 -29.562 -19.547 1 97.69 120 PRO B O 1
ATOM 2841 N N . GLY B 1 121 ? 6.359 -28.141 -18.875 1 98 121 GLY B N 1
ATOM 2842 C CA . GLY B 1 121 ? 5.977 -28.969 -17.766 1 98 121 GLY B CA 1
ATOM 2843 C C . GLY B 1 121 ? 6.668 -28.594 -16.469 1 98 121 GLY B C 1
ATOM 2844 O O . GLY B 1 121 ? 6.324 -29.094 -15.398 1 98 121 GLY B O 1
ATOM 2845 N N . LYS B 1 122 ? 7.641 -27.703 -16.562 1 98 122 LYS B N 1
ATOM 2846 C CA . LYS B 1 122 ? 8.391 -27.281 -15.383 1 98 122 LYS B CA 1
ATOM 2847 C C . LYS B 1 122 ? 8.039 -25.859 -14.992 1 98 122 LYS B C 1
ATOM 2849 O O . LYS B 1 122 ? 7.57 -25.078 -15.828 1 98 122 LYS B O 1
ATOM 2854 N N . LEU B 1 123 ? 8.289 -25.562 -13.734 1 98.31 123 LEU B N 1
ATOM 2855 C CA . LEU B 1 123 ? 8.016 -24.234 -13.211 1 98.31 123 LEU B CA 1
ATOM 2856 C C . LEU B 1 123 ? 9.312 -23.531 -12.797 1 98.31 123 LEU B C 1
ATOM 2858 O O . LEU B 1 123 ? 10.289 -24.203 -12.438 1 98.31 123 LEU B O 1
ATOM 2862 N N . PRO B 1 124 ? 9.336 -22.234 -12.828 1 98.5 124 PRO B N 1
ATOM 2863 C CA . PRO B 1 124 ? 10.531 -21.484 -12.438 1 98.5 124 PRO B CA 1
ATOM 2864 C C . PRO B 1 124 ? 10.656 -21.312 -10.93 1 98.5 124 PRO B C 1
ATOM 2866 O O . PRO B 1 124 ? 9.805 -21.797 -10.172 1 98.5 124 PRO B O 1
ATOM 2869 N N . HIS B 1 125 ? 11.789 -20.75 -10.516 1 98.75 125 HIS B N 1
ATOM 2870 C CA . HIS B 1 125 ? 11.938 -20.297 -9.141 1 98.75 125 HIS B CA 1
ATOM 2871 C C . HIS B 1 125 ? 11.312 -18.922 -8.93 1 98.75 125 HIS B C 1
ATOM 2873 O O . HIS B 1 125 ? 10.938 -18.25 -9.898 1 98.75 125 HIS B O 1
ATOM 2879 N N . GLY B 1 126 ? 11.141 -18.5 -7.711 1 98.88 126 GLY B N 1
ATOM 2880 C CA . GLY B 1 126 ? 10.562 -17.219 -7.344 1 98.88 126 GLY B CA 1
ATOM 2881 C C . GLY B 1 126 ? 9.641 -17.297 -6.145 1 98.88 126 GLY B C 1
ATOM 2882 O O . GLY B 1 126 ? 9.68 -18.266 -5.387 1 98.88 126 GLY B O 1
ATOM 2883 N N . ILE B 1 127 ? 8.875 -16.234 -5.902 1 98.94 127 ILE B N 1
ATOM 2884 C CA . ILE B 1 127 ? 7.816 -16.219 -4.895 1 98.94 127 ILE B CA 1
ATOM 2885 C C . ILE B 1 127 ? 6.453 -16.359 -5.566 1 98.94 127 ILE B C 1
ATOM 2887 O O . ILE B 1 127 ? 6.062 -15.516 -6.371 1 98.94 127 ILE B O 1
ATOM 2891 N N . GLU B 1 128 ? 5.77 -17.438 -5.23 1 98.94 128 GLU B N 1
ATOM 2892 C CA . GLU B 1 128 ? 4.48 -17.703 -5.859 1 98.94 128 GLU B CA 1
ATOM 2893 C C . GLU B 1 128 ? 3.332 -17.188 -4.996 1 98.94 128 GLU B C 1
ATOM 2895 O O . GLU B 1 128 ? 3.246 -17.516 -3.809 1 98.94 128 GLU B O 1
ATOM 2900 N N . ASN B 1 129 ? 2.564 -16.312 -5.523 1 98.94 129 ASN B N 1
ATOM 2901 C CA . ASN B 1 129 ? 1.219 -16.016 -5.039 1 98.94 129 ASN B CA 1
ATOM 2902 C C . ASN B 1 129 ? 0.183 -16.953 -5.668 1 98.94 129 ASN B C 1
ATOM 2904 O O . ASN B 1 129 ? -0.18 -16.781 -6.836 1 98.94 129 ASN B O 1
ATOM 2908 N N . GLN B 1 130 ? -0.274 -17.875 -4.891 1 98.75 130 GLN B N 1
ATOM 2909 C CA . GLN B 1 130 ? -0.992 -19.047 -5.379 1 98.75 130 GLN B CA 1
ATOM 2910 C C . GLN B 1 130 ? -2.389 -18.672 -5.867 1 98.75 130 GLN B C 1
ATOM 2912 O O . GLN B 1 130 ? -3.098 -17.906 -5.211 1 98.75 130 GLN B O 1
ATOM 2917 N N . VAL B 1 131 ? -2.732 -19.125 -7.035 1 98.75 131 VAL B N 1
ATOM 2918 C CA . VAL B 1 131 ? -4.066 -19.047 -7.621 1 98.75 131 VAL B CA 1
ATOM 2919 C C . VAL B 1 131 ? -4.645 -20.453 -7.77 1 98.75 131 VAL B C 1
ATOM 2921 O O . VAL B 1 131 ? -4.309 -21.172 -8.711 1 98.75 131 VAL B O 1
ATOM 2924 N N . LEU B 1 132 ? -5.434 -20.891 -6.82 1 98.62 132 LEU B N 1
ATOM 2925 C CA . LEU B 1 132 ? -5.871 -22.281 -6.723 1 98.62 132 LEU B CA 1
ATOM 2926 C C . LEU B 1 132 ? -7.379 -22.359 -6.484 1 98.62 132 LEU B C 1
ATOM 2928 O O . LEU B 1 132 ? -7.91 -21.641 -5.625 1 98.62 132 LEU B O 1
ATOM 2932 N N . ASP B 1 133 ? -8.008 -23.172 -7.258 1 98.5 133 ASP B N 1
ATOM 2933 C CA . ASP B 1 133 ? -9.453 -23.344 -7.133 1 98.5 133 ASP B CA 1
ATOM 2934 C C . ASP B 1 133 ? -9.805 -24.281 -5.977 1 98.5 133 ASP B C 1
ATOM 2936 O O . ASP B 1 133 ? -9.055 -25.203 -5.68 1 98.5 133 ASP B O 1
ATOM 2940 N N . HIS B 1 134 ? -11.055 -24.172 -5.48 1 98.44 134 HIS B N 1
ATOM 2941 C CA . HIS B 1 134 ? -11.5 -24.891 -4.301 1 98.44 134 HIS B CA 1
ATOM 2942 C C . HIS B 1 134 ? -11.602 -26.391 -4.582 1 98.44 134 HIS B C 1
ATOM 2944 O O . HIS B 1 134 ? -11.43 -27.219 -3.68 1 98.44 134 HIS B O 1
ATOM 2950 N N . GLY B 1 135 ? -11.891 -26.703 -5.785 1 98.25 135 GLY B N 1
ATOM 2951 C CA . GLY B 1 135 ? -11.992 -28.094 -6.148 1 98.25 135 GLY B CA 1
ATOM 2952 C C . GLY B 1 135 ? -10.711 -28.875 -5.906 1 98.25 135 GLY B C 1
ATOM 2953 O O . GLY B 1 135 ? -10.742 -30.094 -5.75 1 98.25 135 GLY B O 1
ATOM 2954 N N . TYR B 1 136 ? -9.625 -28.188 -5.902 1 97.88 136 TYR B N 1
ATOM 2955 C CA . TYR B 1 136 ? -8.352 -28.844 -5.609 1 97.88 136 TYR B CA 1
ATOM 2956 C C . TYR B 1 136 ? -8.336 -29.406 -4.191 1 97.88 136 TYR B C 1
ATOM 2958 O O . TYR B 1 136 ? -7.953 -30.547 -3.98 1 97.88 136 TYR B O 1
ATOM 2966 N N . ALA B 1 137 ? -8.781 -28.594 -3.256 1 97.31 137 ALA B N 1
ATOM 2967 C CA . ALA B 1 137 ? -8.859 -29.016 -1.86 1 97.31 137 ALA B CA 1
ATOM 2968 C C . ALA B 1 137 ? -9.914 -30.109 -1.674 1 97.31 137 ALA B C 1
ATOM 2970 O O . ALA B 1 137 ? -9.703 -31.062 -0.917 1 97.31 137 ALA B O 1
ATOM 2971 N N . GLU B 1 138 ? -11 -29.922 -2.338 1 97.44 138 GLU B N 1
ATOM 2972 C CA . GLU B 1 138 ? -12.078 -30.906 -2.256 1 97.44 138 GLU B CA 1
ATOM 2973 C C . GLU B 1 138 ? -11.609 -32.281 -2.752 1 97.44 138 GLU B C 1
ATOM 2975 O O . GLU B 1 138 ? -11.859 -33.281 -2.105 1 97.44 138 GLU B O 1
ATOM 2980 N N . ASN B 1 139 ? -10.969 -32.219 -3.883 1 97.44 139 ASN B N 1
ATOM 2981 C CA . ASN B 1 139 ? -10.445 -33.469 -4.445 1 97.44 139 ASN B CA 1
ATOM 2982 C C . ASN B 1 139 ? -9.406 -34.125 -3.525 1 97.44 139 ASN B C 1
ATOM 2984 O O . ASN B 1 139 ? -9.406 -35.344 -3.342 1 97.44 139 ASN B O 1
ATOM 2988 N N . PHE B 1 140 ? -8.547 -33.344 -3.008 1 97.44 140 PHE B N 1
ATOM 2989 C CA . PHE B 1 140 ? -7.531 -33.812 -2.082 1 97.44 140 PHE B CA 1
ATOM 2990 C C . PHE B 1 140 ? -8.18 -34.5 -0.879 1 97.44 140 PHE B C 1
ATOM 2992 O O . PHE B 1 140 ? -7.77 -35.594 -0.483 1 97.44 140 PHE B O 1
ATOM 2999 N N . GLU B 1 141 ? -9.172 -33.844 -0.304 1 96.69 141 GLU B N 1
ATOM 3000 C CA . GLU B 1 141 ? -9.844 -34.375 0.878 1 96.69 141 GLU B CA 1
ATOM 3001 C C . GLU B 1 141 ? -10.57 -35.656 0.563 1 96.69 141 GLU B C 1
ATOM 3003 O O . GLU B 1 141 ? -10.547 -36.594 1.364 1 96.69 141 GLU B O 1
ATOM 3008 N N . LYS B 1 142 ? -11.25 -35.719 -0.562 1 97.56 142 LYS B N 1
ATOM 3009 C CA . LYS B 1 142 ? -11.938 -36.938 -0.99 1 97.56 142 LYS B CA 1
ATOM 3010 C C . LYS B 1 142 ? -10.961 -38.094 -1.15 1 97.56 142 LYS B C 1
ATOM 3012 O O . LYS B 1 142 ? -11.258 -39.219 -0.733 1 97.56 142 LYS B O 1
ATOM 3017 N N . LYS B 1 143 ? -9.859 -37.781 -1.731 1 97.38 143 LYS B N 1
ATOM 3018 C CA . LYS B 1 143 ? -8.875 -38.812 -2.025 1 97.38 143 LYS B CA 1
ATOM 3019 C C . LYS B 1 143 ? -8.164 -39.281 -0.756 1 97.38 143 LYS B C 1
ATOM 3021 O O . LYS B 1 143 ? -7.848 -40.469 -0.605 1 97.38 143 LYS B O 1
ATOM 3026 N N . ASN B 1 144 ? -7.902 -38.375 0.168 1 97.12 144 ASN B N 1
ATOM 3027 C CA . ASN B 1 144 ? -7.027 -38.688 1.3 1 97.12 144 ASN B CA 1
ATOM 3028 C C . ASN B 1 144 ? -7.812 -38.781 2.602 1 97.12 144 ASN B C 1
ATOM 3030 O O . ASN B 1 144 ? -7.27 -39.219 3.625 1 97.12 144 ASN B O 1
ATOM 3034 N N . GLY B 1 145 ? -9.031 -38.406 2.615 1 96.56 145 GLY B N 1
ATOM 3035 C CA . GLY B 1 145 ? -9.898 -38.5 3.781 1 96.56 145 GLY B CA 1
ATOM 3036 C C . GLY B 1 145 ? -9.617 -37.438 4.832 1 96.56 145 GLY B C 1
ATOM 3037 O O . GLY B 1 145 ? -10.031 -37.594 5.984 1 96.56 145 GLY B O 1
ATOM 3038 N N . LYS B 1 146 ? -8.789 -36.562 4.469 1 96.12 146 LYS B N 1
ATOM 3039 C CA . LYS B 1 146 ? -8.477 -35.469 5.387 1 96.12 146 LYS B CA 1
ATOM 3040 C C . LYS B 1 146 ? -8.18 -34.188 4.621 1 96.12 146 LYS B C 1
ATOM 3042 O O . LYS B 1 146 ? -7.824 -34.219 3.443 1 96.12 146 LYS B O 1
ATOM 3047 N N . LYS B 1 147 ? -8.273 -33.031 5.309 1 93.81 147 LYS B N 1
ATOM 3048 C CA . LYS B 1 147 ? -7.941 -31.75 4.715 1 93.81 147 LYS B CA 1
ATOM 3049 C C . LYS B 1 147 ? -6.438 -31.609 4.5 1 93.81 147 LYS B C 1
ATOM 3051 O O . LYS B 1 147 ? -5.641 -32.188 5.254 1 93.81 147 LYS B O 1
ATOM 3056 N N . SER B 1 148 ? -6.074 -30.859 3.514 1 94.31 148 SER B N 1
ATOM 3057 C CA . SER B 1 148 ? -4.656 -30.625 3.248 1 94.31 148 SER B CA 1
ATOM 3058 C C . SER B 1 148 ? -4.008 -29.828 4.375 1 94.31 148 SER B C 1
ATOM 3060 O O . SER B 1 148 ? -4.605 -28.891 4.898 1 94.31 148 SER B O 1
ATOM 3062 N N . ASP B 1 149 ? -2.787 -30.172 4.652 1 93.06 149 ASP B N 1
ATOM 3063 C CA . ASP B 1 149 ? -2.02 -29.391 5.625 1 93.06 149 ASP B CA 1
ATOM 3064 C C . ASP B 1 149 ? -0.878 -28.641 4.949 1 93.06 149 ASP B C 1
ATOM 3066 O O . ASP B 1 149 ? -0.047 -28.031 5.625 1 93.06 149 ASP B O 1
ATOM 3070 N N . TRP B 1 150 ? -0.838 -28.688 3.629 1 94.38 150 TRP B N 1
ATOM 3071 C CA . TRP B 1 150 ? 0.332 -28.062 3.021 1 94.38 150 TRP B CA 1
ATOM 3072 C C . TRP B 1 150 ? -0.084 -27.016 1.989 1 94.38 150 TRP B C 1
ATOM 3074 O O . TRP B 1 150 ? 0.763 -26.312 1.435 1 94.38 150 TRP B O 1
ATOM 3084 N N . PHE B 1 151 ? -1.356 -26.984 1.703 1 97.38 151 PHE B N 1
ATOM 3085 C CA . PHE B 1 151 ? -1.846 -25.922 0.846 1 97.38 151 PHE B CA 1
ATOM 3086 C C . PHE B 1 151 ? -3.262 -25.516 1.237 1 97.38 151 PHE B C 1
ATOM 3088 O O . PHE B 1 151 ? -3.98 -26.281 1.873 1 97.38 151 PHE B O 1
ATOM 3095 N N . THR B 1 152 ? -3.6 -24.281 0.94 1 98 152 THR B N 1
ATOM 3096 C CA . THR B 1 152 ? -4.977 -23.812 0.945 1 98 152 THR B CA 1
ATOM 3097 C C . THR B 1 152 ? -5.371 -23.281 -0.432 1 98 152 THR B C 1
ATOM 3099 O O . THR B 1 152 ? -4.602 -23.391 -1.39 1 98 152 THR B O 1
ATOM 3102 N N . THR B 1 153 ? -6.551 -22.781 -0.562 1 98.62 153 THR B N 1
ATOM 3103 C CA . THR B 1 153 ? -7.023 -22.312 -1.86 1 98.62 153 THR B CA 1
ATOM 3104 C C . THR B 1 153 ? -7.418 -20.844 -1.79 1 98.62 153 THR B C 1
ATOM 3106 O O . THR B 1 153 ? -8.305 -20.406 -2.525 1 98.62 153 THR B O 1
ATOM 3109 N N . HIS B 1 154 ? -6.785 -20.109 -0.82 1 98.44 154 HIS B N 1
ATOM 3110 C CA . HIS B 1 154 ? -7.254 -18.766 -0.55 1 98.44 154 HIS B CA 1
ATOM 3111 C C . HIS B 1 154 ? -6.098 -17.766 -0.544 1 98.44 154 HIS B C 1
ATOM 3113 O O . HIS B 1 154 ? -6.148 -16.75 0.151 1 98.44 154 HIS B O 1
ATOM 3119 N N . GLY B 1 155 ? -5.02 -18.094 -1.284 1 98.62 155 GLY B N 1
ATOM 3120 C CA . GLY B 1 155 ? -3.963 -17.094 -1.438 1 98.62 155 GLY B CA 1
ATOM 3121 C C . GLY B 1 155 ? -2.729 -17.406 -0.614 1 98.62 155 GLY B C 1
ATOM 3122 O O . GLY B 1 155 ? -2.223 -16.547 0.11 1 98.62 155 GLY B O 1
ATOM 3123 N N . ASP B 1 156 ? -2.256 -18.703 -0.754 1 98.75 156 ASP B N 1
ATOM 3124 C CA . ASP B 1 156 ? -0.957 -19.016 -0.17 1 98.75 156 ASP B CA 1
ATOM 3125 C C . ASP B 1 156 ? 0.163 -18.234 -0.851 1 98.75 156 ASP B C 1
ATOM 3127 O O . ASP B 1 156 ? 0.137 -18.031 -2.066 1 98.75 156 ASP B O 1
ATOM 3131 N N . VAL B 1 157 ? 1.17 -17.812 -0.036 1 98.94 157 VAL B N 1
ATOM 3132 C CA . VAL B 1 157 ? 2.393 -17.234 -0.577 1 98.94 157 VAL B CA 1
ATOM 3133 C C . VAL B 1 157 ? 3.6 -18.047 -0.125 1 98.94 157 VAL B C 1
ATOM 3135 O O . VAL B 1 157 ? 3.727 -18.375 1.057 1 98.94 157 VAL B O 1
ATOM 3138 N N . PHE B 1 158 ? 4.457 -18.406 -1.104 1 98.88 158 PHE B N 1
ATOM 3139 C CA . PHE B 1 158 ? 5.57 -19.281 -0.727 1 98.88 158 PHE B CA 1
ATOM 3140 C C . PHE B 1 158 ? 6.691 -19.188 -1.755 1 98.88 158 PHE B C 1
ATOM 3142 O O . PHE B 1 158 ? 6.453 -18.859 -2.918 1 98.88 158 PHE B O 1
ATOM 3149 N N . PRO B 1 159 ? 7.906 -19.484 -1.336 1 98.81 159 PRO B N 1
ATOM 3150 C CA . PRO B 1 159 ? 9.031 -19.562 -2.275 1 98.81 159 PRO B CA 1
ATOM 3151 C C . PRO B 1 159 ? 9.047 -20.875 -3.057 1 98.81 159 PRO B C 1
ATOM 3153 O O . PRO B 1 159 ? 8.656 -21.922 -2.527 1 98.81 159 PRO B O 1
ATOM 3156 N N . VAL B 1 160 ? 9.5 -20.828 -4.246 1 98.56 160 VAL B N 1
ATOM 3157 C CA . VAL B 1 160 ? 9.617 -22 -5.109 1 98.56 160 VAL B CA 1
ATOM 3158 C C . VAL B 1 160 ? 11.07 -22.172 -5.547 1 98.56 160 VAL B C 1
ATOM 3160 O O . VAL B 1 160 ? 11.766 -21.203 -5.812 1 98.56 160 VAL B O 1
ATOM 3163 N N . GLY B 1 161 ? 11.477 -23.391 -5.668 1 97.62 161 GLY B N 1
ATOM 3164 C CA . GLY B 1 161 ? 12.844 -23.688 -6.078 1 97.62 161 GLY B CA 1
ATOM 3165 C C . GLY B 1 161 ? 13.883 -23.234 -5.074 1 97.62 161 GLY B C 1
ATOM 3166 O O . GLY B 1 161 ? 13.781 -23.531 -3.885 1 97.62 161 GLY B O 1
ATOM 3167 N N . ASN B 1 162 ? 14.828 -22.438 -5.598 1 97.31 162 ASN B N 1
ATOM 3168 C CA . ASN B 1 162 ? 15.922 -22 -4.734 1 97.31 162 ASN B CA 1
ATOM 3169 C C . ASN B 1 162 ? 15.648 -20.641 -4.113 1 97.31 162 ASN B C 1
ATOM 3171 O O . ASN B 1 162 ? 16.484 -20.109 -3.383 1 97.31 162 ASN B O 1
ATOM 3175 N N . SER B 1 163 ? 14.492 -20.094 -4.398 1 98.69 163 SER B N 1
ATOM 3176 C CA . SER B 1 163 ? 14.141 -18.828 -3.77 1 98.69 163 SER B CA 1
ATOM 3177 C C . SER B 1 163 ? 13.859 -19 -2.279 1 98.69 163 SER B C 1
ATOM 3179 O O . SER B 1 163 ? 13.492 -20.094 -1.839 1 98.69 163 SER B O 1
ATOM 3181 N N . LYS B 1 164 ? 14.094 -17.938 -1.525 1 98.62 164 LYS B N 1
ATOM 3182 C CA . LYS B 1 164 ? 13.906 -17.969 -0.077 1 98.62 164 LYS B CA 1
ATOM 3183 C C . LYS B 1 164 ? 12.867 -16.953 0.367 1 98.62 164 LYS B C 1
ATOM 3185 O O . LYS B 1 164 ? 12.695 -15.914 -0.278 1 98.62 164 LYS B O 1
ATOM 3190 N N . MET B 1 165 ? 12.227 -17.281 1.479 1 98.62 165 MET B N 1
ATOM 3191 C CA . MET B 1 165 ? 11.242 -16.406 2.109 1 98.62 165 MET B CA 1
ATOM 3192 C C . MET B 1 165 ? 11.008 -16.812 3.561 1 98.62 165 MET B C 1
ATOM 3194 O O . MET B 1 165 ? 10.914 -18 3.869 1 98.62 165 MET B O 1
ATOM 3198 N N . LYS B 1 166 ? 10.984 -15.891 4.438 1 98.12 166 LYS B N 1
ATOM 3199 C CA . LYS B 1 166 ? 10.414 -16.094 5.766 1 98.12 166 LYS B CA 1
ATOM 3200 C C . LYS B 1 166 ? 8.922 -15.766 5.777 1 98.12 166 LYS B C 1
ATOM 3202 O O . LYS B 1 166 ? 8.539 -14.602 5.742 1 98.12 166 LYS B O 1
ATOM 3207 N N . PRO B 1 167 ? 8.07 -16.766 5.82 1 98.12 167 PRO B N 1
ATOM 3208 C CA . PRO B 1 167 ? 6.633 -16.531 5.688 1 98.12 167 PRO B CA 1
ATOM 3209 C C . PRO B 1 167 ? 6.043 -15.797 6.887 1 98.12 167 PRO B C 1
ATOM 3211 O O . PRO B 1 167 ? 6.559 -15.906 8 1 98.12 167 PRO B O 1
ATOM 3214 N N . PHE B 1 168 ? 4.988 -15.008 6.648 1 97.5 168 PHE B N 1
ATOM 3215 C CA . PHE B 1 168 ? 4.16 -14.492 7.73 1 97.5 168 PHE B CA 1
ATOM 3216 C C . PHE B 1 168 ? 3.201 -15.562 8.242 1 97.5 168 PHE B C 1
ATOM 3218 O O . PHE B 1 168 ? 2.816 -16.469 7.496 1 97.5 168 PHE B O 1
ATOM 3225 N N . PRO B 1 169 ? 2.795 -15.453 9.461 1 95.94 169 PRO B N 1
ATOM 3226 C CA . PRO B 1 169 ? 1.724 -16.344 9.922 1 95.94 169 PRO B CA 1
ATOM 3227 C C . PRO B 1 169 ? 0.36 -15.969 9.352 1 95.94 169 PRO B C 1
ATOM 3229 O O . PRO B 1 169 ? 0.13 -14.805 9 1 95.94 169 PRO B O 1
ATOM 3232 N N . PRO B 1 170 ? -0.578 -17 9.367 1 97.06 170 PRO B N 1
ATOM 3233 C CA . PRO B 1 170 ? -0.418 -18.391 9.789 1 97.06 170 PRO B CA 1
ATOM 3234 C C . PRO B 1 170 ? 0.49 -19.203 8.859 1 97.06 170 PRO B C 1
ATOM 3236 O O . PRO B 1 170 ? 0.525 -18.938 7.652 1 97.06 170 PRO B O 1
ATOM 3239 N N . PHE B 1 171 ? 1.111 -20.141 9.398 1 96.56 171 PHE B N 1
ATOM 3240 C CA . PHE B 1 171 ? 2.055 -20.953 8.641 1 96.56 171 PHE B CA 1
ATOM 3241 C C . PHE B 1 171 ? 1.411 -22.266 8.219 1 96.56 171 PHE B C 1
ATOM 3243 O O . PHE B 1 171 ? 0.624 -22.859 8.961 1 96.56 171 PHE B O 1
ATOM 3250 N N . ALA B 1 172 ? 1.827 -22.703 7.012 1 96.38 172 ALA B N 1
ATOM 3251 C CA . ALA B 1 172 ? 1.64 -24.141 6.777 1 96.38 172 ALA B CA 1
ATOM 3252 C C . ALA B 1 172 ? 2.357 -24.969 7.836 1 96.38 172 ALA B C 1
ATOM 3254 O O . ALA B 1 172 ? 3.416 -24.578 8.328 1 96.38 172 ALA B O 1
ATOM 3255 N N . PRO B 1 173 ? 1.764 -26.125 8.172 1 93.81 173 PRO B N 1
ATOM 3256 C CA . PRO B 1 173 ? 2.381 -26.922 9.227 1 93.81 173 PRO B CA 1
ATOM 3257 C C . PRO B 1 173 ? 3.85 -27.234 8.953 1 93.81 173 PRO B C 1
ATOM 3259 O O . PRO B 1 173 ? 4.645 -27.359 9.891 1 93.81 173 PRO B O 1
ATOM 3262 N N . ASN B 1 174 ? 4.242 -27.281 7.723 1 91.38 174 ASN B N 1
ATOM 3263 C CA . ASN B 1 174 ? 5.641 -27.547 7.402 1 91.38 174 ASN B CA 1
ATOM 3264 C C . ASN B 1 174 ? 6.473 -26.281 7.418 1 91.38 174 ASN B C 1
ATOM 3266 O O . ASN B 1 174 ? 7.676 -26.312 7.16 1 91.38 174 ASN B O 1
ATOM 3270 N N . GLY B 1 175 ? 5.879 -25.125 7.594 1 92.31 175 GLY B N 1
ATOM 3271 C CA . GLY B 1 175 ? 6.535 -23.844 7.793 1 92.31 175 GLY B CA 1
ATOM 3272 C C . GLY B 1 175 ? 6.969 -23.188 6.496 1 92.31 175 GLY B C 1
ATOM 3273 O O . GLY B 1 175 ? 7.598 -22.125 6.512 1 92.31 175 GLY B O 1
ATOM 3274 N N . ARG B 1 176 ? 6.59 -23.703 5.383 1 90.5 176 ARG B N 1
ATOM 3275 C CA . ARG B 1 176 ? 7.188 -23.266 4.121 1 90.5 176 ARG B CA 1
ATOM 3276 C C . ARG B 1 176 ? 6.293 -22.25 3.418 1 90.5 176 ARG B C 1
ATOM 3278 O O . ARG B 1 176 ? 6.727 -21.578 2.477 1 90.5 176 ARG B O 1
ATOM 3285 N N . ARG B 1 177 ? 5.082 -22.188 3.848 1 97.44 177 ARG B N 1
ATOM 3286 C CA . ARG B 1 177 ? 4.125 -21.312 3.182 1 97.44 177 ARG B CA 1
ATOM 3287 C C . ARG B 1 177 ? 3.418 -20.406 4.188 1 97.44 177 ARG B C 1
ATOM 3289 O O . ARG B 1 177 ? 3.104 -20.844 5.301 1 97.44 177 ARG B O 1
ATOM 3296 N N . SER B 1 178 ? 3.287 -19.188 3.775 1 98.69 178 SER B N 1
ATOM 3297 C CA . SER B 1 178 ? 2.314 -18.344 4.461 1 98.69 178 SER B CA 1
ATOM 3298 C C . SER B 1 178 ? 0.889 -18.688 4.051 1 98.69 178 SER B C 1
ATOM 3300 O O . SER B 1 178 ? 0.526 -18.578 2.879 1 98.69 178 SER B O 1
ATOM 3302 N N . PHE B 1 179 ? 0.121 -19.219 4.969 1 98.62 179 PHE B N 1
ATOM 3303 C CA . PHE B 1 179 ? -1.296 -19.484 4.75 1 98.62 179 PHE B CA 1
ATOM 3304 C C . PHE B 1 179 ? -2.119 -18.219 4.945 1 98.62 179 PHE B C 1
ATOM 3306 O O . PHE B 1 179 ? -1.704 -17.297 5.668 1 98.62 179 PHE B O 1
ATOM 3313 N N . PRO B 1 180 ? -3.246 -18.172 4.254 1 98.38 180 PRO B N 1
ATOM 3314 C CA . PRO B 1 180 ? -4.082 -16.984 4.41 1 98.38 180 PRO B CA 1
ATOM 3315 C C . PRO B 1 180 ? -4.723 -16.891 5.793 1 98.38 180 PRO B C 1
ATOM 3317 O O . PRO B 1 180 ? -5.137 -17.906 6.355 1 98.38 180 PRO B O 1
ATOM 3320 N N . SER B 1 181 ? -4.797 -15.688 6.328 1 97.88 181 SER B N 1
ATOM 3321 C CA . SER B 1 181 ? -5.43 -15.445 7.621 1 97.88 181 SER B CA 1
ATOM 3322 C C . SER B 1 181 ? -6.949 -15.523 7.516 1 97.88 181 SER B C 1
ATOM 3324 O O . SER B 1 181 ? -7.645 -15.602 8.531 1 97.88 181 SER B O 1
ATOM 3326 N N . LYS B 1 182 ? -7.496 -15.414 6.281 1 97.69 182 LYS B N 1
ATOM 3327 C CA . LYS B 1 182 ? -8.922 -15.508 6.004 1 97.69 182 LYS B CA 1
ATOM 3328 C C . LYS B 1 182 ? -9.18 -16.219 4.68 1 97.69 182 LYS B C 1
ATOM 3330 O O . LYS B 1 182 ? -8.383 -16.109 3.742 1 97.69 182 LYS B O 1
ATOM 3335 N N . ASN B 1 183 ? -10.242 -16.938 4.605 1 98.44 183 ASN B N 1
ATOM 3336 C CA . ASN B 1 183 ? -10.672 -17.578 3.371 1 98.44 183 ASN B CA 1
ATOM 3337 C C . ASN B 1 183 ? -11.586 -16.672 2.551 1 98.44 183 ASN B C 1
ATOM 3339 O O . ASN B 1 183 ? -12.781 -16.578 2.83 1 98.44 183 ASN B O 1
ATOM 3343 N N . LEU B 1 184 ? -10.992 -16.109 1.457 1 98.44 184 LEU B N 1
ATOM 3344 C CA . LEU B 1 184 ? -11.758 -15.047 0.823 1 98.44 184 LEU B CA 1
ATOM 3345 C C . LEU B 1 184 ? -11.938 -15.32 -0.667 1 98.44 184 LEU B C 1
ATOM 3347 O O . LEU B 1 184 ? -12.703 -14.617 -1.343 1 98.44 184 LEU B O 1
ATOM 3351 N N . SER B 1 185 ? -11.234 -16.359 -1.238 1 98.56 185 SER B N 1
ATOM 3352 C CA . SER B 1 185 ? -11.32 -16.609 -2.672 1 98.56 185 SER B CA 1
ATOM 3353 C C . SER B 1 185 ? -12.711 -17.109 -3.064 1 98.56 185 SER B C 1
ATOM 3355 O O . SER B 1 185 ? -13.336 -17.859 -2.314 1 98.56 185 SER B O 1
ATOM 3357 N N . LYS B 1 186 ? -13.102 -16.734 -4.25 1 98.44 186 LYS B N 1
ATOM 3358 C CA . LYS B 1 186 ? -14.359 -17.188 -4.832 1 98.44 186 LYS B CA 1
ATOM 3359 C C . LYS B 1 186 ? -14.141 -18.375 -5.758 1 98.44 186 LYS B C 1
ATOM 3361 O O . LYS B 1 186 ? -13.016 -18.641 -6.188 1 98.44 186 LYS B O 1
ATOM 3366 N N . GLY B 1 187 ? -15.234 -19.062 -6.074 1 97.75 187 GLY B N 1
ATOM 3367 C CA . GLY B 1 187 ? -15.125 -20.328 -6.766 1 97.75 187 GLY B CA 1
ATOM 3368 C C . GLY B 1 187 ? -15.062 -20.188 -8.273 1 97.75 187 GLY B C 1
ATOM 3369 O O . GLY B 1 187 ? -14.828 -19.094 -8.789 1 97.75 187 GLY B O 1
ATOM 3370 N N . VAL B 1 188 ? -15.297 -21.297 -8.992 1 98.31 188 VAL B N 1
ATOM 3371 C CA . VAL B 1 188 ? -15.164 -21.422 -10.445 1 98.31 188 VAL B CA 1
ATOM 3372 C C . VAL B 1 188 ? -16.031 -20.359 -11.125 1 98.31 188 VAL B C 1
ATOM 3374 O O . VAL B 1 188 ? -17.188 -20.172 -10.758 1 98.31 188 VAL B O 1
ATOM 3377 N N . GLY B 1 189 ? -15.477 -19.656 -12.039 1 98.38 189 GLY B N 1
ATOM 3378 C CA . GLY B 1 189 ? -16.203 -18.719 -12.883 1 98.38 189 GLY B CA 1
ATOM 3379 C C . GLY B 1 189 ? -16.328 -17.328 -12.281 1 98.38 189 GLY B C 1
ATOM 3380 O O . GLY B 1 189 ? -16.781 -16.406 -12.945 1 98.38 189 GLY B O 1
ATOM 3381 N N . GLU B 1 190 ? -15.938 -17.172 -11.047 1 98.38 190 GLU B N 1
ATOM 3382 C CA . GLU B 1 190 ? -16.047 -15.875 -10.375 1 98.38 190 GLU B CA 1
ATOM 3383 C C . GLU B 1 190 ? -14.703 -15.156 -10.344 1 98.38 190 GLU B C 1
ATOM 3385 O O . GLU B 1 190 ? -13.664 -15.773 -10.109 1 98.38 190 GLU B O 1
ATOM 3390 N N . TRP B 1 191 ? -14.789 -13.891 -10.641 1 98.56 191 TRP B N 1
ATOM 3391 C CA . TRP B 1 191 ? -13.57 -13.094 -10.641 1 98.56 191 TRP B CA 1
ATOM 3392 C C . TRP B 1 191 ? -13.086 -12.836 -9.211 1 98.56 191 TRP B C 1
ATOM 3394 O O . TRP B 1 191 ? -13.859 -12.406 -8.359 1 98.56 191 TRP B O 1
ATOM 3404 N N . ASN B 1 192 ? -11.828 -13.141 -8.945 1 98.75 192 ASN B N 1
ATOM 3405 C CA . ASN B 1 192 ? -11.102 -12.797 -7.723 1 98.75 192 ASN B CA 1
ATOM 3406 C C . ASN B 1 192 ? -10.109 -11.664 -7.957 1 98.75 192 ASN B C 1
ATOM 3408 O O . ASN B 1 192 ? -9.57 -11.516 -9.055 1 98.75 192 ASN B O 1
ATOM 3412 N N . HIS B 1 193 ? -9.898 -10.859 -6.91 1 98.75 193 HIS B N 1
ATOM 3413 C CA . HIS B 1 193 ? -8.969 -9.742 -6.996 1 98.75 193 HIS B CA 1
ATOM 3414 C C . HIS B 1 193 ? -7.766 -9.953 -6.082 1 98.75 193 HIS B C 1
ATOM 3416 O O . HIS B 1 193 ? -7.926 -10.258 -4.902 1 98.75 193 HIS B O 1
ATOM 3422 N N . TYR B 1 194 ? -6.555 -9.844 -6.703 1 98.94 194 TYR B N 1
ATOM 3423 C CA . TYR B 1 194 ? -5.309 -9.844 -5.941 1 98.94 194 TYR B CA 1
ATOM 3424 C C . TYR B 1 194 ? -4.645 -8.469 -5.977 1 98.94 194 TYR B C 1
ATOM 3426 O O . TYR B 1 194 ? -4.609 -7.82 -7.023 1 98.94 194 TYR B O 1
ATOM 3434 N N . TYR B 1 195 ? -4.293 -8.008 -4.887 1 98.94 195 TYR B N 1
ATOM 3435 C CA . TYR B 1 195 ? -3.289 -6.961 -4.746 1 98.94 195 TYR B CA 1
ATOM 3436 C C . TYR B 1 195 ? -2.018 -7.508 -4.109 1 98.94 195 TYR B C 1
ATOM 3438 O O . TYR B 1 195 ? -2.066 -8.141 -3.049 1 98.94 195 TYR B O 1
ATOM 3446 N N . ILE B 1 196 ? -0.885 -7.348 -4.805 1 98.94 196 ILE B N 1
ATOM 3447 C CA . ILE B 1 196 ? 0.421 -7.801 -4.34 1 98.94 196 ILE B CA 1
ATOM 3448 C C . ILE B 1 196 ? 1.351 -6.605 -4.156 1 98.94 196 ILE B C 1
ATOM 3450 O O . ILE B 1 196 ? 1.547 -5.816 -5.082 1 98.94 196 ILE B O 1
ATOM 3454 N N . ARG B 1 197 ? 1.852 -6.453 -2.988 1 98.81 197 ARG B N 1
ATOM 3455 C CA . ARG B 1 197 ? 2.855 -5.426 -2.727 1 98.81 197 ARG B CA 1
ATOM 3456 C C . ARG B 1 197 ? 4.211 -6.055 -2.414 1 98.81 197 ARG B C 1
ATOM 3458 O O . ARG B 1 197 ? 4.316 -6.906 -1.529 1 98.81 197 ARG B O 1
ATOM 3465 N N . ALA B 1 198 ? 5.203 -5.637 -3.143 1 98.88 198 ALA B N 1
ATOM 3466 C CA . ALA B 1 198 ? 6.566 -6.137 -2.988 1 98.88 198 ALA B CA 1
ATOM 3467 C C . ALA B 1 198 ? 7.543 -4.992 -2.727 1 98.88 198 ALA B C 1
ATOM 3469 O O . ALA B 1 198 ? 7.793 -4.168 -3.607 1 98.88 198 ALA B O 1
ATOM 3470 N N . VAL B 1 199 ? 8.102 -4.926 -1.514 1 98.75 199 VAL B N 1
ATOM 3471 C CA . VAL B 1 199 ? 8.961 -3.814 -1.117 1 98.75 199 VAL B CA 1
ATOM 3472 C C . VAL B 1 199 ? 10.18 -4.348 -0.364 1 98.75 199 VAL B C 1
ATOM 3474 O O . VAL B 1 199 ? 10.047 -4.91 0.725 1 98.75 199 VAL B O 1
ATOM 3477 N N . ASN B 1 200 ? 11.328 -4.207 -0.939 1 98.62 200 ASN B N 1
ATOM 3478 C CA . ASN B 1 200 ? 12.594 -4.52 -0.283 1 98.62 200 ASN B CA 1
ATOM 3479 C C . ASN B 1 200 ? 12.602 -5.938 0.281 1 98.62 200 ASN B C 1
ATOM 3481 O O . ASN B 1 200 ? 13.008 -6.152 1.424 1 98.62 200 ASN B O 1
ATOM 3485 N N . GLY B 1 201 ? 12.055 -6.859 -0.422 1 98.81 201 GLY B N 1
ATOM 3486 C CA . GLY B 1 201 ? 12.102 -8.266 -0.048 1 98.81 201 GLY B CA 1
ATOM 3487 C C . GLY B 1 201 ? 10.922 -8.688 0.806 1 98.81 201 GLY B C 1
ATOM 3488 O O . GLY B 1 201 ? 10.898 -9.805 1.333 1 98.81 201 GLY B O 1
ATOM 3489 N N . GLU B 1 202 ? 10.023 -7.824 1.036 1 98.81 202 GLU B N 1
ATOM 3490 C CA . GLU B 1 202 ? 8.758 -8.18 1.671 1 98.81 202 GLU B CA 1
ATOM 3491 C C . GLU B 1 202 ? 7.625 -8.258 0.646 1 98.81 202 GLU B C 1
ATOM 3493 O O . GLU B 1 202 ? 7.484 -7.367 -0.195 1 98.81 202 GLU B O 1
ATOM 3498 N N . VAL B 1 203 ? 6.832 -9.344 0.706 1 98.88 203 VAL B N 1
ATOM 3499 C CA . VAL B 1 203 ? 5.664 -9.492 -0.156 1 98.88 203 VAL B CA 1
ATOM 3500 C C . VAL B 1 203 ? 4.406 -9.625 0.699 1 98.88 203 VAL B C 1
ATOM 3502 O O . VAL B 1 203 ? 4.414 -10.312 1.726 1 98.88 203 VAL B O 1
ATOM 3505 N N . ARG B 1 204 ? 3.371 -8.922 0.328 1 98.69 204 ARG B N 1
ATOM 3506 C CA . ARG B 1 204 ? 2.059 -9.023 0.96 1 98.69 204 ARG B CA 1
ATOM 3507 C C . ARG B 1 204 ? 0.964 -9.234 -0.081 1 98.69 204 ARG B C 1
ATOM 3509 O O . ARG B 1 204 ? 0.98 -8.602 -1.141 1 98.69 204 ARG B O 1
ATOM 3516 N N . LEU B 1 205 ? 0.023 -10.062 0.282 1 98.88 205 LEU B N 1
ATOM 3517 C CA . LEU B 1 205 ? -1.062 -10.391 -0.637 1 98.88 205 LEU B CA 1
ATOM 3518 C C . LEU B 1 205 ? -2.414 -10.031 -0.035 1 98.88 205 LEU B C 1
ATOM 3520 O O . LEU B 1 205 ? -2.721 -10.414 1.094 1 98.88 205 LEU B O 1
ATOM 3524 N N . TRP B 1 206 ? -3.16 -9.203 -0.74 1 98.75 206 TRP B N 1
ATOM 3525 C CA 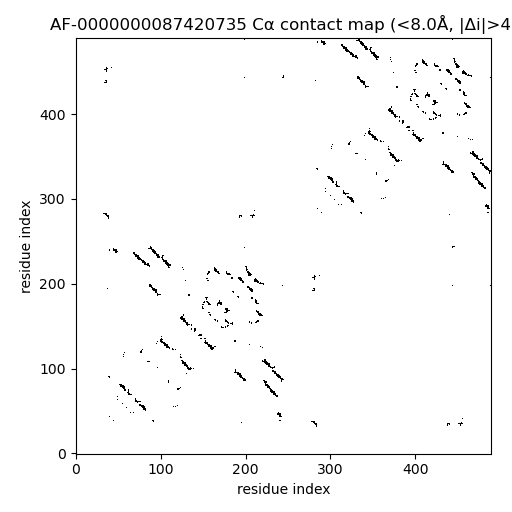. TRP B 1 206 ? -4.582 -8.984 -0.495 1 98.75 206 TRP B CA 1
ATOM 3526 C C . TRP B 1 206 ? -5.438 -9.836 -1.424 1 98.75 206 TRP B C 1
ATOM 3528 O O . TRP B 1 206 ? -5.207 -9.867 -2.637 1 98.75 206 TRP B O 1
ATOM 3538 N N . VAL B 1 207 ? -6.375 -10.531 -0.849 1 98.62 207 VAL B N 1
ATOM 3539 C CA . VAL B 1 207 ? -7.348 -11.312 -1.603 1 98.62 207 VAL B CA 1
ATOM 3540 C C . VAL B 1 207 ? -8.742 -10.719 -1.425 1 98.62 207 VAL B C 1
ATOM 3542 O O . VAL B 1 207 ? -9.25 -10.625 -0.304 1 98.62 207 VAL B O 1
ATOM 3545 N N . ASN B 1 208 ? -9.305 -10.312 -2.543 1 98.31 208 ASN B N 1
ATOM 3546 C CA . ASN B 1 208 ? -10.641 -9.734 -2.564 1 98.31 208 ASN B CA 1
ATOM 3547 C C . ASN B 1 208 ? -10.812 -8.688 -1.464 1 98.31 208 ASN B C 1
ATOM 3549 O O . ASN B 1 208 ? -11.789 -8.734 -0.709 1 98.31 208 ASN B O 1
ATOM 3553 N N . GLY B 1 209 ? -9.812 -7.863 -1.354 1 97.31 209 GLY B N 1
ATOM 3554 C CA . GLY B 1 209 ? -9.969 -6.633 -0.597 1 97.31 209 GLY B CA 1
ATOM 3555 C C . GLY B 1 209 ? -9.195 -6.629 0.707 1 97.31 209 GLY B C 1
ATOM 3556 O O . GLY B 1 209 ? -8.938 -5.57 1.281 1 97.31 209 GLY B O 1
ATOM 3557 N N . GLU B 1 210 ? -8.828 -7.809 1.17 1 97.5 210 GLU B N 1
ATOM 3558 C CA . GLU B 1 210 ? -8.219 -7.855 2.496 1 97.5 210 GLU B CA 1
ATOM 3559 C C . GLU B 1 210 ? -6.848 -8.523 2.453 1 97.5 210 GLU B C 1
ATOM 3561 O O . GLU B 1 210 ? -6.652 -9.5 1.729 1 97.5 210 GLU B O 1
ATOM 3566 N N . GLU B 1 211 ? -5.918 -8.031 3.279 1 98.12 211 GLU B N 1
ATOM 3567 C CA . GLU B 1 211 ? -4.605 -8.656 3.408 1 98.12 211 GLU B CA 1
ATOM 3568 C C . GLU B 1 211 ? -4.711 -10.031 4.066 1 98.12 211 GLU B C 1
ATOM 3570 O O . GLU B 1 211 ? -5.32 -10.172 5.129 1 98.12 211 GLU B O 1
ATOM 3575 N N . VAL B 1 212 ? -3.965 -11.094 3.441 1 98.31 212 VAL B N 1
ATOM 3576 C CA . VAL B 1 212 ? -4.246 -12.391 4.043 1 98.31 212 VAL B CA 1
ATOM 3577 C C . VAL B 1 212 ? -2.947 -13.18 4.207 1 98.31 212 VAL B C 1
ATOM 3579 O O . VAL B 1 212 ? -2.877 -14.117 5.004 1 98.31 212 VAL B O 1
ATOM 3582 N N . SER B 1 213 ? -1.887 -12.922 3.43 1 98.62 213 SER B N 1
ATOM 3583 C CA . SER B 1 213 ? -0.665 -13.719 3.482 1 98.62 213 SER B CA 1
ATOM 3584 C C . SER B 1 213 ? 0.532 -12.93 2.963 1 98.62 213 SER B C 1
ATOM 3586 O O . SER B 1 213 ? 0.391 -11.773 2.555 1 98.62 213 SER B O 1
ATOM 3588 N N . GLY B 1 214 ? 1.732 -13.477 3.162 1 98.44 214 GLY B N 1
ATOM 3589 C CA . GLY B 1 214 ? 2.951 -12.805 2.742 1 98.44 214 GLY B CA 1
ATOM 3590 C C . GLY B 1 214 ? 4.195 -13.336 3.428 1 98.44 214 GLY B C 1
ATOM 3591 O O . GLY B 1 214 ? 4.18 -14.438 3.982 1 98.44 214 GLY B O 1
ATOM 3592 N N . GLY B 1 215 ? 5.246 -12.578 3.209 1 98.31 215 GLY B N 1
ATOM 3593 C CA . GLY B 1 215 ? 6.512 -12.945 3.816 1 98.31 215 GLY B CA 1
ATOM 3594 C C . GLY B 1 215 ? 7.586 -11.883 3.645 1 98.31 215 GLY B C 1
ATOM 3595 O O . GLY B 1 215 ? 7.379 -10.891 2.943 1 98.31 215 GLY B O 1
ATOM 3596 N N . THR B 1 216 ? 8.711 -12.117 4.336 1 98.12 216 THR B N 1
ATOM 3597 C CA . THR B 1 216 ? 9.836 -11.195 4.297 1 98.12 216 THR B CA 1
ATOM 3598 C C . THR B 1 216 ? 11.133 -11.93 3.98 1 98.12 216 THR B C 1
ATOM 3600 O O . THR B 1 216 ? 11.125 -13.148 3.793 1 98.12 216 THR B O 1
ATOM 3603 N N . GLU B 1 217 ? 12.164 -11.172 3.828 1 98.44 217 GLU B N 1
ATOM 3604 C CA . GLU B 1 217 ? 13.5 -11.703 3.566 1 98.44 217 GLU B CA 1
ATOM 3605 C C . GLU B 1 217 ? 13.516 -12.555 2.299 1 98.44 217 GLU B C 1
ATOM 3607 O O . GLU B 1 217 ? 14.148 -13.609 2.264 1 98.44 217 GLU B O 1
ATOM 3612 N N . CYS B 1 218 ? 12.742 -12.117 1.344 1 98.88 218 CYS B N 1
ATOM 3613 C CA . CYS B 1 218 ? 12.75 -12.82 0.065 1 98.88 218 CYS B CA 1
ATOM 3614 C C . CYS B 1 218 ? 14.086 -12.641 -0.645 1 98.88 218 CYS B C 1
ATOM 3616 O O . CYS B 1 218 ? 14.664 -11.555 -0.627 1 98.88 218 CYS B O 1
ATOM 3618 N N . ASP B 1 219 ? 14.516 -13.695 -1.216 1 98.69 219 ASP B N 1
ATOM 3619 C CA . ASP B 1 219 ? 15.758 -13.734 -1.981 1 98.69 219 AS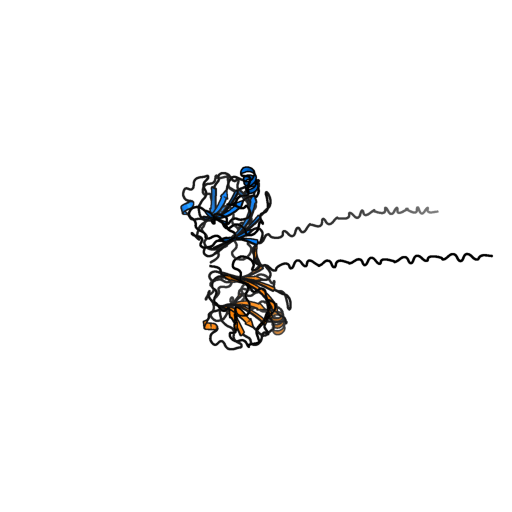P B CA 1
ATOM 3620 C C . ASP B 1 219 ? 15.648 -14.695 -3.16 1 98.69 219 ASP B C 1
ATOM 3622 O O . ASP B 1 219 ? 15.453 -15.898 -2.971 1 98.69 219 ASP B O 1
ATOM 3626 N N . PRO B 1 220 ? 15.812 -14.18 -4.375 1 98.69 220 PRO B N 1
ATOM 3627 C CA . PRO B 1 220 ? 16.109 -12.805 -4.781 1 98.69 220 PRO B CA 1
ATOM 3628 C C . PRO B 1 220 ? 14.914 -11.867 -4.598 1 98.69 220 PRO B C 1
ATOM 3630 O O . PRO B 1 220 ? 13.789 -12.328 -4.395 1 98.69 220 PRO B O 1
ATOM 3633 N N . ARG B 1 221 ? 15.188 -10.617 -4.629 1 98.69 221 ARG B N 1
ATOM 3634 C CA . ARG B 1 221 ? 14.133 -9.617 -4.531 1 98.69 221 ARG B CA 1
ATOM 3635 C C . ARG B 1 221 ? 14.07 -8.758 -5.789 1 98.69 221 ARG B C 1
ATOM 3637 O O . ARG B 1 221 ? 13.656 -7.594 -5.738 1 98.69 221 ARG B O 1
ATOM 3644 N N . THR B 1 222 ? 14.68 -9.219 -6.785 1 98.88 222 THR B N 1
ATOM 3645 C CA . THR B 1 222 ? 14.586 -8.703 -8.148 1 98.88 222 THR B CA 1
ATOM 3646 C C . THR B 1 222 ? 14.414 -9.844 -9.148 1 98.88 222 THR B C 1
ATOM 3648 O O . THR B 1 222 ? 15.07 -10.883 -9.031 1 98.88 222 THR B O 1
ATOM 3651 N N . GLY B 1 223 ? 13.531 -9.688 -10.07 1 98.94 223 GLY B N 1
ATOM 3652 C CA . GLY B 1 223 ? 13.305 -10.703 -11.086 1 98.94 223 GLY B CA 1
ATOM 3653 C C . GLY B 1 223 ? 12.07 -10.453 -11.922 1 98.94 223 GLY B C 1
ATOM 3654 O O . GLY B 1 223 ? 11.492 -9.359 -11.883 1 98.94 223 GLY B O 1
ATOM 3655 N N . TYR B 1 224 ? 11.68 -11.406 -12.734 1 98.94 224 TYR B N 1
ATOM 3656 C CA . TYR B 1 224 ? 10.547 -11.289 -13.648 1 98.94 224 TYR B CA 1
ATOM 3657 C C . TYR B 1 224 ? 9.227 -11.539 -12.922 1 98.94 224 TYR B C 1
ATOM 3659 O O . TYR B 1 224 ? 9.188 -12.258 -11.922 1 98.94 224 TYR B O 1
ATOM 3667 N N . LEU B 1 225 ? 8.219 -10.906 -13.367 1 98.94 225 LEU B N 1
ATOM 3668 C CA . LEU B 1 225 ? 6.84 -11.312 -13.133 1 98.94 225 LEU B CA 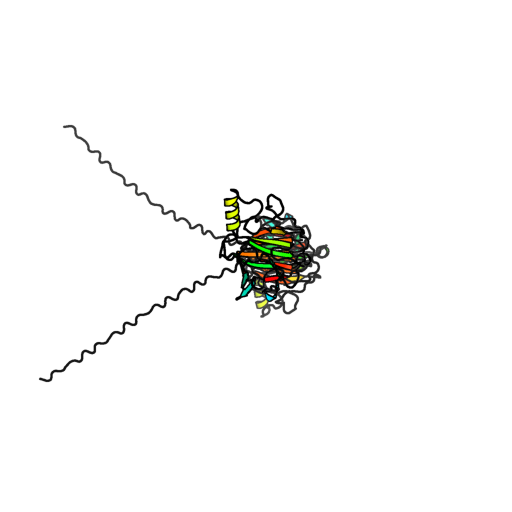1
ATOM 3669 C C . LEU B 1 225 ? 6.438 -12.445 -14.062 1 98.94 225 LEU B C 1
ATOM 3671 O O . LEU B 1 225 ? 6.68 -12.375 -15.273 1 98.94 225 LEU B O 1
ATOM 3675 N N . CYS B 1 226 ? 5.844 -13.547 -13.531 1 98.94 226 CYS B N 1
ATOM 3676 C CA . CYS B 1 226 ? 5.391 -14.633 -14.398 1 98.94 226 CYS B CA 1
ATOM 3677 C C . CYS B 1 226 ? 3.932 -14.977 -14.117 1 98.94 226 CYS B C 1
ATOM 3679 O O . CYS B 1 226 ? 3.494 -14.961 -12.961 1 98.94 226 CYS B O 1
ATOM 3681 N N . LEU B 1 227 ? 3.213 -15.266 -15.148 1 98.94 227 LEU B N 1
ATOM 3682 C CA . LEU B 1 227 ? 1.909 -15.914 -15.031 1 98.94 227 LEU B CA 1
ATOM 3683 C C . LEU B 1 227 ? 2.008 -17.391 -15.367 1 98.94 227 LEU B C 1
ATOM 3685 O O . LEU B 1 227 ? 2.648 -17.781 -16.344 1 98.94 227 LEU B O 1
ATOM 3689 N N . GLU B 1 228 ? 1.371 -18.156 -14.57 1 98.94 228 GLU B N 1
ATOM 3690 C CA . GLU B 1 228 ? 1.555 -19.609 -14.633 1 98.94 228 GLU B CA 1
ATOM 3691 C C . GLU B 1 228 ? 0.403 -20.281 -15.375 1 98.94 228 GLU B C 1
ATOM 3693 O O . GLU B 1 228 ? -0.764 -19.953 -15.148 1 98.94 228 GLU B O 1
ATOM 3698 N N . SER B 1 229 ? 0.708 -21.156 -16.297 1 98.75 229 SER B N 1
ATOM 3699 C CA . SER B 1 229 ? -0.169 -22.172 -16.859 1 98.75 229 SER B CA 1
ATOM 3700 C C . SER B 1 229 ? -0.019 -23.5 -16.125 1 98.75 229 SER B C 1
ATOM 3702 O O . SER B 1 229 ? 1.086 -24.031 -16.031 1 98.75 229 SER B O 1
ATOM 3704 N N . GLU B 1 230 ? -1.143 -24 -15.617 1 97.75 230 GLU B N 1
ATOM 3705 C CA . GLU B 1 230 ? -0.955 -25.25 -14.875 1 97.75 230 GLU B CA 1
ATOM 3706 C C . GLU B 1 230 ? -2.213 -26.109 -14.922 1 97.75 230 GLU B C 1
ATOM 3708 O O . GLU B 1 230 ? -2.91 -26.25 -13.914 1 97.75 230 GLU B O 1
ATOM 3713 N N . GLY B 1 231 ? -2.461 -26.672 -16.016 1 94.62 231 GLY B N 1
ATOM 3714 C CA . GLY B 1 231 ? -3.291 -27.859 -16.125 1 94.62 231 GLY B CA 1
ATOM 3715 C C . GLY B 1 231 ? -4.742 -27.547 -16.453 1 94.62 231 GLY B C 1
ATOM 3716 O O . GLY B 1 231 ? -5.48 -28.406 -16.922 1 94.62 231 GLY B O 1
ATOM 3717 N N . SER B 1 232 ? -5.18 -26.312 -16.172 1 97.75 232 SER B N 1
ATOM 3718 C CA . SER B 1 232 ? -6.586 -25.969 -16.344 1 97.75 232 SER B CA 1
ATOM 3719 C C . SER B 1 232 ? -6.738 -24.547 -16.891 1 97.75 232 SER B C 1
ATOM 3721 O O . SER B 1 232 ? -5.914 -23.672 -16.625 1 97.75 232 SER B O 1
ATOM 3723 N N . PRO B 1 233 ? -7.832 -24.375 -17.672 1 98.62 233 PRO B N 1
ATOM 3724 C CA . PRO B 1 233 ? -8.023 -23.031 -18.234 1 98.62 233 PRO B CA 1
ATOM 3725 C C . PRO B 1 233 ? -8.258 -21.969 -17.156 1 98.62 233 PRO B C 1
ATOM 3727 O O . PRO B 1 233 ? -8.961 -22.234 -16.172 1 98.62 233 PRO B O 1
ATOM 3730 N N . ILE B 1 234 ? -7.676 -20.781 -17.359 1 98.88 234 ILE B N 1
ATOM 3731 C CA . ILE B 1 234 ? -7.789 -19.656 -16.438 1 98.88 234 ILE B CA 1
ATOM 3732 C C . ILE B 1 234 ? -7.75 -18.344 -17.234 1 98.88 234 ILE B C 1
ATOM 3734 O O . ILE B 1 234 ? -7.207 -18.297 -18.328 1 98.88 234 ILE B O 1
ATOM 3738 N N . GLU B 1 235 ? -8.359 -17.344 -16.641 1 98.88 235 GLU B N 1
ATOM 3739 C CA . GLU B 1 235 ? -8.312 -16 -17.203 1 98.88 235 GLU B CA 1
ATOM 3740 C C . GLU B 1 235 ? -7.785 -14.992 -16.188 1 98.88 235 GLU B C 1
ATOM 3742 O O . GLU B 1 235 ? -8.062 -15.109 -14.992 1 98.88 235 GLU B O 1
ATOM 3747 N N . PHE B 1 236 ? -6.973 -14.047 -16.641 1 98.88 236 PHE B N 1
ATOM 3748 C CA . PHE B 1 236 ? -6.547 -12.867 -15.898 1 98.88 236 PHE B CA 1
ATOM 3749 C C . PHE B 1 236 ? -6.988 -11.594 -16.594 1 98.88 236 PHE B C 1
ATOM 3751 O O . PHE B 1 236 ? -6.953 -11.516 -17.828 1 98.88 236 PHE B O 1
ATOM 3758 N N . ARG B 1 237 ? -7.367 -10.594 -15.875 1 98.38 237 ARG B N 1
ATOM 3759 C CA . ARG B 1 237 ? -7.652 -9.297 -16.484 1 98.38 237 ARG B CA 1
ATOM 3760 C C . ARG B 1 237 ? -7.285 -8.164 -15.539 1 98.38 237 ARG B C 1
ATOM 3762 O O . ARG B 1 237 ? -6.992 -8.391 -14.359 1 98.38 237 ARG B O 1
ATOM 3769 N N . ASP B 1 238 ? -7.227 -6.93 -16.109 1 97.62 238 ASP B N 1
ATOM 3770 C CA . ASP B 1 238 ? -6.895 -5.727 -15.344 1 97.62 238 ASP B CA 1
ATOM 3771 C C . ASP B 1 238 ? -5.578 -5.902 -14.586 1 97.62 238 ASP B C 1
ATOM 3773 O O . ASP B 1 238 ? -5.484 -5.555 -13.406 1 97.62 238 ASP B O 1
ATOM 3777 N N . LEU B 1 239 ? -4.652 -6.605 -15.305 1 98.69 239 LEU B N 1
ATOM 3778 C CA . LEU B 1 239 ? -3.309 -6.711 -14.758 1 98.69 239 LEU B CA 1
ATOM 3779 C C . LEU B 1 239 ? -2.57 -5.379 -14.867 1 98.69 239 LEU B C 1
ATOM 3781 O O . LEU B 1 239 ? -2.271 -4.926 -15.977 1 98.69 239 LEU B O 1
ATOM 3785 N N . ARG B 1 240 ? -2.33 -4.77 -13.734 1 98.69 240 ARG B N 1
ATOM 3786 C CA . ARG B 1 240 ? -1.662 -3.471 -13.688 1 98.69 240 ARG B CA 1
ATOM 3787 C C . ARG B 1 240 ? -0.535 -3.469 -12.664 1 98.69 240 ARG B C 1
ATOM 3789 O O . ARG B 1 240 ? -0.617 -4.156 -11.641 1 98.69 240 ARG B O 1
ATOM 3796 N N . ILE B 1 241 ? 0.496 -2.713 -12.969 1 98.88 241 ILE B N 1
ATOM 3797 C CA . ILE B 1 241 ? 1.68 -2.703 -12.117 1 98.88 241 ILE B CA 1
ATOM 3798 C C . ILE B 1 241 ? 2.16 -1.267 -11.914 1 98.88 241 ILE B C 1
ATOM 3800 O O . ILE B 1 241 ? 2.006 -0.425 -12.805 1 98.88 241 ILE B O 1
ATOM 3804 N N . ARG B 1 242 ? 2.645 -0.988 -10.758 1 98.75 242 ARG B N 1
ATOM 3805 C CA . ARG B 1 242 ? 3.359 0.25 -10.469 1 98.75 242 ARG B CA 1
ATOM 3806 C C . ARG B 1 242 ? 4.691 -0.036 -9.781 1 98.75 242 ARG B C 1
ATOM 3808 O O . ARG B 1 242 ? 4.734 -0.715 -8.758 1 98.75 242 ARG B O 1
ATOM 3815 N N . GLU B 1 243 ? 5.75 0.478 -10.398 1 98.62 243 GLU B N 1
ATOM 3816 C CA . GLU B 1 243 ? 7.066 0.343 -9.781 1 98.62 243 GLU B CA 1
ATOM 3817 C C . GLU B 1 243 ? 7.238 1.329 -8.633 1 98.62 243 GLU B C 1
ATOM 3819 O O . GLU B 1 243 ? 6.801 2.479 -8.719 1 98.62 243 GLU B O 1
ATOM 3824 N N . LEU B 1 244 ? 7.789 0.839 -7.605 1 98.19 244 LEU B N 1
ATOM 3825 C CA . LEU B 1 244 ? 8.133 1.642 -6.438 1 98.19 244 LEU B CA 1
ATOM 3826 C C . LEU B 1 244 ? 9.641 1.82 -6.328 1 98.19 244 LEU B C 1
ATOM 3828 O O . LEU B 1 244 ? 10.406 1.046 -6.906 1 98.19 244 LEU B O 1
ATOM 3832 N N . PRO B 1 245 ? 10.039 2.857 -5.629 1 97.31 245 PRO B N 1
ATOM 3833 C CA . PRO B 1 245 ? 11.492 3.047 -5.527 1 97.31 245 PRO B CA 1
ATOM 3834 C C . PRO B 1 245 ? 12.164 1.98 -4.668 1 97.31 245 PRO B C 1
ATOM 3836 O O . PRO B 1 245 ? 11.523 1.386 -3.799 1 97.31 245 PRO B O 1
#

Organism: NCBI:txid2527985

Solvent-accessible surface area (backbone atoms only — not comparable to full-atom values): 25304 Å² total; per-residue (Å²): 137,88,79,77,80,78,80,79,79,77,78,77,76,77,78,76,77,77,74,76,74,70,71,71,70,71,71,75,66,70,75,72,75,77,36,29,48,51,66,61,73,63,92,69,48,39,81,60,54,64,88,46,39,41,80,63,26,48,51,87,78,21,55,50,67,57,95,70,27,42,41,33,54,7,50,50,26,16,36,33,28,38,75,56,68,47,53,26,32,37,36,28,34,31,37,28,34,71,42,78,40,18,36,39,30,42,31,39,22,21,43,70,77,47,52,64,84,41,52,66,65,45,78,58,33,16,38,33,41,41,40,41,32,58,42,41,56,51,50,47,20,70,75,67,75,42,76,67,61,81,64,73,46,33,38,32,22,32,48,29,80,85,28,40,55,48,50,32,71,46,55,24,82,82,58,66,29,1,28,39,72,49,88,56,63,62,53,67,70,34,80,33,39,38,34,39,41,31,42,77,24,29,39,40,33,20,43,63,27,37,74,24,20,19,30,31,71,30,37,60,44,45,15,22,41,29,46,43,31,36,74,26,37,36,36,39,29,70,34,22,40,27,80,46,104,135,85,82,76,80,78,79,78,79,78,80,77,77,78,79,76,76,76,76,77,73,72,75,70,70,68,71,73,67,70,75,72,76,79,35,30,49,51,66,61,74,64,92,70,46,40,81,58,55,66,88,46,40,41,81,61,26,48,51,85,76,20,55,49,67,58,96,70,28,41,40,33,53,6,49,49,25,15,36,35,29,39,76,56,68,46,53,26,32,38,39,28,34,32,38,28,33,70,42,79,40,18,37,39,30,44,31,38,23,20,44,68,76,46,53,62,85,41,52,65,65,46,80,59,32,15,37,34,42,41,41,40,30,58,42,41,56,51,51,47,20,70,75,67,72,41,77,68,63,79,60,73,47,35,38,30,21,33,48,28,78,83,28,40,56,49,50,32,71,45,58,26,80,83,58,64,28,2,28,39,71,51,85,57,62,61,54,67,70,34,80,32,40,39,34,40,40,31,43,76,24,28,38,39,34,20,42,65,26,38,72,25,20,20,28,32,72,31,36,59,47,45,16,23,41,30,46,42,30,35,73,27,35,35,38,38,30,70,35,21,40,26,79,46,104

Radius of gyration: 31.57 Å; Cα contacts (8 Å, |Δi|>4): 1276; chains: 2; bounding box: 110×77×95 Å

Sequence (490 aa):
MKTHFGSILLIAGILVSATLFCRADEDKTQSTVTAAKINGTGPGWKSLTLEDFTNVNCDKDTWSFQDGTFHCTGKPVGVIRSNKTYTNMELVVQWRHLKSAGNSGVFIWTPPASLEGLKPGKLPHGIENQVLDHGYAENFEKKNGKKSDWFTTHGDVFPVGNSKMKPFPPFAPNGRRSFPSKNLSKGVGEWNHYYIRAVNGEVRLWVNGEEVSGGTECDPRTGYLCLESEGSPIEFRDLRIRELPMKTHFGSILLIAGILVSATLFCRADEDKTQSTVTAAKINGTGPGWKSLTLEDFTNVNCDKDTWSFQDGTFHCTGKPVGVIRSNKTYTNMELVVQWRHLKSAGNSGVFIWTPPASLEGLKPGKLPHGIENQVLDHGYAENFEKKNGKKSDWFTTHGDVFPVGNSKMKPFPPFAPNGRRSFPSKNLSKGVGEWNHYYIRAVNGEVRLWVNGEEVSGGTECDPRTGYLCLESEGSPIEFRDLRIRELP